Protein AF-0000000065960432 (afdb_homodimer)

pLDDT: mean 92.56, std 10.57, range [42.03, 98.94]

Nearest PDB structures (foldseek):
  7lnt-assembly1_B  TM=8.472E-01  e=4.157E-20  Methanomethylophilus alvi
  7lnw-assembly1_B  TM=8.445E-01  e=3.122E-19  Methanomethylophilus alvi
  7lnx-assembly1_B  TM=8.419E-01  e=1.151E-18  Methanomethylophilus alvi
  8u0l-assembly1_B  TM=8.345E-01  e=3.345E-18  Thermococcus paralvinellae
  8u0n-assembly1_B  TM=8.404E-01  e=4.775E-18  Thermococcus paralvinellae

Solvent-accessible surface area (backbone atoms only — not comparable to full-atom values): 23927 Å² total; per-residue (Å²): 129,62,30,36,37,38,32,41,28,14,65,40,38,18,32,73,89,39,78,65,32,71,23,62,67,42,36,49,53,51,31,62,39,46,36,64,38,54,75,77,32,46,41,38,39,27,25,39,37,38,24,29,25,52,56,40,25,58,75,56,59,38,28,56,83,40,40,41,73,51,34,68,48,51,48,52,25,40,51,34,29,48,56,52,47,50,54,53,42,50,49,27,42,77,62,71,35,40,44,42,73,31,48,42,40,25,26,14,22,28,42,74,88,62,49,77,46,65,70,50,59,16,55,52,34,27,44,75,46,66,30,29,38,36,36,46,26,34,44,24,26,21,42,91,37,24,26,21,40,43,48,34,67,59,47,49,50,52,48,33,65,74,68,60,30,61,35,35,38,38,33,31,85,45,61,29,53,47,39,82,86,66,44,67,39,60,65,35,53,46,70,75,72,46,34,81,37,40,68,70,58,72,72,61,47,80,75,49,32,68,53,48,48,51,56,54,37,34,71,33,94,34,50,28,27,32,15,13,72,88,28,44,59,43,39,59,75,68,50,79,36,40,13,38,29,33,38,122,130,60,28,36,37,38,32,41,28,16,65,41,38,18,30,74,89,38,78,65,32,71,23,63,68,44,36,49,54,51,30,62,38,47,34,64,37,54,73,76,32,45,41,38,40,27,25,39,38,38,25,29,26,50,57,41,25,58,75,56,58,36,27,57,82,40,39,41,72,51,34,67,48,51,48,52,23,38,51,34,29,49,53,53,47,51,53,53,42,50,48,28,42,76,61,71,34,38,44,43,72,31,50,42,40,26,26,15,22,28,42,74,88,63,50,77,46,66,69,50,58,16,55,51,36,26,43,76,45,66,30,28,37,36,35,44,24,35,44,23,27,20,42,91,38,26,26,21,41,44,46,34,66,59,49,49,50,52,48,33,64,74,70,60,31,63,35,34,40,39,33,31,86,44,59,30,52,46,39,83,86,68,45,66,40,60,65,34,54,45,69,73,73,44,33,81,37,39,69,70,58,72,72,60,47,80,74,48,31,70,53,47,49,51,56,53,38,34,71,33,92,34,49,27,27,32,13,14,72,86,29,45,58,42,39,58,74,69,49,80,36,40,13,36,28,34,37,122

Structure (mmCIF, N/CA/C/O backbone):
data_AF-0000000065960432-model_v1
#
loop_
_entity.id
_entity.type
_entity.pdbx_description
1 polymer 'Isopentenyl phosphate kinase'
#
loop_
_atom_site.group_PDB
_atom_site.id
_atom_site.type_symbol
_atom_site.label_atom_id
_atom_site.label_alt_id
_atom_site.label_comp_id
_atom_site.label_asym_id
_atom_site.label_entity_id
_atom_site.label_seq_id
_atom_site.pdbx_PDB_ins_code
_atom_site.Cartn_x
_atom_site.Cartn_y
_atom_site.Cartn_z
_atom_site.occupancy
_atom_site.B_iso_or_equiv
_atom_site.auth_seq_id
_atom_site.auth_comp_id
_atom_site.auth_asym_id
_atom_site.auth_atom_id
_atom_site.pdbx_PDB_model_num
ATOM 1 N N . MET A 1 1 ? 22.156 4.961 11.406 1 74.06 1 MET A N 1
ATOM 2 C CA . MET A 1 1 ? 22 6.262 10.766 1 74.06 1 MET A CA 1
ATOM 3 C C . MET A 1 1 ? 20.75 6.973 11.266 1 74.06 1 MET A C 1
ATOM 5 O O . MET A 1 1 ? 19.766 6.324 11.641 1 74.06 1 MET A O 1
ATOM 9 N N . SER A 1 2 ? 20.844 8.328 11.414 1 92.06 2 SER A N 1
ATOM 10 C CA . SER A 1 2 ? 19.75 9.141 11.922 1 92.06 2 SER A CA 1
ATOM 11 C C . SER A 1 2 ? 18.562 9.117 10.961 1 92.06 2 SER A C 1
ATOM 13 O O . SER A 1 2 ? 18.75 9.023 9.742 1 92.06 2 SER A O 1
ATOM 15 N N . LEU A 1 3 ? 17.391 9.047 11.469 1 96.69 3 LEU A N 1
ATOM 16 C CA . LEU A 1 3 ? 16.172 9 10.68 1 96.69 3 LEU A CA 1
ATOM 17 C C . LEU A 1 3 ? 15.391 10.312 10.797 1 96.69 3 LEU A C 1
ATOM 19 O O . LEU A 1 3 ? 15.133 10.789 11.906 1 96.69 3 LEU A O 1
ATOM 23 N N . VAL A 1 4 ? 15.062 10.867 9.656 1 97.25 4 VAL A N 1
ATOM 24 C CA . VAL A 1 4 ? 14.242 12.07 9.57 1 97.25 4 VAL A CA 1
ATOM 25 C C . VAL A 1 4 ? 12.898 11.734 8.914 1 97.25 4 VAL A C 1
ATOM 27 O O . VAL A 1 4 ? 12.859 11.078 7.875 1 97.25 4 VAL A O 1
ATOM 30 N N . VAL A 1 5 ? 11.82 12.125 9.539 1 98.12 5 VAL A N 1
ATOM 31 C CA . VAL A 1 5 ? 10.5 12.094 8.922 1 98.12 5 VAL A CA 1
ATOM 32 C C . VAL A 1 5 ? 10.086 13.508 8.516 1 98.12 5 VAL A C 1
ATOM 34 O O . VAL A 1 5 ? 10.047 14.414 9.359 1 98.12 5 VAL A O 1
ATOM 37 N N . LEU A 1 6 ? 9.836 13.719 7.25 1 98.25 6 LEU A N 1
ATOM 38 C CA . LEU A 1 6 ? 9.5 15.039 6.719 1 98.25 6 LEU A CA 1
ATOM 39 C C . LEU A 1 6 ? 8.141 15.016 6.027 1 98.25 6 LEU A C 1
ATOM 41 O O . LEU A 1 6 ? 7.938 14.258 5.078 1 98.25 6 LEU A O 1
ATOM 45 N N . LYS A 1 7 ? 7.266 15.797 6.488 1 98.12 7 LYS A N 1
ATOM 46 C CA . LYS A 1 7 ? 5.965 15.961 5.852 1 98.12 7 LYS A CA 1
ATOM 47 C C . LYS A 1 7 ? 5.922 17.219 5 1 98.12 7 LYS A C 1
ATOM 49 O O . LYS A 1 7 ? 6.309 18.297 5.457 1 98.12 7 LYS A O 1
ATOM 54 N N . LEU A 1 8 ? 5.516 17.078 3.842 1 97.62 8 LEU A N 1
ATOM 55 C CA . LEU A 1 8 ? 5.195 18.188 2.945 1 97.62 8 LEU A CA 1
ATOM 56 C C . LEU A 1 8 ? 3.691 18.422 2.893 1 97.62 8 LEU A C 1
ATOM 58 O O . LEU A 1 8 ? 2.943 17.594 2.357 1 97.62 8 LEU A O 1
ATOM 62 N N . GLY A 1 9 ? 3.258 19.547 3.445 1 95.19 9 GLY A N 1
ATOM 63 C CA . GLY A 1 9 ? 1.843 19.875 3.373 1 95.19 9 GLY A CA 1
ATOM 64 C C . GLY A 1 9 ? 1.302 19.875 1.955 1 95.19 9 GLY A C 1
ATOM 65 O O . GLY A 1 9 ? 2.021 20.188 1.009 1 95.19 9 GLY A O 1
ATOM 66 N N . GLY A 1 10 ? 0.068 19.516 1.832 1 93.44 10 GLY A N 1
ATOM 67 C CA . GLY A 1 10 ? -0.548 19.516 0.515 1 93.44 10 GLY A CA 1
ATOM 68 C C . GLY A 1 10 ? -0.435 20.844 -0.199 1 93.44 10 GLY A C 1
ATOM 69 O O . GLY A 1 10 ? -0.193 20.891 -1.406 1 93.44 10 GLY A O 1
ATOM 70 N N . SER A 1 11 ? -0.553 21.891 0.571 1 90.94 11 SER A N 1
ATOM 71 C CA . SER A 1 11 ? -0.509 23.234 0.001 1 90.94 11 SER A CA 1
ATOM 72 C C . SER A 1 11 ? 0.904 23.609 -0.435 1 90.94 11 SER A C 1
ATOM 74 O O . SER A 1 11 ? 1.102 24.594 -1.147 1 90.94 11 SER A O 1
ATOM 76 N N . VAL A 1 12 ? 1.854 22.844 0.007 1 92.38 12 VAL A N 1
ATOM 77 C CA . VAL A 1 12 ? 3.248 23.078 -0.36 1 92.38 12 VAL A CA 1
ATOM 78 C C . VAL A 1 12 ? 3.52 22.5 -1.748 1 92.38 12 VAL A C 1
ATOM 80 O O . VAL A 1 12 ? 4.324 23.047 -2.508 1 92.38 12 VAL A O 1
ATOM 83 N N . VAL A 1 13 ? 2.752 21.438 -2.123 1 95.81 13 VAL A N 1
ATOM 84 C CA . VAL A 1 13 ? 3.113 20.719 -3.346 1 95.81 13 VAL A CA 1
ATOM 85 C C . VAL A 1 13 ? 1.975 20.828 -4.359 1 95.81 13 VAL A C 1
ATOM 87 O O . VAL A 1 13 ? 2.09 20.328 -5.48 1 95.81 13 VAL A O 1
ATOM 90 N N . THR A 1 14 ? 0.922 21.438 -3.986 1 95.56 14 THR A N 1
ATOM 91 C CA . THR A 1 14 ? -0.198 21.562 -4.91 1 95.56 14 THR A CA 1
ATOM 92 C C . THR A 1 14 ? -0.676 23.016 -4.977 1 95.56 14 THR A C 1
ATOM 94 O O . THR A 1 14 ? -0.381 23.812 -4.082 1 95.56 14 THR A O 1
ATOM 97 N N . ASP A 1 15 ? -1.39 23.297 -6.086 1 91.62 15 ASP A N 1
ATOM 98 C CA . ASP A 1 15 ? -2.092 24.578 -6.207 1 91.62 15 ASP A CA 1
ATOM 99 C C . ASP A 1 15 ? -3.473 24.5 -5.559 1 91.62 15 ASP A C 1
ATOM 101 O O . ASP A 1 15 ? -4.367 23.828 -6.062 1 91.62 15 ASP A O 1
ATOM 105 N N . LYS A 1 16 ? -3.691 25.172 -4.559 1 81.31 16 LYS A N 1
ATOM 106 C CA . LYS A 1 16 ? -4.91 25.078 -3.76 1 81.31 16 LYS A CA 1
ATOM 107 C C . LYS A 1 16 ? -6.109 25.641 -4.516 1 81.31 16 LYS A C 1
ATOM 109 O O . LYS A 1 16 ? -7.258 25.312 -4.207 1 81.31 16 LYS A O 1
ATOM 114 N N . ASP A 1 17 ? -5.84 26.453 -5.477 1 83.94 17 ASP A N 1
ATOM 115 C CA . ASP A 1 17 ? -6.918 27.156 -6.145 1 83.94 17 ASP A CA 1
ATOM 116 C C . ASP A 1 17 ? -7.395 26.406 -7.383 1 83.94 17 ASP A C 1
ATOM 118 O O . ASP A 1 17 ? -8.391 26.781 -8 1 83.94 17 ASP A O 1
ATOM 122 N N . GLU A 1 18 ? -6.699 25.406 -7.809 1 87.88 18 GLU A N 1
ATOM 123 C CA . GLU A 1 18 ? -7.043 24.594 -8.977 1 87.88 18 GLU A CA 1
ATOM 124 C C . GLU A 1 18 ? -7.082 23.109 -8.625 1 87.88 18 GLU A C 1
ATOM 126 O O . GLU A 1 18 ? -6.105 22.562 -8.102 1 87.88 18 GLU A O 1
ATOM 131 N N . PRO A 1 19 ? -8.242 22.547 -8.938 1 87.19 19 PRO A N 1
ATOM 132 C CA . PRO A 1 19 ? -8.375 21.125 -8.586 1 87.19 19 PRO A CA 1
ATOM 133 C C . PRO A 1 19 ? -7.285 20.266 -9.227 1 87.19 19 PRO A C 1
ATOM 135 O O . PRO A 1 19 ? -6.914 20.484 -10.383 1 87.19 19 PRO A O 1
ATOM 138 N N . GLU A 1 20 ? -6.777 19.359 -8.391 1 92.69 20 GLU A N 1
ATOM 139 C CA . GLU A 1 20 ? -5.836 18.312 -8.812 1 92.69 20 GLU A CA 1
ATOM 140 C C . GLU A 1 20 ? -4.707 18.906 -9.656 1 92.69 20 GLU A C 1
ATOM 142 O O . GLU A 1 20 ? -4.445 18.422 -10.766 1 92.69 20 GLU A O 1
ATOM 147 N N . THR A 1 21 ? -4.094 19.922 -9.125 1 94.81 21 THR A N 1
ATOM 148 C CA . THR A 1 21 ? -3.006 20.594 -9.828 1 94.81 21 THR A CA 1
ATOM 149 C C . THR A 1 21 ? -1.764 20.672 -8.945 1 94.81 21 THR A C 1
ATOM 151 O O . THR A 1 21 ? -1.828 21.156 -7.812 1 94.81 21 THR A O 1
ATOM 154 N N . VAL A 1 22 ? -0.711 20.234 -9.477 1 97.06 22 VAL A N 1
ATOM 155 C CA . VAL A 1 22 ? 0.571 20.266 -8.781 1 97.06 22 VAL A CA 1
ATOM 156 C C . VAL A 1 22 ? 1.15 21.672 -8.828 1 97.06 22 VAL A C 1
ATOM 158 O O . VAL A 1 22 ? 1.094 22.344 -9.867 1 97.06 22 VAL A O 1
ATOM 161 N N . ASP A 1 23 ? 1.583 22.188 -7.715 1 96.5 23 ASP A N 1
ATOM 162 C CA . ASP A 1 23 ? 2.451 23.359 -7.695 1 96.5 23 ASP A CA 1
ATOM 163 C C . ASP A 1 23 ? 3.887 22.984 -8.055 1 96.5 23 ASP A C 1
ATOM 165 O O . ASP A 1 23 ? 4.695 22.672 -7.176 1 96.5 23 ASP A O 1
ATOM 169 N N . GLU A 1 24 ? 4.191 23.125 -9.32 1 96.75 24 GLU A N 1
ATOM 170 C CA . GLU A 1 24 ? 5.469 22.641 -9.836 1 96.75 24 GLU A CA 1
ATOM 171 C C . GLU A 1 24 ? 6.641 23.312 -9.133 1 96.75 24 GLU A C 1
ATOM 173 O O . GLU A 1 24 ? 7.648 22.672 -8.828 1 96.75 24 GLU A O 1
ATOM 178 N N . ALA A 1 25 ? 6.551 24.578 -8.898 1 95.75 25 ALA A N 1
ATOM 179 C CA . ALA A 1 25 ? 7.629 25.312 -8.25 1 95.75 25 ALA A CA 1
ATOM 180 C C . ALA A 1 25 ? 7.805 24.859 -6.801 1 95.75 25 ALA A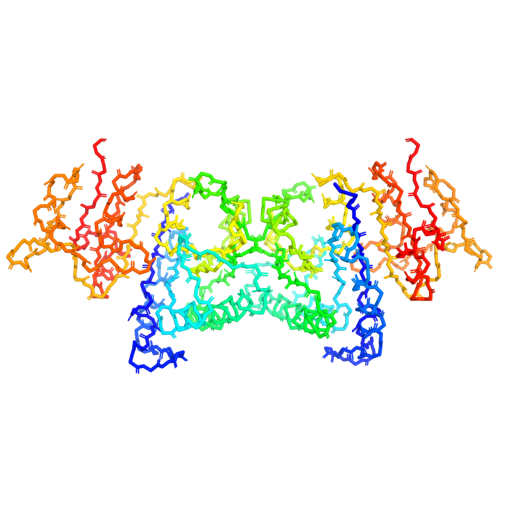 C 1
ATOM 182 O O . ALA A 1 25 ? 8.93 24.641 -6.352 1 95.75 25 ALA A O 1
ATOM 183 N N . GLY A 1 26 ? 6.711 24.781 -6.066 1 95.44 26 GLY A N 1
ATOM 184 C CA . GLY A 1 26 ? 6.766 24.297 -4.695 1 95.44 26 GLY A CA 1
ATOM 185 C C . GLY A 1 26 ? 7.301 22.891 -4.578 1 95.44 26 GLY A C 1
ATOM 186 O O . GLY A 1 26 ? 8.125 22.594 -3.705 1 95.44 26 GLY A O 1
ATOM 187 N N . LEU A 1 27 ? 6.855 22.031 -5.43 1 97.38 27 LEU A N 1
ATOM 188 C CA . LEU A 1 27 ? 7.305 20.656 -5.434 1 97.38 27 LEU A CA 1
ATOM 189 C C . LEU A 1 27 ? 8.789 20.562 -5.766 1 97.38 27 LEU A C 1
ATOM 191 O O . LEU A 1 27 ? 9.531 19.797 -5.137 1 97.38 27 LEU A O 1
ATOM 195 N N . ALA A 1 28 ? 9.203 21.312 -6.773 1 97.44 28 ALA A N 1
ATOM 196 C CA . ALA A 1 28 ? 10.617 21.328 -7.133 1 97.44 28 ALA A CA 1
ATOM 197 C C . ALA A 1 28 ? 11.477 21.781 -5.961 1 97.44 28 ALA A C 1
ATOM 199 O O . ALA A 1 28 ? 12.531 21.188 -5.684 1 97.44 28 ALA A O 1
ATOM 200 N N . ALA A 1 29 ? 11.055 22.812 -5.262 1 95.75 29 ALA A N 1
ATOM 201 C CA . ALA A 1 29 ? 11.789 23.312 -4.105 1 95.75 29 ALA A CA 1
ATOM 202 C C . ALA A 1 29 ? 11.859 22.266 -3.002 1 95.75 29 ALA A C 1
ATOM 204 O O . ALA A 1 29 ? 12.906 22.094 -2.373 1 95.75 29 ALA A O 1
ATOM 205 N N . ALA A 1 30 ? 10.773 21.641 -2.764 1 96.38 30 ALA A N 1
ATOM 206 C CA . ALA A 1 30 ? 10.742 20.594 -1.759 1 96.38 30 ALA A CA 1
ATOM 207 C C . ALA A 1 30 ? 11.688 19.453 -2.125 1 96.38 30 ALA A C 1
ATOM 209 O O . ALA A 1 30 ? 12.453 18.984 -1.28 1 96.38 30 ALA A O 1
ATOM 210 N N . ALA A 1 31 ? 11.648 19 -3.379 1 97.62 31 ALA A N 1
ATOM 211 C CA . ALA A 1 31 ? 12.508 17.906 -3.848 1 97.62 31 ALA A CA 1
ATOM 212 C C . ALA A 1 31 ? 13.977 18.297 -3.758 1 97.62 31 ALA A C 1
ATOM 214 O O . ALA A 1 31 ? 14.828 17.469 -3.4 1 97.62 31 ALA A O 1
ATOM 215 N N . ASP A 1 32 ? 14.273 19.562 -4.066 1 97.06 32 ASP A N 1
ATOM 216 C CA . ASP A 1 32 ? 15.633 20.078 -3.967 1 97.06 32 ASP A CA 1
ATOM 217 C C . ASP A 1 32 ? 16.141 20 -2.531 1 97.06 32 ASP A C 1
ATOM 219 O O . ASP A 1 32 ? 17.344 19.781 -2.303 1 97.06 32 ASP A O 1
ATOM 223 N N . ALA A 1 33 ? 15.273 20.203 -1.621 1 94.44 33 ALA A N 1
ATOM 224 C CA . ALA A 1 33 ? 15.641 20.141 -0.21 1 94.44 33 ALA A CA 1
ATOM 225 C C . ALA A 1 33 ? 15.812 18.703 0.257 1 94.44 33 ALA A C 1
ATOM 227 O O . ALA A 1 33 ? 16.734 18.391 1.017 1 94.44 33 ALA A O 1
ATOM 228 N N . VAL A 1 34 ? 14.992 17.797 -0.191 1 95.38 34 VAL A N 1
ATOM 229 C CA . VAL A 1 34 ? 14.984 16.406 0.249 1 95.38 34 VAL A CA 1
ATOM 230 C C . VAL A 1 34 ? 16.219 15.688 -0.279 1 95.38 34 VAL A C 1
ATOM 232 O O . VAL A 1 34 ? 16.781 14.805 0.39 1 95.38 34 VAL A O 1
ATOM 235 N N . ALA A 1 35 ? 16.703 16.047 -1.461 1 96.5 35 ALA A N 1
ATOM 236 C CA . ALA A 1 35 ? 17.766 15.32 -2.162 1 96.5 35 ALA A CA 1
ATOM 237 C C . ALA A 1 35 ? 19.031 15.273 -1.33 1 96.5 35 ALA A C 1
ATOM 239 O O . ALA A 1 35 ? 19.547 14.188 -1.029 1 96.5 35 ALA A O 1
ATOM 240 N N . PRO A 1 36 ? 19.578 16.422 -0.9 1 94.69 36 PRO A N 1
ATOM 241 C CA . PRO A 1 36 ? 20.781 16.344 -0.077 1 94.69 36 PRO A CA 1
ATOM 242 C C . PRO A 1 36 ? 20.547 15.656 1.268 1 94.69 36 PRO A C 1
ATOM 244 O O . PRO A 1 36 ? 21.438 15.008 1.806 1 94.69 36 PRO A O 1
ATOM 247 N N . LEU A 1 37 ? 19.328 15.812 1.83 1 94.31 37 LEU A N 1
ATOM 248 C CA . LEU A 1 37 ? 18.969 15.133 3.07 1 94.31 37 LEU A CA 1
ATOM 249 C C . LEU A 1 37 ? 19.078 13.617 2.908 1 94.31 37 LEU A C 1
ATOM 251 O O . LEU A 1 37 ? 19.609 12.93 3.781 1 94.31 37 LEU A O 1
ATOM 255 N N . ALA A 1 38 ? 18.641 13.086 1.793 1 94.75 38 ALA A N 1
ATOM 256 C CA . ALA A 1 38 ? 18.594 11.656 1.515 1 94.75 38 ALA A CA 1
ATOM 257 C C . ALA A 1 38 ? 19.984 11.102 1.256 1 94.75 38 ALA A C 1
ATOM 259 O O . ALA A 1 38 ? 20.203 9.883 1.303 1 94.75 38 ALA A O 1
ATOM 260 N N . GLU A 1 39 ? 20.953 11.93 0.984 1 92.94 39 GLU A N 1
ATOM 261 C CA . GLU A 1 39 ? 22.344 11.5 0.776 1 92.94 39 GLU A CA 1
ATOM 262 C C . GLU A 1 39 ? 23.031 11.219 2.104 1 92.94 39 GLU A C 1
ATOM 264 O O . GLU A 1 39 ? 23.984 10.43 2.158 1 92.94 39 GLU A O 1
ATOM 269 N N . SER A 1 40 ? 22.547 11.914 3.102 1 91.5 40 SER A N 1
ATOM 270 C CA . SER A 1 40 ? 23.312 11.867 4.34 1 91.5 40 SER A CA 1
ATOM 271 C C . SER A 1 40 ? 22.516 11.211 5.461 1 91.5 40 SER A C 1
ATOM 273 O O . SER A 1 40 ? 23.062 10.898 6.52 1 91.5 40 SER A O 1
ATOM 275 N N . ARG A 1 41 ? 21.188 10.984 5.27 1 92.44 41 ARG A N 1
ATOM 276 C CA . ARG A 1 41 ? 20.312 10.453 6.312 1 92.44 41 ARG A CA 1
ATOM 277 C C . ARG A 1 41 ? 19.266 9.508 5.723 1 92.44 41 ARG A C 1
ATOM 279 O O . ARG A 1 41 ? 19.047 9.492 4.508 1 92.44 41 ARG A O 1
ATOM 286 N N . ARG A 1 42 ? 18.734 8.641 6.59 1 96.81 42 ARG A N 1
ATOM 287 C CA . ARG A 1 42 ? 17.484 7.957 6.258 1 96.81 42 ARG A CA 1
ATOM 288 C C . ARG A 1 42 ? 16.297 8.914 6.324 1 96.81 42 ARG A C 1
ATOM 290 O O . ARG A 1 42 ? 16.188 9.695 7.27 1 96.81 42 ARG A O 1
ATOM 297 N N . VAL A 1 43 ? 15.484 8.914 5.297 1 98.38 43 VAL A N 1
ATOM 298 C CA . VAL A 1 43 ? 14.398 9.883 5.211 1 98.38 43 VAL A CA 1
ATOM 299 C C . VAL A 1 43 ? 13.102 9.18 4.816 1 98.38 43 VAL A C 1
ATOM 301 O O . VAL A 1 43 ? 13.094 8.336 3.916 1 98.38 43 VAL A O 1
ATOM 304 N N . VAL A 1 44 ? 12.102 9.445 5.539 1 98.81 44 VAL A N 1
ATOM 305 C CA . VAL A 1 44 ? 10.742 9.148 5.105 1 98.81 44 VAL A CA 1
ATOM 306 C C . VAL A 1 44 ? 10.023 10.445 4.746 1 98.81 44 VAL A C 1
ATOM 308 O O . VAL A 1 44 ? 10.047 11.414 5.516 1 98.81 44 VAL A O 1
ATOM 311 N N . VAL A 1 45 ? 9.398 10.492 3.596 1 98.88 45 VAL A N 1
ATOM 312 C CA . VAL A 1 45 ? 8.633 11.656 3.17 1 98.88 45 VAL A CA 1
ATOM 313 C C . VAL A 1 45 ? 7.137 11.336 3.227 1 98.88 45 VAL A C 1
ATOM 315 O O . VAL A 1 45 ? 6.711 10.25 2.814 1 98.88 45 VAL A O 1
ATOM 318 N N . VAL A 1 46 ? 6.387 12.188 3.807 1 98.81 46 VAL A N 1
ATOM 319 C CA . VAL A 1 46 ? 4.93 12.133 3.799 1 98.81 46 VAL A CA 1
ATOM 320 C C . VAL A 1 46 ? 4.371 13.414 3.176 1 98.81 46 VAL A C 1
ATOM 322 O O . VAL A 1 46 ? 4.836 14.516 3.475 1 98.81 46 VAL A O 1
ATOM 325 N N . HIS A 1 47 ? 3.412 13.281 2.297 1 98.19 47 HIS A N 1
ATOM 326 C CA . HIS A 1 47 ? 2.826 14.516 1.793 1 98.19 47 HIS A CA 1
ATOM 327 C C . HIS A 1 47 ? 1.314 14.523 1.986 1 98.19 47 HIS A C 1
ATOM 329 O O . HIS A 1 47 ? 0.69 13.469 2.105 1 98.19 47 HIS A O 1
ATOM 335 N N . GLY A 1 48 ? 0.761 15.758 2.043 1 95.19 48 GLY A N 1
ATOM 336 C CA . GLY A 1 48 ? -0.683 15.922 2.094 1 95.19 48 GLY A CA 1
ATOM 337 C C . GLY A 1 48 ? -1.341 15.852 0.729 1 95.19 48 GLY A C 1
ATOM 338 O O . GLY A 1 48 ? -0.68 15.555 -0.269 1 95.19 48 GLY A O 1
ATOM 339 N N . GLY A 1 49 ? -2.635 16.031 0.737 1 93.19 49 GLY A N 1
ATOM 340 C CA . GLY A 1 49 ? -3.363 15.859 -0.509 1 93.19 49 GLY A CA 1
ATOM 341 C C . GLY A 1 49 ? -3.645 17.172 -1.228 1 93.19 49 GLY A C 1
ATOM 342 O O . GLY A 1 49 ? -3.797 17.188 -2.449 1 93.19 49 GLY A O 1
ATOM 343 N N . GLY A 1 50 ? -3.783 18.234 -0.425 1 89.19 50 GLY A N 1
ATOM 344 C CA . GLY A 1 50 ? -4.117 19.516 -1.025 1 89.19 50 GLY A CA 1
ATOM 345 C C . GLY A 1 50 ? -5.309 19.438 -1.961 1 89.19 50 GLY A C 1
ATOM 346 O O . GLY A 1 50 ? -6.363 18.922 -1.591 1 89.19 50 GLY A O 1
ATOM 347 N N . SER A 1 51 ? -5.145 19.938 -3.186 1 87.25 51 SER A N 1
ATOM 348 C CA . SER A 1 51 ? -6.234 20.031 -4.148 1 87.25 51 SER A CA 1
ATOM 349 C C . SER A 1 51 ? -6.582 18.672 -4.734 1 87.25 51 SER A C 1
ATOM 351 O O . SER A 1 51 ? -7.578 18.531 -5.445 1 87.25 51 SER A O 1
ATOM 353 N N . PHE A 1 52 ? -5.852 17.609 -4.477 1 88.31 52 PHE A N 1
ATOM 354 C CA . PHE A 1 52 ? -6.098 16.266 -4.996 1 88.31 52 PHE A CA 1
ATOM 355 C C . PHE A 1 52 ? -7.012 15.477 -4.066 1 88.31 52 PHE A C 1
ATOM 357 O O . PHE A 1 52 ? -8.016 14.914 -4.508 1 88.31 52 PHE A O 1
ATOM 364 N N . GLY A 1 53 ? -6.777 15.414 -2.846 1 81.5 53 GLY A N 1
ATOM 365 C CA . GLY A 1 53 ? -7.504 14.578 -1.906 1 81.5 53 GLY A CA 1
ATOM 366 C C . GLY A 1 53 ? -8.797 15.203 -1.423 1 81.5 53 GLY A C 1
ATOM 367 O O . GLY A 1 53 ? -9.828 14.539 -1.347 1 81.5 53 GLY A O 1
ATOM 368 N N . HIS A 1 54 ? -8.812 16.391 -1.183 1 82.5 54 HIS A N 1
ATOM 369 C CA . HIS A 1 54 ? -9.914 17.062 -0.496 1 82.5 54 HIS A CA 1
ATOM 370 C C . HIS A 1 54 ? -11.164 17.094 -1.359 1 82.5 54 HIS A C 1
ATOM 372 O O . HIS A 1 54 ? -12.273 16.859 -0.861 1 82.5 54 HIS A O 1
ATOM 378 N N . HIS A 1 55 ? -10.977 17.281 -2.549 1 83.06 55 HIS A N 1
ATOM 379 C CA . HIS A 1 55 ? -12.109 17.375 -3.461 1 83.06 55 HIS A CA 1
ATOM 380 C C . HIS A 1 55 ? -12.867 16.062 -3.537 1 83.06 55 HIS A C 1
ATOM 382 O O . HIS A 1 55 ? -14.086 16.031 -3.357 1 83.06 55 HIS A O 1
ATOM 388 N N . HIS A 1 56 ? -12.227 14.977 -3.65 1 86.69 56 HIS A N 1
ATOM 389 C CA . HIS A 1 56 ? -12.852 13.664 -3.764 1 86.69 56 HIS A CA 1
ATOM 390 C C . HIS A 1 56 ? -13.438 13.219 -2.428 1 86.69 56 HIS A C 1
ATOM 392 O O . HIS A 1 56 ? -14.523 12.625 -2.387 1 86.69 56 HIS A O 1
ATOM 398 N N . ALA A 1 57 ? -12.734 13.539 -1.406 1 89.69 57 ALA A N 1
ATOM 399 C CA . ALA A 1 57 ? -13.242 13.203 -0.078 1 89.69 57 ALA A CA 1
ATOM 400 C C . ALA A 1 57 ? -14.57 13.906 0.194 1 89.69 57 ALA A C 1
ATOM 402 O O . ALA A 1 57 ? 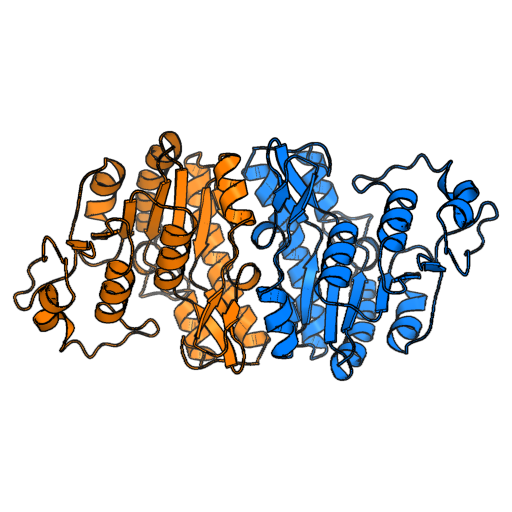-15.516 13.281 0.684 1 89.69 57 ALA A O 1
ATOM 403 N N . ALA A 1 58 ? -14.602 15.172 -0.137 1 88 58 ALA A N 1
ATOM 404 C CA . ALA A 1 58 ? -15.82 15.945 0.054 1 88 58 ALA A CA 1
ATOM 405 C C . ALA A 1 58 ? -16.953 15.422 -0.829 1 88 58 ALA A C 1
ATOM 407 O O . ALA A 1 58 ? -18.094 15.281 -0.376 1 88 58 ALA A O 1
ATOM 408 N N . GLU A 1 59 ? -16.656 15.141 -2.076 1 90.19 59 GLU A N 1
ATOM 409 C CA . GLU A 1 59 ? -17.641 14.641 -3.029 1 90.19 59 GLU A CA 1
ATOM 410 C C . GLU A 1 59 ? -18.266 13.344 -2.537 1 90.19 59 GLU A C 1
ATOM 412 O O . GLU A 1 59 ? -19.453 13.086 -2.785 1 90.19 59 GLU A O 1
ATOM 417 N N . HIS A 1 60 ? -17.531 12.531 -1.81 1 92.12 60 HIS A N 1
ATOM 418 C CA . HIS A 1 60 ? -18.031 11.219 -1.393 1 92.12 60 HIS A CA 1
ATOM 419 C C . HIS A 1 60 ? -18.375 11.211 0.094 1 92.12 60 HIS A C 1
ATOM 421 O O . HIS A 1 60 ? -18.672 10.156 0.656 1 92.12 60 HIS A O 1
ATOM 427 N N . GLY A 1 61 ? -18.219 12.398 0.77 1 92.25 61 GLY A N 1
ATOM 428 C CA . GLY A 1 61 ? -18.609 12.547 2.162 1 92.25 61 GLY A CA 1
ATOM 429 C C . GLY A 1 61 ? -17.734 11.773 3.119 1 92.25 61 GLY A C 1
ATOM 430 O O . GLY A 1 61 ? -18.203 11.219 4.109 1 92.25 61 GLY A O 1
ATOM 431 N N . VAL A 1 62 ? -16.484 11.625 2.799 1 95.12 62 VAL A N 1
ATOM 432 C CA . VAL A 1 62 ? -15.555 10.867 3.625 1 95.12 62 VAL A CA 1
ATOM 433 C C . VAL A 1 62 ? -14.648 11.828 4.398 1 95.12 62 VAL A C 1
ATOM 435 O O . VAL A 1 62 ? -14.188 12.828 3.85 1 95.12 62 VAL A O 1
ATOM 438 N N . SER A 1 63 ? -14.477 11.695 5.668 1 94.31 63 SER A N 1
ATOM 439 C CA . SER A 1 63 ? -13.57 12.43 6.547 1 94.31 63 SER A CA 1
ATOM 440 C C . SER A 1 63 ? -12.836 11.492 7.496 1 94.31 63 SER A C 1
ATOM 442 O O . SER A 1 63 ? -12.883 10.273 7.332 1 94.31 63 SER A O 1
ATOM 444 N N . SER A 1 64 ? -12.117 12.062 8.391 1 91.44 64 SER A N 1
ATOM 445 C CA . SER A 1 64 ? -11.43 11.242 9.375 1 91.44 64 SER A CA 1
ATOM 446 C C . SER A 1 64 ? -12.414 10.586 10.344 1 91.44 64 SER A C 1
ATOM 448 O O . SER A 1 64 ? -12.102 9.578 10.969 1 91.44 64 SER A O 1
ATOM 450 N N . GLU A 1 65 ? -13.609 11.109 10.406 1 90.44 65 GLU A N 1
ATOM 451 C CA . GLU A 1 65 ? -14.594 10.625 11.375 1 90.44 65 GLU A CA 1
ATOM 452 C C . GLU A 1 65 ? -15.766 9.953 10.68 1 90.44 65 GLU A C 1
ATOM 454 O O . GLU A 1 65 ? -16.406 9.062 11.242 1 90.44 65 GLU A O 1
ATOM 459 N N . SER A 1 66 ? -16.094 10.43 9.531 1 94.56 66 SER A N 1
ATOM 460 C CA . SER A 1 66 ? -17.188 9.867 8.742 1 94.56 66 SER A CA 1
ATOM 461 C C . SER A 1 66 ? -16.656 9.016 7.594 1 94.56 66 SER A C 1
ATOM 463 O O . SER A 1 66 ? -15.969 9.516 6.703 1 94.56 66 SER A O 1
ATOM 465 N N . GLY A 1 67 ? -17.031 7.77 7.629 1 97.25 67 GLY A N 1
ATOM 466 C CA . GLY A 1 67 ? -16.5 6.84 6.641 1 97.25 67 GLY A CA 1
ATOM 467 C C . GLY A 1 67 ? -17.531 6.426 5.605 1 97.25 67 GLY A C 1
ATOM 468 O O . GLY A 1 67 ? -18.656 6.898 5.621 1 97.25 67 GLY A O 1
ATOM 469 N N . SER A 1 68 ? -17.062 5.633 4.602 1 97.62 68 SER A N 1
ATOM 470 C CA . SER A 1 68 ? -17.922 5.152 3.514 1 97.62 68 SER A CA 1
ATOM 471 C C . SER A 1 68 ? -17.625 3.693 3.188 1 97.62 68 SER A C 1
ATOM 473 O O . SER A 1 68 ? -16.469 3.258 3.258 1 97.62 68 SER A O 1
ATOM 475 N N . HIS A 1 69 ? -18.656 3 2.805 1 97.69 69 HIS A N 1
ATOM 476 C CA . HIS A 1 69 ? -18.531 1.635 2.312 1 97.69 69 HIS A CA 1
ATOM 477 C C . HIS A 1 69 ? -18.625 1.585 0.791 1 97.69 69 HIS A C 1
ATOM 479 O O . HIS A 1 69 ? -18.641 0.502 0.2 1 97.69 69 HIS A O 1
ATOM 485 N N . ASP A 1 70 ? -18.703 2.791 0.194 1 97.25 70 ASP A N 1
ATOM 486 C CA . ASP A 1 70 ? -18.719 2.879 -1.263 1 97.25 70 ASP A CA 1
ATOM 487 C C . ASP A 1 70 ? -17.312 2.762 -1.839 1 97.25 70 ASP A C 1
ATOM 489 O O . ASP A 1 70 ? -16.547 3.734 -1.843 1 97.25 70 ASP A O 1
ATOM 493 N N . ALA A 1 71 ? -17.016 1.59 -2.434 1 98 71 ALA A N 1
ATOM 494 C CA . ALA A 1 71 ? -15.68 1.33 -2.949 1 98 71 ALA A CA 1
ATOM 495 C C . ALA A 1 71 ? -15.32 2.311 -4.062 1 98 71 ALA A C 1
ATOM 497 O O . ALA A 1 71 ? -14.156 2.682 -4.219 1 98 71 ALA A O 1
ATOM 498 N N . ARG A 1 72 ? -16.297 2.75 -4.805 1 96.25 72 ARG A N 1
ATOM 499 C CA . ARG A 1 72 ? -16.047 3.705 -5.879 1 96.25 72 ARG A CA 1
ATOM 500 C C . ARG A 1 72 ? -15.492 5.016 -5.332 1 96.25 72 ARG A C 1
ATOM 502 O O . ARG A 1 72 ? -14.523 5.562 -5.871 1 96.25 72 ARG A O 1
ATOM 509 N N . GLY A 1 73 ? -16.125 5.527 -4.301 1 96.94 73 GLY A N 1
ATOM 510 C CA . GLY A 1 73 ? -15.641 6.742 -3.662 1 96.94 73 GLY A CA 1
ATOM 511 C C . GLY A 1 73 ? -14.266 6.574 -3.031 1 96.94 73 GLY A C 1
ATOM 512 O O . GLY A 1 73 ? -13.406 7.445 -3.16 1 96.94 73 GLY A O 1
ATOM 513 N N . VAL A 1 74 ? -14.055 5.465 -2.365 1 98.31 74 VAL A N 1
ATOM 514 C CA . VAL A 1 74 ? -12.773 5.16 -1.729 1 98.31 74 VAL A CA 1
ATOM 515 C C . VAL A 1 74 ? -11.664 5.137 -2.779 1 98.31 74 VAL A C 1
ATOM 517 O O . VAL A 1 74 ? -10.617 5.758 -2.602 1 98.31 74 VAL A O 1
ATOM 520 N N . ARG A 1 75 ? -11.898 4.469 -3.885 1 98.19 75 ARG A N 1
ATOM 521 C CA . ARG A 1 75 ? -10.906 4.371 -4.953 1 98.19 75 ARG A CA 1
ATOM 522 C C . ARG A 1 75 ? -10.656 5.73 -5.594 1 98.19 75 ARG A C 1
ATOM 524 O O . ARG A 1 75 ? -9.531 6.039 -5.98 1 98.19 75 ARG A O 1
ATOM 531 N N . ALA A 1 76 ? -11.719 6.512 -5.75 1 97.06 76 ALA A N 1
ATOM 532 C CA . ALA A 1 76 ? -11.547 7.836 -6.34 1 97.06 76 ALA A CA 1
ATOM 533 C C . ALA A 1 76 ? -10.578 8.688 -5.52 1 97.06 76 ALA A C 1
ATOM 535 O O . ALA A 1 76 ? -9.695 9.344 -6.074 1 97.06 76 ALA A O 1
ATOM 536 N N . ILE A 1 77 ? -10.758 8.672 -4.203 1 97.38 77 ILE A N 1
ATOM 537 C CA . ILE A 1 77 ? -9.883 9.422 -3.305 1 97.38 77 ILE A CA 1
ATOM 538 C C . ILE A 1 77 ? -8.461 8.875 -3.396 1 97.38 77 ILE A C 1
ATOM 540 O O . ILE A 1 77 ? -7.504 9.633 -3.576 1 97.38 77 ILE A O 1
ATOM 544 N N . HIS A 1 78 ? -8.312 7.602 -3.307 1 98.5 78 HIS A N 1
ATOM 545 C CA . HIS A 1 78 ? -7.016 6.934 -3.34 1 98.5 78 HIS A CA 1
ATOM 546 C C . HIS A 1 78 ? -6.293 7.199 -4.656 1 98.5 78 HIS A C 1
ATOM 548 O O . HIS A 1 78 ? -5.09 7.461 -4.668 1 98.5 78 HIS A O 1
ATOM 554 N N . ASP A 1 79 ? -7.004 7.113 -5.773 1 97.69 79 ASP A N 1
ATOM 555 C CA . ASP A 1 79 ? -6.418 7.316 -7.094 1 97.69 79 ASP A CA 1
ATOM 556 C C . ASP A 1 79 ? -5.906 8.75 -7.254 1 97.69 79 ASP A C 1
ATOM 558 O O . ASP A 1 79 ? -4.859 8.969 -7.867 1 97.69 79 ASP A O 1
ATOM 562 N N . ALA A 1 80 ? -6.676 9.68 -6.727 1 97.19 80 ALA A N 1
ATOM 563 C CA . ALA A 1 80 ? -6.223 11.07 -6.766 1 97.19 80 ALA A CA 1
ATOM 564 C C . ALA A 1 80 ? -4.922 11.242 -5.98 1 97.19 80 ALA A C 1
ATOM 566 O O . ALA A 1 80 ? -3.992 11.898 -6.449 1 97.19 80 ALA A O 1
ATOM 567 N N . MET A 1 81 ? -4.879 10.625 -4.809 1 97.88 81 MET A N 1
ATOM 568 C CA . MET A 1 81 ? -3.678 10.719 -3.982 1 97.88 81 MET A CA 1
ATOM 569 C C . MET A 1 81 ? -2.502 10.016 -4.652 1 97.88 81 MET A C 1
ATOM 571 O O . MET A 1 81 ? -1.36 10.469 -4.551 1 97.88 81 MET A O 1
ATOM 575 N N . LYS A 1 82 ? -2.713 8.898 -5.324 1 98.25 82 LYS A N 1
ATOM 576 C CA . LYS A 1 82 ? -1.66 8.195 -6.051 1 98.25 82 LYS A CA 1
ATOM 577 C C . LYS A 1 82 ? -1.095 9.062 -7.176 1 98.25 82 LYS A C 1
ATOM 579 O O . LYS A 1 82 ? 0.112 9.047 -7.426 1 98.25 82 LYS A O 1
ATOM 584 N N . ARG A 1 83 ? -1.97 9.766 -7.898 1 97.62 83 ARG A N 1
ATOM 585 C CA . ARG A 1 83 ? -1.499 10.656 -8.961 1 97.62 83 ARG A CA 1
ATOM 586 C C . ARG A 1 83 ? -0.569 11.727 -8.406 1 97.62 83 ARG A C 1
ATOM 588 O O . ARG A 1 83 ? 0.478 12.008 -8.992 1 97.62 83 ARG A O 1
ATOM 595 N N . LEU A 1 84 ? -0.976 12.305 -7.285 1 98.06 84 LEU A N 1
ATOM 596 C CA . LEU A 1 84 ? -0.107 13.289 -6.656 1 98.06 84 LEU A CA 1
ATOM 597 C C . LEU A 1 84 ? 1.197 12.656 -6.191 1 98.06 84 LEU A C 1
ATOM 599 O O . LEU A 1 84 ? 2.273 13.234 -6.367 1 98.06 84 LEU A O 1
ATOM 603 N N . ASN A 1 85 ? 1.12 11.5 -5.621 1 98.69 85 ASN A N 1
ATOM 604 C CA . ASN A 1 85 ? 2.314 10.789 -5.172 1 98.69 85 ASN A CA 1
ATOM 605 C C . ASN A 1 85 ? 3.27 10.508 -6.328 1 98.69 85 ASN A C 1
ATOM 607 O O . ASN A 1 85 ? 4.488 10.602 -6.168 1 98.69 85 ASN A O 1
ATOM 611 N N . ASP A 1 86 ? 2.711 10.148 -7.48 1 98.44 86 ASP A N 1
ATOM 612 C CA . ASP A 1 86 ? 3.539 9.93 -8.664 1 98.44 86 ASP A CA 1
ATOM 613 C C . ASP A 1 86 ? 4.336 11.188 -9.016 1 98.44 86 ASP A C 1
ATOM 615 O O . ASP A 1 86 ? 5.512 11.102 -9.367 1 98.44 86 ASP A O 1
ATOM 619 N N . ALA A 1 87 ? 3.666 12.328 -8.93 1 98.5 87 ALA A N 1
ATOM 620 C CA . ALA A 1 87 ? 4.348 13.586 -9.211 1 98.5 87 ALA A CA 1
ATOM 621 C C . ALA A 1 87 ? 5.484 13.836 -8.227 1 98.5 87 ALA A C 1
ATOM 623 O O . ALA A 1 87 ? 6.566 14.281 -8.609 1 98.5 87 ALA A O 1
ATOM 624 N N . VAL A 1 88 ? 5.262 13.547 -6.949 1 98.69 88 VAL A N 1
ATOM 625 C CA . VAL A 1 88 ? 6.281 13.719 -5.922 1 98.69 88 VAL A CA 1
ATOM 626 C C . VAL A 1 88 ? 7.441 12.758 -6.176 1 98.69 88 VAL A C 1
ATOM 628 O O . VAL A 1 88 ? 8.609 13.156 -6.129 1 98.69 88 VAL A O 1
ATOM 631 N N . LEU A 1 89 ? 7.141 11.523 -6.469 1 98.81 89 LEU A N 1
ATOM 632 C CA . LEU A 1 89 ? 8.156 10.516 -6.75 1 98.81 89 LEU A CA 1
ATOM 633 C C . LEU A 1 89 ? 9 10.914 -7.953 1 98.81 89 LEU A C 1
ATOM 635 O O . LEU A 1 89 ? 10.227 10.781 -7.93 1 98.81 89 LEU A O 1
ATOM 639 N N . ASP A 1 90 ? 8.344 11.398 -8.977 1 98.62 90 ASP A N 1
ATOM 640 C CA . ASP A 1 90 ? 9.055 11.828 -10.18 1 98.62 90 ASP A CA 1
ATOM 641 C C . ASP A 1 90 ? 10.016 12.969 -9.875 1 98.62 90 ASP A C 1
ATOM 643 O O . ASP A 1 90 ? 11.156 12.969 -10.344 1 98.62 90 ASP A O 1
ATOM 647 N N . ALA A 1 91 ? 9.547 13.945 -9.133 1 98.69 91 ALA A N 1
ATOM 648 C CA . ALA A 1 91 ? 10.375 15.094 -8.773 1 98.69 91 ALA A CA 1
ATOM 649 C C . ALA A 1 91 ? 11.609 14.648 -7.988 1 98.69 91 ALA A C 1
ATOM 651 O O . ALA A 1 91 ? 12.711 15.164 -8.203 1 98.69 91 ALA A O 1
ATOM 652 N N . LEU A 1 92 ? 11.453 13.703 -7.07 1 98.62 92 LEU A N 1
ATOM 653 C CA . LEU A 1 92 ? 12.562 13.18 -6.281 1 98.62 92 LEU A CA 1
ATOM 654 C C . LEU A 1 92 ? 13.523 12.391 -7.16 1 98.62 92 LEU A C 1
ATOM 656 O O . LEU A 1 92 ? 14.742 12.539 -7.043 1 98.62 92 LEU A O 1
ATOM 660 N N . GLU A 1 93 ? 12.969 11.594 -8.031 1 98 93 GLU A N 1
ATOM 661 C CA . GLU A 1 93 ? 13.781 10.789 -8.945 1 98 93 GLU A CA 1
ATOM 662 C C . GLU A 1 93 ? 14.648 11.68 -9.828 1 98 93 GLU A C 1
ATOM 664 O O . GLU A 1 93 ? 15.812 11.359 -10.094 1 98 93 GLU A O 1
ATOM 669 N N . GLU A 1 94 ? 14.062 12.773 -10.305 1 97.94 94 GLU A N 1
ATOM 670 C CA . GLU A 1 94 ? 14.789 13.727 -11.141 1 97.94 94 GLU A CA 1
ATOM 671 C C . GLU A 1 94 ? 16.016 14.281 -10.422 1 97.94 94 GLU A C 1
ATOM 673 O O . GLU A 1 94 ? 16.969 14.734 -11.062 1 97.94 94 GLU A O 1
ATOM 678 N N . ARG A 1 95 ? 16.016 14.203 -9.141 1 97.81 95 ARG A N 1
ATOM 679 C CA . ARG A 1 95 ? 17.125 14.711 -8.336 1 97.81 95 ARG A CA 1
ATOM 680 C C . ARG A 1 95 ? 17.984 13.57 -7.809 1 97.81 95 ARG A C 1
ATOM 682 O O . ARG A 1 95 ? 18.781 13.766 -6.891 1 97.81 95 ARG A O 1
ATOM 689 N N . GLY A 1 96 ? 17.75 12.367 -8.273 1 97.5 96 GLY A N 1
ATOM 690 C CA . GLY A 1 96 ? 18.594 11.227 -7.945 1 97.5 96 GLY A CA 1
ATOM 691 C C . GLY A 1 96 ? 18.188 10.539 -6.656 1 97.5 96 GLY A C 1
ATOM 692 O O . GLY A 1 96 ? 18.922 9.711 -6.125 1 97.5 96 GLY A O 1
ATOM 693 N N . VAL A 1 97 ? 17.047 10.875 -6.102 1 98.38 97 VAL A N 1
ATOM 694 C CA . VAL A 1 97 ? 16.562 10.25 -4.879 1 98.38 97 VAL A CA 1
ATOM 695 C C . VAL A 1 97 ? 15.891 8.922 -5.211 1 98.38 97 VAL A C 1
ATOM 697 O O . VAL A 1 97 ? 15.023 8.859 -6.09 1 98.38 97 VAL A O 1
ATOM 700 N N . ALA A 1 98 ? 16.281 7.809 -4.586 1 98.56 98 ALA A N 1
ATOM 701 C CA . ALA A 1 98 ? 15.695 6.488 -4.793 1 98.56 98 ALA A CA 1
ATOM 702 C C . ALA A 1 98 ? 14.383 6.344 -4.023 1 98.56 98 ALA A C 1
ATOM 704 O O . ALA A 1 98 ? 14.297 5.57 -3.066 1 98.56 98 ALA A O 1
ATOM 705 N N . ALA A 1 99 ? 13.352 7 -4.508 1 98.81 99 ALA A N 1
ATOM 706 C CA . ALA A 1 99 ? 12.07 7.09 -3.809 1 98.81 99 ALA A CA 1
ATOM 707 C C . ALA A 1 99 ? 11.125 5.98 -4.258 1 98.81 99 ALA A C 1
ATOM 709 O O . ALA A 1 99 ? 11.07 5.645 -5.441 1 98.81 99 ALA A O 1
ATOM 710 N N . LEU A 1 100 ? 10.438 5.355 -3.348 1 98.94 100 LEU A N 1
ATOM 711 C CA . LEU A 1 100 ? 9.414 4.348 -3.605 1 98.94 100 LEU A CA 1
ATOM 712 C C . LEU A 1 100 ? 8.109 4.703 -2.896 1 98.94 100 LEU A C 1
ATOM 714 O O . LEU A 1 100 ? 8.133 5.258 -1.796 1 98.94 100 LEU A O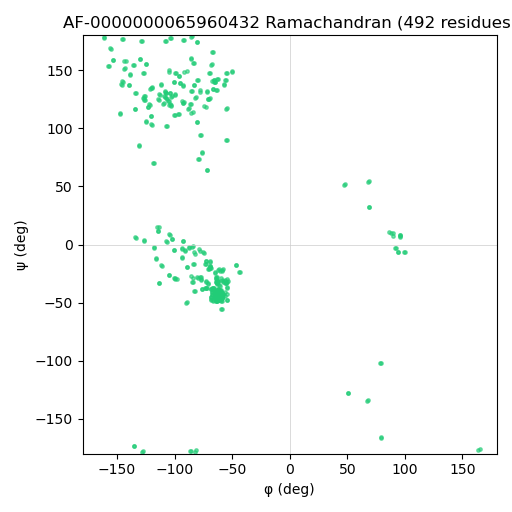 1
ATOM 718 N N . PRO A 1 101 ? 6.965 4.359 -3.473 1 98.94 101 PRO A N 1
ATOM 719 C CA . PRO A 1 101 ? 5.676 4.676 -2.855 1 98.94 101 PRO A CA 1
ATOM 720 C C . PRO A 1 101 ? 5.301 3.699 -1.742 1 98.94 101 PRO A C 1
ATOM 722 O O . PRO A 1 101 ? 5.594 2.506 -1.838 1 98.94 101 PRO A O 1
ATOM 725 N N . VAL A 1 102 ? 4.723 4.164 -0.713 1 98.94 102 VAL A N 1
ATOM 726 C CA . VAL A 1 102 ? 3.984 3.391 0.278 1 98.94 102 VAL A CA 1
ATOM 727 C C . VAL A 1 102 ? 2.57 3.949 0.42 1 98.94 102 VAL A C 1
ATOM 729 O O . VAL A 1 102 ? 2.375 5.012 1.014 1 98.94 102 VAL A O 1
ATOM 732 N N . HIS A 1 103 ? 1.616 3.232 -0.115 1 98.88 103 HIS A N 1
ATOM 733 C CA . HIS A 1 103 ? 0.23 3.684 -0.077 1 98.88 103 HIS A CA 1
ATOM 734 C C . HIS A 1 103 ? -0.455 3.25 1.215 1 98.88 103 HIS A C 1
ATOM 736 O O . HIS A 1 103 ? -0.606 2.053 1.471 1 98.88 103 HIS A O 1
ATOM 742 N N . PRO A 1 104 ? -0.927 4.199 1.97 1 98.81 104 PRO A N 1
ATOM 743 C CA . PRO A 1 104 ? -1.479 3.861 3.285 1 98.81 104 PRO A CA 1
ATOM 744 C C . PRO A 1 104 ? -2.701 2.951 3.195 1 98.81 104 PRO A C 1
ATOM 746 O O . PRO A 1 104 ? -2.914 2.109 4.07 1 98.81 104 PRO A O 1
ATOM 749 N N . LEU A 1 105 ? -3.508 3.09 2.154 1 98.88 105 LEU A N 1
ATOM 750 C CA . LEU A 1 105 ? -4.66 2.207 1.994 1 98.88 105 LEU A CA 1
ATOM 751 C C . LEU A 1 105 ? -4.23 0.745 2.02 1 98.88 105 LEU A C 1
ATOM 753 O O . LEU A 1 105 ? -4.961 -0.113 2.521 1 98.88 105 LEU A O 1
ATOM 757 N N . SER A 1 106 ? -3.031 0.447 1.521 1 98.88 106 SER A N 1
ATOM 758 C CA . SER A 1 106 ? -2.51 -0.915 1.449 1 98.88 106 SER A CA 1
ATOM 759 C C . SER A 1 106 ? -1.76 -1.287 2.723 1 98.88 106 SER A C 1
AT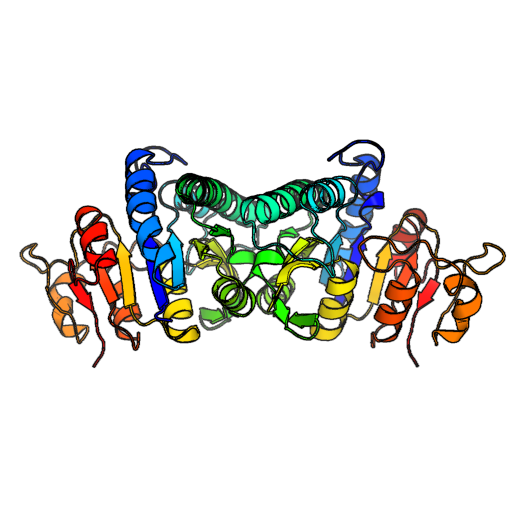OM 761 O O . SER A 1 106 ? -1.562 -2.469 3.01 1 98.88 106 SER A O 1
ATOM 763 N N . ALA A 1 107 ? -1.336 -0.312 3.492 1 98.69 107 ALA A N 1
ATOM 764 C CA . ALA A 1 107 ? -0.327 -0.554 4.52 1 98.69 107 ALA A CA 1
ATOM 765 C C . ALA A 1 107 ? -0.956 -0.583 5.91 1 98.69 107 ALA A C 1
ATOM 767 O O . ALA A 1 107 ? -0.414 -1.2 6.832 1 98.69 107 ALA A O 1
ATOM 768 N N . GLY A 1 108 ? -2.102 0.118 6.043 1 98.62 108 GLY A N 1
ATOM 769 C CA . GLY A 1 108 ? -2.617 0.268 7.395 1 98.62 108 GLY A CA 1
ATOM 770 C C . GLY A 1 108 ? -4.133 0.271 7.457 1 98.62 108 GLY A C 1
ATOM 771 O O . GLY A 1 108 ? -4.805 0.147 6.43 1 98.62 108 GLY A O 1
ATOM 772 N N . ALA A 1 109 ? -4.625 0.338 8.664 1 98.81 109 ALA A N 1
ATOM 773 C CA . ALA A 1 109 ? -6.051 0.392 8.977 1 98.81 109 ALA A CA 1
ATOM 774 C C . ALA A 1 109 ? -6.301 1.098 10.305 1 98.81 109 ALA A C 1
ATOM 776 O O . ALA A 1 109 ? -5.375 1.293 11.094 1 98.81 109 ALA A O 1
ATOM 777 N N . ARG A 1 110 ? -7.457 1.548 10.422 1 98.56 110 ARG A N 1
ATOM 778 C CA . ARG A 1 110 ? -7.879 2.08 11.719 1 98.56 110 ARG A CA 1
ATOM 779 C C . ARG A 1 110 ? -8.727 1.064 12.477 1 98.56 110 ARG A C 1
ATOM 781 O O . ARG A 1 110 ? -9.562 0.382 11.883 1 98.56 110 ARG A O 1
ATOM 788 N N . GLU A 1 111 ? -8.469 1.02 13.75 1 97.94 111 GLU A N 1
ATOM 789 C CA . GLU A 1 111 ? -9.25 0.162 14.633 1 97.94 111 GLU A CA 1
ATOM 790 C C . GLU A 1 111 ? -10.578 0.815 15 1 97.94 111 GLU A C 1
ATOM 792 O O . GLU A 1 111 ? -10.805 1.987 14.695 1 97.94 111 GLU A O 1
ATOM 797 N N . ALA A 1 112 ? -11.414 0.069 15.711 1 97.12 112 ALA A N 1
ATOM 798 C CA . ALA A 1 112 ? -12.742 0.554 16.078 1 97.12 112 ALA A CA 1
ATOM 799 C C . ALA A 1 112 ? -12.648 1.77 17 1 97.12 112 ALA A C 1
ATOM 801 O O . ALA A 1 112 ? -13.492 2.666 16.938 1 97.12 112 ALA A O 1
ATOM 802 N N . ASP A 1 113 ? -11.562 1.879 17.781 1 96.44 113 ASP A N 1
ATOM 803 C CA . ASP A 1 113 ? -11.406 2.988 18.719 1 96.44 113 ASP A CA 1
ATOM 804 C C . ASP A 1 113 ? -10.75 4.188 18.047 1 96.44 113 ASP A C 1
ATOM 806 O O . ASP A 1 113 ? -10.484 5.203 18.703 1 96.44 113 ASP A O 1
ATOM 810 N N . GLY A 1 114 ? -10.406 3.982 16.828 1 95.25 114 GLY A N 1
ATOM 811 C CA . GLY A 1 114 ? -9.859 5.09 16.062 1 95.25 114 GLY A CA 1
ATOM 812 C C . GLY A 1 114 ? -8.344 5.066 15.969 1 95.25 114 GLY A C 1
ATOM 813 O O . GLY A 1 114 ? -7.75 5.828 15.211 1 95.25 114 GLY A O 1
ATOM 814 N N . SER A 1 115 ? -7.738 4.176 16.672 1 96.44 115 SER A N 1
ATOM 815 C CA . SER A 1 115 ? -6.281 4.109 16.625 1 96.44 115 SER A CA 1
ATOM 816 C C . SER A 1 115 ? -5.789 3.611 15.273 1 96.44 115 SER A C 1
ATOM 818 O O . SER A 1 115 ? -6.434 2.77 14.648 1 96.44 115 SER A O 1
ATOM 820 N N . LEU A 1 116 ? -4.676 4.117 14.93 1 97.31 116 LEU A N 1
ATOM 821 C CA . LEU A 1 116 ? -4.094 3.762 13.633 1 97.31 116 LEU A CA 1
ATOM 822 C C . LEU A 1 116 ? -3.141 2.58 13.773 1 97.31 116 LEU A C 1
ATOM 824 O O . LEU A 1 116 ? -2.211 2.619 14.586 1 97.31 116 LEU A O 1
ATOM 828 N N . SER A 1 117 ? -3.404 1.522 13.07 1 98.31 117 SER A N 1
ATOM 829 C CA . SER A 1 117 ? -2.471 0.417 12.883 1 98.31 117 SER A CA 1
ATOM 830 C C . SER A 1 117 ? -1.698 0.557 11.578 1 98.31 117 SER A C 1
ATOM 832 O O . SER A 1 117 ? -2.279 0.463 10.492 1 98.31 117 SER A O 1
ATOM 834 N N . LEU A 1 118 ? -0.425 0.802 11.688 1 98.44 118 LEU A N 1
ATOM 835 C CA . LEU A 1 118 ? 0.437 0.957 10.516 1 98.44 118 LEU A CA 1
ATOM 836 C C . LEU A 1 118 ? 1.691 0.098 10.648 1 98.44 118 LEU A C 1
ATOM 838 O O . LEU A 1 118 ? 2.723 0.57 11.133 1 98.44 118 LEU A O 1
ATOM 842 N N . PRO A 1 119 ? 1.588 -1.185 10.258 1 98.5 119 PRO A N 1
ATOM 843 C CA . PRO A 1 119 ? 2.803 -2.002 10.242 1 98.5 119 PRO A CA 1
ATOM 844 C C . PRO A 1 119 ? 3.912 -1.394 9.391 1 98.5 119 PRO A C 1
ATOM 846 O O . PRO A 1 119 ? 3.641 -0.836 8.32 1 98.5 119 PRO A O 1
ATOM 849 N N . LEU A 1 120 ? 5.145 -1.505 9.852 1 98.44 120 LEU A N 1
ATOM 850 C CA . LEU A 1 120 ? 6.207 -0.696 9.258 1 98.44 120 LEU A CA 1
ATOM 851 C C . LEU A 1 120 ? 7.23 -1.577 8.555 1 98.44 120 LEU A C 1
ATOM 853 O O . LEU A 1 120 ? 8.273 -1.089 8.109 1 98.44 120 LEU A O 1
ATOM 857 N N . ALA A 1 121 ? 6.957 -2.869 8.336 1 97.5 121 ALA A N 1
ATOM 858 C CA . ALA A 1 121 ? 7.93 -3.787 7.75 1 97.5 121 ALA A CA 1
ATOM 859 C C . ALA A 1 121 ? 8.375 -3.309 6.371 1 97.5 121 ALA A C 1
ATOM 861 O O . ALA A 1 121 ? 9.57 -3.285 6.07 1 97.5 121 ALA A O 1
ATOM 862 N N . ALA A 1 122 ? 7.445 -2.932 5.578 1 98.69 122 ALA A N 1
ATOM 863 C CA . ALA A 1 122 ? 7.77 -2.471 4.23 1 98.69 122 ALA A CA 1
ATOM 864 C C . ALA A 1 122 ? 8.617 -1.2 4.277 1 98.69 122 ALA A C 1
ATOM 866 O O . ALA A 1 122 ? 9.68 -1.136 3.66 1 98.69 122 ALA A O 1
ATOM 867 N N . THR A 1 123 ? 8.172 -0.247 5.066 1 98.88 123 THR A N 1
ATOM 868 C CA . THR A 1 123 ? 8.852 1.042 5.164 1 98.88 123 THR A CA 1
ATOM 869 C C . THR A 1 123 ? 10.25 0.877 5.742 1 98.88 123 THR A C 1
ATOM 871 O O . THR A 1 123 ? 11.219 1.44 5.219 1 98.88 123 THR A O 1
ATOM 874 N N . GLU A 1 124 ? 10.336 0.102 6.762 1 98.56 124 GLU A N 1
ATOM 875 C CA . GLU A 1 124 ? 11.617 -0.119 7.422 1 98.56 124 GLU A CA 1
ATOM 876 C C . GLU A 1 124 ? 12.609 -0.808 6.484 1 98.56 124 GLU A C 1
ATOM 878 O O . GLU A 1 124 ? 13.773 -0.412 6.406 1 98.56 124 GLU A O 1
ATOM 883 N N . THR A 1 125 ? 12.172 -1.824 5.801 1 98.75 125 THR A N 1
ATOM 884 C CA . THR A 1 125 ? 13.062 -2.537 4.887 1 98.75 125 THR A CA 1
ATOM 885 C C . THR A 1 125 ? 13.477 -1.64 3.725 1 98.75 125 THR A C 1
ATOM 887 O O . THR A 1 125 ? 14.625 -1.695 3.27 1 98.75 125 THR A O 1
ATOM 890 N N . MET A 1 126 ? 12.555 -0.819 3.191 1 98.81 126 MET A N 1
ATOM 891 C CA . MET A 1 126 ? 12.922 0.158 2.17 1 98.81 126 MET A CA 1
ATOM 892 C C . MET A 1 126 ? 14.055 1.054 2.656 1 98.81 126 MET A C 1
ATOM 894 O O . MET A 1 126 ? 15.047 1.249 1.947 1 98.81 126 MET A O 1
ATOM 898 N N . LEU A 1 127 ? 13.898 1.556 3.873 1 98.69 127 LEU A N 1
ATOM 899 C CA . LEU A 1 127 ? 14.914 2.424 4.453 1 98.69 127 LEU A CA 1
ATOM 900 C C . LEU A 1 127 ? 16.25 1.698 4.566 1 98.69 127 LEU A C 1
ATOM 902 O O . LEU A 1 127 ? 17.297 2.242 4.188 1 98.69 127 LEU A O 1
ATOM 906 N N . ASP A 1 128 ? 16.203 0.489 5.035 1 98 128 ASP A N 1
ATOM 907 C CA . ASP A 1 128 ? 17.406 -0.294 5.246 1 98 128 ASP A CA 1
ATOM 908 C C . ASP A 1 128 ? 18.125 -0.568 3.92 1 98 128 ASP A C 1
ATOM 910 O O . ASP A 1 128 ? 19.344 -0.708 3.885 1 98 128 ASP A O 1
ATOM 914 N N . GLU A 1 129 ? 17.391 -0.644 2.877 1 98.31 129 GLU A N 1
ATOM 915 C CA . GLU A 1 129 ? 17.953 -0.958 1.565 1 98.31 129 GLU A CA 1
ATOM 916 C C . GLU A 1 129 ? 18.312 0.312 0.802 1 98.31 129 GLU A C 1
ATOM 918 O O . GLU A 1 129 ? 18.656 0.255 -0.381 1 98.31 129 GLU A O 1
ATOM 923 N N . GLY A 1 130 ? 18.141 1.456 1.414 1 97.81 130 GLY A N 1
ATOM 924 C CA . GLY A 1 130 ? 18.625 2.703 0.848 1 97.81 130 GLY A CA 1
ATOM 925 C C . GLY A 1 130 ? 17.578 3.461 0.067 1 97.81 130 GLY A C 1
ATOM 926 O O . GLY A 1 130 ? 17.875 4.449 -0.605 1 97.81 130 GLY A O 1
ATOM 927 N N . PHE A 1 131 ? 16.344 3.006 0.103 1 98.75 131 PHE A N 1
ATOM 928 C CA . PHE A 1 131 ? 15.25 3.709 -0.564 1 98.75 131 PHE A CA 1
ATOM 929 C C . PHE A 1 131 ? 14.672 4.789 0.34 1 98.75 131 PHE A C 1
ATOM 931 O O . PHE A 1 131 ? 14.914 4.789 1.549 1 98.75 131 PHE A O 1
ATOM 938 N N . VAL A 1 132 ? 14 5.723 -0.247 1 98.88 132 VAL A N 1
ATOM 939 C CA . VAL A 1 132 ? 13.234 6.75 0.457 1 98.88 132 VAL A CA 1
ATOM 940 C C . VAL A 1 132 ? 11.742 6.469 0.317 1 98.88 132 VAL A C 1
ATOM 942 O O . VAL A 1 132 ? 11.148 6.746 -0.727 1 98.88 132 VAL A O 1
ATOM 945 N N . PRO A 1 133 ? 11.148 5.914 1.38 1 98.94 133 PRO A N 1
ATOM 946 C CA . PRO A 1 133 ? 9.703 5.715 1.318 1 98.94 133 PRO A CA 1
ATOM 947 C C . PRO A 1 133 ? 8.93 7.031 1.292 1 98.94 133 PRO A C 1
ATOM 949 O O . PRO A 1 133 ? 9.234 7.949 2.055 1 98.94 133 PRO A O 1
ATOM 952 N N . VAL A 1 134 ? 7.969 7.09 0.394 1 98.94 134 VAL A N 1
ATOM 953 C CA . VAL A 1 134 ? 7.113 8.266 0.26 1 98.94 134 VAL A CA 1
ATOM 954 C C . VAL A 1 134 ? 5.656 7.871 0.488 1 98.94 134 VAL A C 1
ATOM 956 O O . VAL A 1 134 ? 5.078 7.125 -0.306 1 98.94 134 VAL A O 1
ATOM 959 N N . LEU A 1 135 ? 5.109 8.328 1.601 1 98.88 135 LEU A N 1
ATOM 960 C CA . LEU A 1 135 ? 3.705 8.109 1.934 1 98.88 135 LEU A CA 1
ATOM 961 C C . LEU A 1 135 ? 2.881 9.367 1.683 1 98.88 135 LEU A C 1
ATOM 963 O O . LEU A 1 135 ? 3.422 10.398 1.266 1 98.88 135 LEU A O 1
ATOM 967 N N . HIS A 1 136 ? 1.577 9.273 1.903 1 98.69 136 HIS A N 1
ATOM 968 C CA . HIS A 1 136 ? 0.676 10.391 1.657 1 98.69 136 HIS A CA 1
ATOM 969 C C . HIS A 1 136 ? -0.61 10.25 2.465 1 98.69 136 HIS A C 1
ATOM 971 O O . HIS A 1 136 ? -0.985 9.141 2.855 1 98.69 136 HIS A O 1
ATOM 977 N N . GLY A 1 137 ? -1.229 11.438 2.756 1 97.25 137 GLY A N 1
ATOM 978 C CA . GLY A 1 137 ? -2.607 11.273 3.188 1 97.25 137 GLY A CA 1
ATOM 979 C C . GLY A 1 137 ? -3.426 10.398 2.256 1 97.25 137 GLY A C 1
ATOM 980 O O . GLY A 1 137 ? -3.201 10.398 1.044 1 97.25 137 GLY A O 1
ATOM 981 N N . ASP A 1 138 ? -4.352 9.75 2.867 1 98.12 138 ASP A N 1
ATOM 982 C CA . ASP A 1 138 ? -5.074 8.766 2.066 1 98.12 138 ASP A CA 1
ATOM 983 C C . ASP A 1 138 ? -6.406 8.398 2.717 1 98.12 138 ASP A C 1
ATOM 985 O O . ASP A 1 138 ? -6.789 8.984 3.73 1 98.12 138 ASP A O 1
ATOM 989 N N . VAL A 1 139 ? -7.109 7.582 2.07 1 98.38 139 VAL A N 1
ATOM 990 C CA . VAL A 1 139 ? -8.219 6.84 2.662 1 98.38 139 VAL A CA 1
ATOM 991 C C . VAL A 1 139 ? -7.734 5.465 3.115 1 98.38 139 VAL A C 1
ATOM 993 O O . VAL A 1 139 ? -6.898 4.844 2.453 1 98.38 139 VAL A O 1
ATOM 996 N N . ILE A 1 140 ? -8.172 4.996 4.262 1 98.62 140 ILE A N 1
ATOM 997 C CA . ILE A 1 140 ? -7.828 3.676 4.773 1 98.62 140 ILE A CA 1
ATOM 998 C C . ILE A 1 140 ? -9.07 2.994 5.332 1 98.62 140 ILE A C 1
ATOM 1000 O O . ILE A 1 140 ? -10.039 3.664 5.703 1 98.62 140 ILE A O 1
ATOM 1004 N N . SER A 1 141 ? -9.055 1.689 5.344 1 98.81 141 SER A N 1
ATOM 1005 C CA . SER A 1 141 ? -10.148 0.962 5.98 1 98.81 141 SER A CA 1
ATOM 1006 C C . SER A 1 141 ? -10.211 1.263 7.477 1 98.81 141 SER A C 1
ATOM 1008 O O . SER A 1 141 ? -9.18 1.442 8.125 1 98.81 141 SER A O 1
ATOM 1010 N N . HIS A 1 142 ? -11.391 1.349 7.938 1 98.81 142 HIS A N 1
ATOM 1011 C CA . HIS A 1 142 ? -11.68 1.71 9.32 1 98.81 142 HIS A CA 1
ATOM 1012 C C . HIS A 1 142 ? -12.734 0.788 9.914 1 98.81 142 HIS A C 1
ATOM 1014 O O . HIS A 1 142 ? -13.891 0.783 9.469 1 98.81 142 HIS A O 1
ATOM 1020 N N . ALA A 1 143 ? -12.32 0.017 10.984 1 98.62 143 ALA A N 1
ATOM 1021 C CA . ALA A 1 143 ? -13.234 -0.933 11.609 1 98.62 143 ALA A CA 1
ATOM 1022 C C . ALA A 1 143 ? -14.523 -0.242 12.055 1 98.62 143 ALA A C 1
ATOM 1024 O O . ALA A 1 143 ? -14.484 0.705 12.844 1 98.62 143 ALA A O 1
ATOM 1025 N N . GLY A 1 144 ? -15.586 -0.637 11.484 1 98.31 144 GLY A N 1
ATOM 1026 C CA . GLY A 1 144 ? -16.906 -0.157 11.867 1 98.31 144 GLY A CA 1
ATOM 1027 C C . GLY A 1 144 ? -17.359 1.045 11.055 1 98.31 144 GLY A C 1
ATOM 1028 O O . GLY A 1 144 ? -18.5 1.495 11.188 1 98.31 144 GLY A O 1
ATOM 1029 N N . LYS A 1 145 ? -16.484 1.551 10.148 1 98.38 145 LYS A N 1
ATOM 1030 C CA . LYS A 1 145 ? -16.859 2.787 9.469 1 98.38 145 LYS A CA 1
ATOM 1031 C C . LYS A 1 145 ? -16.594 2.684 7.965 1 98.38 145 LYS A C 1
ATOM 1033 O O . LYS A 1 145 ? -16.734 3.668 7.238 1 98.38 145 LYS A O 1
ATOM 1038 N N . GLY A 1 146 ? -16.219 1.513 7.496 1 98.5 146 GLY A N 1
ATOM 1039 C CA . GLY A 1 146 ? -15.828 1.397 6.098 1 98.5 146 GLY A CA 1
ATOM 1040 C C . GLY A 1 146 ? -14.422 1.888 5.828 1 98.5 146 GLY A C 1
ATOM 1041 O O . GLY A 1 146 ? -13.445 1.232 6.207 1 98.5 146 GLY A O 1
ATOM 1042 N N . ALA A 1 147 ? -14.352 3.049 5.309 1 98.62 147 ALA A N 1
ATOM 1043 C CA . ALA A 1 147 ? -13.07 3.701 5.062 1 98.62 147 ALA A CA 1
ATOM 1044 C C . ALA A 1 147 ? -13.133 5.188 5.406 1 98.62 147 ALA A C 1
ATOM 1046 O O . ALA A 1 147 ? -14.125 5.855 5.125 1 98.62 147 ALA A O 1
ATOM 1047 N N . THR A 1 148 ? -12.094 5.637 6.051 1 98.31 148 THR A N 1
ATOM 1048 C CA . THR A 1 148 ? -11.992 7.039 6.445 1 98.31 148 THR A CA 1
ATOM 1049 C C . THR A 1 148 ? -10.664 7.637 5.984 1 98.31 148 THR A C 1
ATOM 1051 O O . THR A 1 148 ? -9.797 6.922 5.469 1 98.31 148 THR A O 1
ATOM 1054 N N . ILE A 1 149 ? -10.539 8.906 6.207 1 97.25 149 ILE A N 1
ATOM 1055 C CA . ILE A 1 149 ? -9.328 9.602 5.785 1 97.25 149 ILE A CA 1
ATOM 1056 C C . ILE A 1 149 ? -8.258 9.477 6.863 1 97.25 149 ILE A C 1
ATOM 1058 O O . ILE A 1 149 ? -8.547 9.602 8.055 1 97.25 149 ILE A O 1
ATOM 1062 N N . VAL A 1 150 ? -7.102 9.141 6.5 1 97 150 VAL A N 1
ATOM 1063 C CA . VAL A 1 150 ? -5.934 9.242 7.363 1 97 150 VAL A CA 1
ATOM 1064 C C . VAL A 1 150 ? -5.055 10.406 6.914 1 97 150 VAL A C 1
ATOM 1066 O O . VAL A 1 150 ? -4.68 10.492 5.742 1 97 150 VAL A O 1
ATOM 1069 N N . SER A 1 151 ? -4.758 11.289 7.801 1 94.44 151 SER A N 1
ATOM 1070 C CA . SER A 1 151 ? -3.998 12.484 7.457 1 94.44 151 SER A CA 1
ATOM 1071 C C . SER A 1 151 ? -2.498 12.211 7.453 1 94.44 151 SER A C 1
ATOM 1073 O O . SER A 1 151 ? -2.033 11.266 8.102 1 94.44 151 SER A O 1
ATOM 1075 N N . GLY A 1 152 ? -1.79 13.047 6.699 1 95.5 152 GLY A N 1
ATOM 1076 C CA . GLY A 1 152 ? -0.338 12.984 6.773 1 95.5 152 GLY A CA 1
ATOM 1077 C C . GLY A 1 152 ? 0.194 13.172 8.18 1 95.5 152 GLY A C 1
ATOM 1078 O O . GLY A 1 152 ? 1.211 12.578 8.555 1 95.5 152 GLY A O 1
ATOM 1079 N N . ASP A 1 153 ? -0.484 13.93 9.008 1 93.5 153 ASP A N 1
ATOM 1080 C CA . ASP A 1 153 ? -0.055 14.164 10.383 1 93.5 153 ASP A CA 1
ATOM 1081 C C . ASP A 1 153 ? -0.15 12.891 11.211 1 93.5 153 ASP A C 1
ATOM 1083 O O . ASP A 1 153 ? 0.741 12.594 12.016 1 93.5 153 ASP A O 1
ATOM 1087 N N . ASP A 1 154 ? -1.228 12.156 11 1 94.62 154 ASP A N 1
ATOM 1088 C CA . ASP A 1 154 ? -1.366 10.875 11.688 1 94.62 154 ASP A CA 1
ATOM 1089 C C . ASP A 1 154 ? -0.242 9.922 11.297 1 94.62 154 ASP A C 1
ATOM 1091 O O . ASP A 1 154 ? 0.304 9.219 12.148 1 94.62 154 ASP A O 1
ATOM 1095 N N . LEU A 1 155 ? 0.064 9.898 10.07 1 97.56 155 LEU A N 1
ATOM 1096 C CA . LEU A 1 155 ? 1.109 9.016 9.57 1 97.56 155 LEU A CA 1
ATOM 1097 C C . LEU A 1 155 ? 2.467 9.391 10.148 1 97.56 155 LEU A C 1
ATOM 1099 O O . LEU A 1 155 ? 3.246 8.516 10.539 1 97.56 155 LEU A O 1
ATOM 1103 N N . VAL A 1 156 ? 2.75 10.68 10.227 1 96.94 156 VAL A N 1
ATOM 1104 C CA . VAL A 1 156 ? 4.02 11.18 10.742 1 96.94 156 VAL A CA 1
ATOM 1105 C C . VAL A 1 156 ? 4.223 10.68 12.172 1 96.94 156 VAL A C 1
ATOM 1107 O O . VAL A 1 156 ? 5.305 10.219 12.531 1 96.94 156 VAL A O 1
ATOM 1110 N N . VAL A 1 157 ? 3.154 10.758 12.961 1 95.5 157 VAL A N 1
ATOM 1111 C CA . VAL A 1 157 ? 3.242 10.328 14.352 1 95.5 157 VAL A CA 1
ATOM 1112 C C . VAL A 1 157 ? 3.555 8.836 14.406 1 95.5 157 VAL A C 1
ATOM 1114 O O . VAL A 1 157 ? 4.457 8.414 15.141 1 95.5 157 VAL A O 1
ATOM 1117 N N . SER A 1 158 ? 2.855 8.039 13.633 1 96.44 158 SER A N 1
ATOM 1118 C CA . SER A 1 158 ? 3.059 6.594 13.617 1 96.44 158 SER A CA 1
ATOM 1119 C C . SER A 1 158 ? 4.457 6.238 13.125 1 96.44 158 SER A C 1
ATOM 1121 O O . SER A 1 158 ? 5.129 5.391 13.711 1 96.44 158 SER A O 1
ATOM 1123 N N . LEU A 1 159 ? 4.891 6.887 12.102 1 97.94 159 LEU A N 1
ATOM 1124 C CA . LEU A 1 159 ? 6.191 6.617 11.492 1 97.94 159 LEU A CA 1
ATOM 1125 C C . LEU A 1 159 ? 7.32 7.035 12.43 1 97.94 159 LEU A C 1
ATOM 1127 O O . LEU A 1 159 ? 8.266 6.27 12.648 1 97.94 159 LEU A O 1
ATOM 1131 N N . ALA A 1 160 ? 7.191 8.25 12.977 1 96.88 160 ALA A N 1
ATOM 1132 C CA . ALA A 1 160 ? 8.25 8.773 13.836 1 96.88 160 ALA A CA 1
ATOM 1133 C C . ALA A 1 160 ? 8.406 7.918 15.094 1 96.88 160 ALA A C 1
ATOM 1135 O O . ALA A 1 160 ? 9.523 7.562 15.469 1 96.88 160 ALA A O 1
ATOM 1136 N N . SER A 1 161 ? 7.293 7.586 15.711 1 95.19 161 SER A N 1
ATOM 1137 C CA . SER A 1 161 ? 7.328 6.77 16.922 1 95.19 161 SER A CA 1
ATOM 1138 C C . SER A 1 161 ? 7.777 5.348 16.609 1 95.19 161 SER A C 1
ATOM 1140 O O . SER A 1 161 ? 8.633 4.797 17.312 1 95.19 161 SER A O 1
ATOM 1142 N N . GLY A 1 162 ? 7.258 4.738 15.57 1 96.25 162 GLY A N 1
ATOM 1143 C CA . GLY A 1 162 ? 7.496 3.338 15.258 1 96.25 162 GLY A CA 1
ATOM 1144 C C . GLY A 1 162 ? 8.898 3.07 14.742 1 96.25 162 GLY A C 1
ATOM 1145 O O . GLY A 1 162 ? 9.445 1.984 14.953 1 96.25 162 GLY A O 1
ATOM 1146 N N . LEU A 1 163 ? 9.461 4.059 14.039 1 97.06 163 LEU A N 1
ATOM 1147 C CA . LEU A 1 163 ? 10.766 3.867 13.43 1 97.06 163 LEU A CA 1
ATOM 1148 C C . LEU A 1 163 ? 11.859 4.512 14.266 1 97.06 163 LEU A C 1
ATOM 1150 O O . LEU A 1 163 ? 13.047 4.371 13.961 1 97.06 163 LEU A O 1
ATOM 1154 N N . GLY A 1 164 ? 11.492 5.207 15.32 1 95.31 164 GLY A N 1
ATOM 1155 C CA . GLY A 1 164 ? 12.469 5.891 16.141 1 95.31 164 GLY A CA 1
ATOM 1156 C C . GLY A 1 164 ? 13.141 7.055 15.445 1 95.31 164 GLY A C 1
ATOM 1157 O O . GLY A 1 164 ? 14.375 7.133 15.398 1 95.31 164 GLY A O 1
ATOM 1158 N N . ALA A 1 165 ? 12.336 7.965 14.922 1 95.88 165 ALA A N 1
ATOM 1159 C CA . ALA A 1 165 ? 12.867 9.117 14.203 1 95.88 165 ALA A CA 1
ATOM 1160 C C . ALA A 1 165 ? 13.648 10.039 15.141 1 95.88 165 ALA A C 1
ATOM 1162 O O . ALA A 1 165 ? 13.242 10.258 16.281 1 95.88 165 ALA A O 1
ATOM 1163 N N . ASP A 1 166 ? 14.758 10.609 14.664 1 94.56 166 ASP A N 1
ATOM 1164 C CA . ASP A 1 166 ? 15.57 11.562 15.406 1 94.56 166 ASP A CA 1
ATOM 1165 C C . ASP A 1 166 ? 15.023 12.984 15.258 1 94.56 166 ASP A C 1
ATOM 1167 O O . ASP A 1 166 ? 15.18 13.812 16.156 1 94.56 166 ASP A O 1
ATOM 1171 N N . ARG A 1 167 ? 14.461 13.242 14.141 1 94.81 167 ARG A N 1
ATOM 1172 C CA . ARG A 1 167 ? 13.922 14.555 13.805 1 94.81 167 ARG A CA 1
ATOM 1173 C C . ARG A 1 167 ? 12.664 14.445 12.953 1 94.81 167 ARG A C 1
ATOM 1175 O O . ARG A 1 167 ? 12.578 13.586 12.078 1 94.81 167 ARG A O 1
ATOM 1182 N N . VAL A 1 168 ? 11.758 15.289 13.266 1 97.5 168 VAL A N 1
ATOM 1183 C CA . VAL A 1 168 ? 10.5 15.336 12.531 1 97.5 168 VAL A CA 1
ATOM 1184 C C . VAL A 1 168 ? 10.242 16.75 12.039 1 97.5 168 VAL A C 1
ATOM 1186 O O . VAL A 1 168 ? 10.359 17.719 12.797 1 97.5 168 VAL A O 1
ATOM 1189 N N . GLY A 1 169 ? 10.008 16.906 10.758 1 97.5 169 GLY A N 1
ATOM 1190 C CA . GLY A 1 169 ? 9.648 18.188 10.172 1 97.5 169 GLY A CA 1
ATOM 1191 C C . GLY A 1 169 ? 8.297 18.172 9.492 1 97.5 169 GLY A C 1
ATOM 1192 O O . GLY A 1 169 ? 7.957 17.219 8.781 1 97.5 169 GLY A O 1
ATOM 1193 N N . LEU A 1 170 ? 7.551 19.172 9.734 1 97.5 170 LEU A N 1
ATOM 1194 C CA . LEU A 1 170 ? 6.285 19.406 9.055 1 97.5 170 LEU A CA 1
ATOM 1195 C C . LEU A 1 170 ? 6.305 20.75 8.32 1 97.5 170 LEU A C 1
ATOM 1197 O O . LEU A 1 170 ? 6.164 21.797 8.945 1 97.5 170 LEU A O 1
ATOM 1201 N N . CYS A 1 171 ? 6.461 20.641 7.027 1 96.81 171 CYS A N 1
ATOM 1202 C CA . CYS A 1 171 ? 6.465 21.828 6.184 1 96.81 171 CYS A CA 1
ATOM 1203 C C . CYS A 1 171 ? 5.047 22.188 5.75 1 96.81 171 CYS A C 1
ATOM 1205 O O . CYS A 1 171 ? 4.391 21.422 5.051 1 96.81 171 CYS A O 1
ATOM 1207 N N . SER A 1 172 ? 4.625 23.281 6.148 1 92 172 SER A N 1
ATOM 1208 C CA . SER A 1 172 ? 3.295 23.797 5.832 1 92 172 SER A CA 1
ATOM 1209 C C . SER A 1 172 ? 3.373 25.203 5.238 1 92 172 SER A C 1
ATOM 1211 O O . SER A 1 172 ? 4.461 25.688 4.91 1 92 172 SER A O 1
ATOM 1213 N N . THR A 1 173 ? 2.238 25.797 4.953 1 85.94 173 THR A N 1
ATOM 1214 C CA . THR A 1 173 ? 2.254 27.125 4.34 1 85.94 173 THR A CA 1
ATOM 1215 C C . THR A 1 173 ? 2.432 28.203 5.398 1 85.94 173 THR A C 1
ATOM 1217 O O . THR A 1 173 ? 2.662 29.359 5.07 1 85.94 173 THR A O 1
ATOM 1220 N N . VAL A 1 174 ? 2.387 27.859 6.66 1 88.56 174 VAL A N 1
ATOM 1221 C CA . VAL A 1 174 ? 2.578 28.828 7.734 1 88.56 174 VAL A CA 1
ATOM 1222 C C . VAL A 1 174 ? 4.016 28.75 8.242 1 88.56 174 VAL A C 1
ATOM 1224 O O . VAL A 1 174 ? 4.629 27.688 8.242 1 88.56 174 VAL A O 1
ATOM 1227 N N . PRO A 1 175 ? 4.57 29.891 8.68 1 94.12 175 PRO A N 1
ATOM 1228 C CA . PRO A 1 175 ? 5.965 29.906 9.125 1 94.12 175 PRO A CA 1
ATOM 1229 C C . PRO A 1 175 ? 6.191 29.141 10.422 1 94.12 175 PRO A C 1
ATOM 1231 O O . PRO A 1 175 ? 7.332 28.859 10.781 1 94.12 175 PRO A O 1
ATOM 1234 N N . GLY A 1 176 ? 5.188 28.781 11.172 1 95.06 176 GLY A N 1
ATOM 1235 C CA . GLY A 1 176 ? 5.148 28.109 12.453 1 95.06 176 GLY A CA 1
ATOM 1236 C C . GLY A 1 176 ? 3.814 28.234 13.164 1 95.06 176 GLY A C 1
ATOM 1237 O O . GLY A 1 176 ? 2.836 28.688 12.578 1 95.06 176 GLY A O 1
ATOM 1238 N N . VAL A 1 177 ? 3.748 27.719 14.32 1 93.44 177 VAL A N 1
ATOM 1239 C CA . VAL A 1 177 ? 2.576 27.969 15.148 1 93.44 177 VAL A CA 1
ATOM 1240 C C . VAL A 1 177 ? 2.584 29.422 15.625 1 93.44 177 VAL A C 1
ATOM 1242 O O . VAL A 1 177 ? 3.57 29.875 16.203 1 93.44 177 VAL A O 1
ATOM 1245 N N . LEU A 1 178 ? 1.483 30.094 15.336 1 92.94 178 LEU A N 1
ATOM 1246 C CA . LEU A 1 178 ? 1.424 31.516 15.648 1 92.94 178 LEU A CA 1
ATOM 1247 C C . LEU A 1 178 ? 0.737 31.734 17 1 92.94 178 LEU A C 1
ATOM 1249 O O . LEU A 1 178 ? -0.232 31.062 17.328 1 92.94 178 LEU A O 1
ATOM 1253 N N . ASP A 1 179 ? 1.219 32.75 17.703 1 90.06 179 ASP A N 1
ATOM 1254 C CA . ASP A 1 179 ? 0.532 33.156 18.922 1 90.06 179 ASP A CA 1
ATOM 1255 C C . ASP A 1 179 ? -0.583 34.156 18.609 1 90.06 179 ASP A C 1
ATOM 1257 O O . ASP A 1 179 ? -0.915 34.375 17.453 1 90.06 179 ASP A O 1
ATOM 1261 N N . ALA A 1 180 ? -1.216 34.594 19.672 1 86.62 180 ALA A N 1
ATOM 1262 C CA . ALA A 1 180 ? -2.369 35.5 19.531 1 86.62 180 ALA A CA 1
ATOM 1263 C C . ALA A 1 180 ? -1.986 36.781 18.797 1 86.62 180 ALA A C 1
ATOM 1265 O O . ALA A 1 180 ? -2.836 37.438 18.188 1 86.62 180 ALA A O 1
ATOM 1266 N N . ASP A 1 181 ? -0.744 37.156 18.781 1 90.56 181 ASP A N 1
ATOM 1267 C CA . ASP A 1 181 ? -0.266 38.375 18.141 1 90.56 181 ASP A CA 1
ATOM 1268 C C . ASP A 1 181 ? 0.203 38.125 16.719 1 90.56 181 ASP A C 1
ATOM 1270 O O . ASP A 1 181 ? 0.632 39.062 16.016 1 90.56 181 ASP A O 1
ATOM 1274 N N . GLY A 1 182 ? 0.179 36.906 16.312 1 90.5 182 GLY A N 1
ATOM 1275 C CA . GLY A 1 182 ? 0.583 36.531 14.961 1 90.5 182 GLY A CA 1
ATOM 1276 C C . GLY A 1 182 ? 2.064 36.219 14.844 1 90.5 182 GLY A C 1
ATOM 1277 O O . GLY A 1 182 ? 2.592 36.125 13.734 1 90.5 182 GLY A O 1
ATOM 1278 N N . ASP A 1 183 ? 2.709 36.188 15.969 1 93.56 183 ASP A N 1
ATOM 1279 C CA . ASP A 1 183 ? 4.133 35.844 15.969 1 93.56 183 ASP A CA 1
ATOM 1280 C C . ASP A 1 183 ? 4.352 34.344 16.109 1 93.56 183 ASP A C 1
ATOM 1282 O O . ASP A 1 183 ? 3.578 33.656 16.781 1 93.56 183 ASP A O 1
ATOM 1286 N N . VAL A 1 184 ? 5.441 33.844 15.523 1 95.56 184 VAL A N 1
ATOM 1287 C CA . VAL A 1 184 ? 5.777 32.438 15.609 1 95.56 184 VAL A CA 1
ATOM 1288 C C . VAL A 1 184 ? 6.203 32.094 17.031 1 95.56 184 VAL A C 1
ATOM 1290 O O . VAL A 1 184 ? 7.07 32.75 17.609 1 95.56 184 VAL A O 1
ATOM 1293 N N . ILE A 1 185 ? 5.559 31.125 17.625 1 94.94 185 ILE A N 1
ATOM 1294 C CA . ILE A 1 185 ? 5.996 30.562 18.906 1 94.94 185 ILE A CA 1
ATOM 1295 C C . ILE A 1 185 ? 7.25 29.719 18.703 1 94.94 185 ILE A C 1
ATOM 1297 O O . ILE A 1 185 ? 7.215 28.719 17.984 1 94.94 185 ILE A O 1
ATOM 1301 N N . PRO A 1 186 ? 8.367 30.094 19.344 1 95.81 186 PRO A N 1
ATOM 1302 C CA . PRO A 1 186 ? 9.602 29.375 19.031 1 95.81 186 PRO A CA 1
ATOM 1303 C C . PRO A 1 186 ? 9.57 27.922 19.516 1 95.81 186 PRO A C 1
ATOM 1305 O O . PRO A 1 186 ? 10.133 27.047 18.859 1 95.81 186 PRO A O 1
ATOM 1308 N N . GLU A 1 187 ? 8.945 27.719 20.703 1 96.06 187 GLU A N 1
ATOM 1309 C CA . GLU A 1 187 ? 8.953 26.375 21.281 1 96.06 187 GLU A CA 1
ATOM 1310 C C . GLU A 1 187 ? 7.652 26.094 22.031 1 96.06 187 GLU A C 1
ATOM 1312 O O . GLU A 1 187 ? 7.129 26.984 22.719 1 96.06 187 GLU A O 1
ATOM 1317 N N . ILE A 1 188 ? 7.133 24.906 21.844 1 94.69 188 ILE A N 1
ATOM 1318 C CA . ILE A 1 188 ? 5.973 24.422 22.578 1 94.69 188 ILE A CA 1
ATOM 1319 C C . ILE A 1 188 ? 6.324 23.109 23.297 1 94.69 188 ILE A C 1
ATOM 1321 O O . ILE A 1 188 ? 6.688 22.125 22.656 1 94.69 188 ILE A O 1
ATOM 1325 N N . THR A 1 189 ? 6.262 23.062 24.625 1 94.38 189 THR A N 1
ATOM 1326 C CA . THR A 1 189 ? 6.602 21.875 25.391 1 94.38 189 THR A CA 1
AT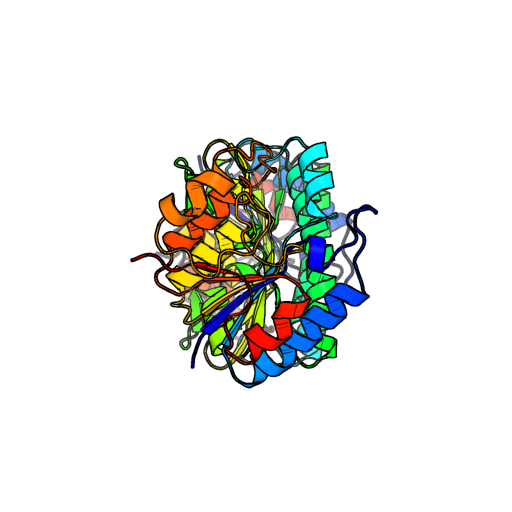OM 1327 C C . THR A 1 189 ? 5.359 21.281 26.047 1 94.38 189 THR A C 1
ATOM 1329 O O . THR A 1 189 ? 5.383 20.141 26.516 1 94.38 189 THR A O 1
ATOM 1332 N N . ALA A 1 190 ? 4.348 22.078 26.125 1 92.12 190 ALA A N 1
ATOM 1333 C CA . ALA A 1 190 ? 3.023 21.672 26.609 1 92.12 190 ALA A CA 1
ATOM 1334 C C . ALA A 1 190 ? 1.924 22.391 25.828 1 92.12 190 ALA A C 1
ATOM 1336 O O . ALA A 1 190 ? 2.143 23.5 25.312 1 92.12 190 ALA A O 1
ATOM 1337 N N . PHE A 1 191 ? 0.807 21.688 25.75 1 88.81 191 PHE A N 1
ATOM 1338 C CA . PHE A 1 191 ? -0.279 22.281 24.984 1 88.81 191 PHE A CA 1
ATOM 1339 C C . PHE A 1 191 ? -0.621 23.672 25.5 1 88.81 191 PHE A C 1
ATOM 1341 O O . PHE A 1 191 ? -0.969 24.562 24.719 1 88.81 191 PHE A O 1
ATOM 1348 N N . ALA A 1 192 ? -0.48 23.859 26.75 1 86.19 192 ALA A N 1
ATOM 1349 C CA . ALA A 1 192 ? -0.795 25.125 27.406 1 86.19 192 ALA A CA 1
ATOM 1350 C C . ALA A 1 192 ? 0.047 26.266 26.812 1 86.19 192 ALA A C 1
ATOM 1352 O O . ALA A 1 192 ? -0.394 27.422 26.781 1 86.19 192 ALA A O 1
ATOM 1353 N N . ASP A 1 193 ? 1.228 25.984 26.359 1 87.31 193 ASP A N 1
ATOM 1354 C CA . ASP A 1 193 ? 2.133 26.984 25.781 1 87.31 193 ASP A CA 1
ATOM 1355 C C . ASP A 1 193 ? 1.518 27.641 24.562 1 87.31 193 ASP A C 1
ATOM 1357 O O . ASP A 1 193 ? 1.93 28.734 24.172 1 87.31 193 ASP A O 1
ATOM 1361 N N . ALA A 1 194 ? 0.551 26.938 23.922 1 85.56 194 ALA A N 1
ATOM 1362 C CA . ALA A 1 194 ? -0.04 27.469 22.688 1 85.56 194 ALA A CA 1
ATOM 1363 C C . ALA A 1 194 ? -1.561 27.531 22.797 1 85.56 194 ALA A C 1
ATOM 1365 O O . ALA A 1 194 ? -2.244 27.875 21.828 1 85.56 194 ALA A O 1
ATOM 1366 N N . ALA A 1 195 ? -2.131 27.219 23.875 1 80.38 195 ALA A N 1
ATOM 1367 C CA . ALA A 1 195 ? -3.57 27.062 24.047 1 80.38 195 ALA A CA 1
ATOM 1368 C C . ALA A 1 195 ? -4.316 28.344 23.688 1 80.38 195 ALA A C 1
ATOM 1370 O O . ALA A 1 195 ? -5.367 28.297 23.047 1 80.38 195 ALA A O 1
ATOM 1371 N N . ASP A 1 196 ? -3.76 29.438 24.125 1 77.75 196 ASP A N 1
ATOM 1372 C CA . ASP A 1 196 ? -4.422 30.719 23.891 1 77.75 196 ASP A CA 1
ATOM 1373 C C . ASP A 1 196 ? -4.523 31 22.391 1 77.75 196 ASP A C 1
ATOM 1375 O O . ASP A 1 196 ? -5.496 31.609 21.922 1 77.75 196 ASP A O 1
ATOM 1379 N N . ALA A 1 197 ? -3.557 30.578 21.703 1 76.25 197 ALA A N 1
ATOM 1380 C CA . ALA A 1 197 ? -3.492 30.828 20.266 1 76.25 197 ALA A CA 1
ATOM 1381 C C . ALA A 1 197 ? -4.293 29.781 19.5 1 76.25 197 ALA A C 1
ATOM 1383 O O . ALA A 1 197 ? -4.824 30.062 18.422 1 76.25 197 ALA A O 1
ATOM 1384 N N . LEU A 1 198 ? -4.406 28.641 20.016 1 74.31 198 LEU A N 1
ATOM 1385 C CA . LEU A 1 198 ? -4.984 27.5 19.312 1 74.31 198 LEU A CA 1
ATOM 1386 C C . LEU A 1 198 ? -6.438 27.297 19.734 1 74.31 198 LEU A C 1
ATOM 1388 O O . LEU A 1 198 ? -7.191 26.609 19.031 1 74.31 198 LEU A O 1
ATOM 1392 N N . GLY A 1 199 ? -6.789 27.734 21.078 1 60.56 199 GLY A N 1
ATOM 1393 C CA . GLY A 1 199 ? -8.109 27.547 21.656 1 60.56 199 GLY A CA 1
ATOM 1394 C C . GLY A 1 199 ? -9.227 28.109 20.797 1 60.56 199 GLY A C 1
ATOM 1395 O O . GLY A 1 199 ? -10.344 27.594 20.812 1 60.56 199 GLY A O 1
ATOM 1396 N N . GLY A 1 200 ? -9.031 29.297 20.234 1 47.94 200 GLY A N 1
ATOM 1397 C CA . GLY A 1 200 ? -10.109 29.953 19.516 1 47.94 200 GLY A CA 1
ATOM 1398 C C . GLY A 1 200 ? -10.242 29.469 18.078 1 47.94 200 GLY A C 1
ATOM 1399 O O . GLY A 1 200 ? -11.07 29.984 17.328 1 47.94 200 GLY A O 1
ATOM 1400 N N . SER A 1 201 ? -9.289 28.891 17.656 1 47.06 201 SER A N 1
ATOM 1401 C CA . SER A 1 201 ? -9.336 28.656 16.219 1 47.06 201 SER A CA 1
ATOM 1402 C C . SER A 1 201 ? -10.281 27.516 15.859 1 47.06 201 SER A C 1
ATOM 1404 O O . SER A 1 201 ? -10.039 26.375 16.234 1 47.06 201 SER A O 1
ATOM 1406 N N . ASP A 1 202 ? -11.453 27.75 15.844 1 42.16 202 ASP A N 1
ATOM 1407 C CA . ASP A 1 202 ? -12.594 27 15.336 1 42.16 202 ASP A CA 1
ATOM 1408 C C . ASP A 1 202 ? -12.281 26.391 13.969 1 42.16 202 ASP A C 1
ATOM 1410 O O . ASP A 1 202 ? -13.148 25.781 13.344 1 42.16 202 ASP A O 1
ATOM 1414 N N . SER A 1 203 ? -11.344 26.938 13.242 1 42.66 203 SER A N 1
ATOM 1415 C CA . SER A 1 203 ? -11.344 26.484 11.852 1 42.66 203 SER A CA 1
ATOM 1416 C C . SER A 1 203 ? -10.852 25.047 11.734 1 42.66 203 SER A C 1
ATOM 1418 O O . SER A 1 203 ? -9.648 24.797 11.812 1 42.66 203 SER A O 1
ATOM 1420 N N . THR A 1 204 ? -11.578 24.047 12.312 1 43.09 204 THR A N 1
ATOM 1421 C CA . THR A 1 204 ? -11.398 22.609 12.234 1 43.09 204 THR A CA 1
ATOM 1422 C C . THR A 1 204 ? -11.375 22.141 10.781 1 43.09 204 THR A C 1
ATOM 1424 O O . THR A 1 204 ? -12.352 22.328 10.047 1 43.09 204 THR A O 1
ATOM 1427 N N . ASP A 1 205 ? -10.195 22.094 10.133 1 48.97 205 ASP A N 1
ATOM 1428 C CA . ASP A 1 205 ? -10.172 21.422 8.828 1 48.97 205 ASP A CA 1
ATOM 1429 C C . ASP A 1 205 ? -10.406 19.922 8.977 1 48.97 205 ASP A C 1
ATOM 1431 O O . ASP A 1 205 ? -10.633 19.438 10.086 1 48.97 205 ASP A O 1
ATOM 1435 N N . VAL A 1 206 ? -10.703 19.188 7.859 1 42.03 206 VAL A N 1
ATOM 1436 C CA . VAL A 1 206 ? -11.047 17.766 7.73 1 42.03 206 VAL A CA 1
ATOM 1437 C C . VAL A 1 206 ? -10.078 16.922 8.547 1 42.03 206 VAL A C 1
ATOM 1439 O O . VAL A 1 206 ? -10.391 15.781 8.906 1 42.03 206 VAL A O 1
ATOM 1442 N N . THR A 1 207 ? -8.898 17.422 8.969 1 49.69 207 THR A N 1
ATOM 1443 C CA . THR A 1 207 ? -7.883 16.656 9.68 1 49.69 207 THR A CA 1
ATOM 1444 C C . THR A 1 207 ? -7.691 17.188 11.094 1 49.69 207 THR A C 1
ATOM 1446 O O . THR A 1 207 ? -6.77 16.781 11.805 1 49.69 207 THR A O 1
ATOM 1449 N N . GLY A 1 208 ? -8.516 18.016 11.766 1 55.12 208 GLY A N 1
ATOM 1450 C CA . GLY A 1 208 ? -8.523 18.484 13.141 1 55.12 208 GLY A CA 1
ATOM 1451 C C . GLY A 1 208 ? -7.824 19.812 13.328 1 55.12 208 GLY A C 1
ATOM 1452 O O . GLY A 1 208 ? -7.785 20.359 14.438 1 55.12 208 GLY A O 1
ATOM 1453 N N . GLY A 1 209 ? -7.156 20.375 12.305 1 75.69 209 GLY A N 1
ATOM 1454 C CA . GLY A 1 209 ? -6.566 21.703 12.367 1 75.69 209 GLY A CA 1
ATOM 1455 C C . GLY A 1 209 ? -5.234 21.734 13.094 1 75.69 209 GLY A C 1
ATOM 1456 O O . GLY A 1 209 ? -4.633 20.688 13.336 1 75.69 209 GLY A O 1
ATOM 1457 N N . MET A 1 210 ? -4.727 22.875 13.453 1 82.81 210 MET A N 1
ATOM 1458 C CA . MET A 1 210 ? -3.41 23.094 14.047 1 82.81 210 MET A CA 1
ATOM 1459 C C . MET A 1 210 ? -3.367 22.594 15.484 1 82.81 210 MET A C 1
ATOM 1461 O O . MET A 1 210 ? -2.352 22.062 15.93 1 82.81 210 MET A O 1
ATOM 1465 N N . ALA A 1 211 ? -4.473 22.766 16.266 1 84.5 211 ALA A N 1
ATOM 1466 C CA . ALA A 1 211 ? -4.527 22.281 17.641 1 84.5 211 ALA A CA 1
ATOM 1467 C C . ALA A 1 211 ? -4.305 20.766 17.688 1 84.5 211 ALA A C 1
ATOM 1469 O O . ALA A 1 211 ? -3.514 20.281 18.5 1 84.5 211 ALA A O 1
ATOM 1470 N N . ALA A 1 212 ? -5.016 20.047 16.859 1 84.69 212 ALA A N 1
ATOM 1471 C CA . ALA A 1 212 ? -4.871 18.594 16.797 1 84.69 212 ALA A CA 1
ATOM 1472 C C . ALA A 1 212 ? -3.451 18.203 16.406 1 84.69 212 ALA A C 1
ATOM 1474 O O . ALA A 1 212 ? -2.889 17.266 16.969 1 84.69 212 ALA A O 1
ATOM 1475 N N . LYS A 1 213 ? -2.926 18.938 15.523 1 89 213 LYS A N 1
ATOM 1476 C CA . LYS A 1 213 ? -1.559 18.703 15.07 1 89 213 LYS A CA 1
ATOM 1477 C C . LYS A 1 213 ? -0.563 18.859 16.219 1 89 213 LYS A C 1
ATOM 1479 O O . LYS A 1 213 ? 0.302 18.016 16.422 1 89 213 LYS A O 1
ATOM 1484 N N . VAL A 1 214 ? -0.66 19.906 16.969 1 90.56 214 VAL A N 1
ATOM 1485 C CA . VAL A 1 214 ? 0.245 20.188 18.078 1 90.56 214 VAL A CA 1
ATOM 1486 C C . VAL A 1 214 ? 0.124 19.094 19.125 1 90.56 214 VAL A C 1
ATOM 1488 O O . VAL A 1 214 ? 1.133 18.594 19.625 1 90.56 214 VAL A O 1
ATOM 1491 N N . ARG A 1 215 ? -1.079 18.688 19.438 1 89.31 215 ARG A N 1
ATOM 1492 C CA . ARG A 1 215 ? -1.289 17.641 20.422 1 89.31 215 ARG A CA 1
ATOM 1493 C C . ARG A 1 215 ? -0.613 16.344 19.984 1 89.31 215 ARG A C 1
ATOM 1495 O O . ARG A 1 215 ? 0.035 15.672 20.797 1 89.31 215 ARG A O 1
ATOM 1502 N N . LYS A 1 216 ? -0.765 16.016 18.734 1 89.94 216 LYS A N 1
ATOM 1503 C CA . LYS A 1 216 ? -0.161 14.812 18.172 1 89.94 216 LYS A CA 1
ATOM 1504 C C . LYS A 1 216 ? 1.362 14.867 18.25 1 89.94 216 LYS A C 1
ATOM 1506 O O . LYS A 1 216 ? 2.008 13.883 18.625 1 89.94 216 LYS A O 1
ATOM 1511 N N . LEU A 1 217 ? 1.872 15.977 18 1 92.75 217 LEU A N 1
ATOM 1512 C CA . LEU A 1 217 ? 3.32 16.125 17.922 1 92.75 217 LEU A CA 1
ATOM 1513 C C . LEU A 1 217 ? 3.941 16.156 19.312 1 92.75 217 LEU A C 1
ATOM 1515 O O . LEU A 1 217 ? 5.074 15.719 19.5 1 92.75 217 LEU A O 1
ATOM 1519 N N . LEU A 1 218 ? 3.178 16.656 20.312 1 91.5 218 LEU A N 1
ATOM 1520 C CA . LEU A 1 218 ? 3.65 16.672 21.703 1 91.5 218 LEU A CA 1
ATOM 1521 C C . LEU A 1 218 ? 3.814 15.25 22.234 1 91.5 218 LEU A C 1
ATOM 1523 O O . LEU A 1 218 ? 4.617 15.008 23.125 1 91.5 218 LEU A O 1
ATOM 1527 N N . ALA A 1 219 ? 3.092 14.422 21.625 1 87.25 219 ALA A N 1
ATOM 1528 C CA . ALA A 1 219 ? 3.111 13.031 22.078 1 87.25 219 ALA A CA 1
ATOM 1529 C C . ALA A 1 219 ? 4.273 12.266 21.469 1 87.25 219 ALA A C 1
ATOM 1531 O O . ALA A 1 219 ? 4.527 11.109 21.828 1 87.25 219 ALA A O 1
ATOM 1532 N N . LEU A 1 220 ? 4.973 13 20.656 1 89.19 220 LEU A N 1
ATOM 1533 C CA . LEU A 1 220 ? 6.098 12.359 19.984 1 89.19 220 LEU A CA 1
ATOM 1534 C C . LEU A 1 220 ? 7.332 12.359 20.891 1 89.19 220 LEU A C 1
ATOM 1536 O O . LEU A 1 220 ? 7.516 13.273 21.688 1 89.19 220 LEU A O 1
ATOM 1540 N N . GLY A 1 221 ? 8.117 11.406 21.047 1 80.19 221 GLY A N 1
ATOM 1541 C CA . GLY A 1 221 ? 9.383 11.367 21.766 1 80.19 221 GLY A CA 1
ATOM 1542 C C . GLY A 1 221 ? 10.469 12.188 21.109 1 80.19 221 GLY A C 1
ATOM 1543 O O . GLY A 1 221 ? 11.43 12.602 21.75 1 80.19 221 GLY A O 1
ATOM 1544 N N . ALA A 1 222 ? 10.398 12.523 19.875 1 86.31 222 ALA A N 1
ATOM 1545 C CA . ALA A 1 222 ? 11.375 13.297 19.109 1 86.31 222 ALA A CA 1
ATOM 1546 C C . ALA A 1 222 ? 10.883 14.727 18.875 1 86.31 222 ALA A C 1
ATOM 1548 O O . ALA A 1 222 ? 9.672 14.961 18.781 1 86.31 222 ALA A O 1
ATOM 1549 N N . PRO A 1 223 ? 11.828 15.711 18.797 1 92.81 223 PRO A N 1
ATOM 1550 C CA . PRO A 1 223 ? 11.406 17.078 18.469 1 92.81 223 PRO A CA 1
ATOM 1551 C C . PRO A 1 223 ? 10.781 17.188 17.078 1 92.81 223 PRO A C 1
ATOM 1553 O O . PRO A 1 223 ? 11.297 16.609 16.109 1 92.81 223 PRO A O 1
ATOM 1556 N N . ALA A 1 224 ? 9.719 17.828 17.016 1 97.19 224 ALA A N 1
ATOM 1557 C CA . ALA A 1 224 ? 9.031 18.094 15.758 1 97.19 224 ALA A CA 1
ATOM 1558 C C . ALA A 1 224 ? 9.086 19.578 15.414 1 97.19 224 ALA A C 1
ATOM 1560 O O . ALA A 1 224 ? 8.961 20.438 16.297 1 97.19 224 ALA A O 1
ATOM 1561 N N . HIS A 1 225 ? 9.328 19.922 14.227 1 97.69 225 HIS A N 1
ATOM 1562 C CA . HIS A 1 225 ? 9.43 21.281 13.742 1 97.69 225 HIS A CA 1
ATOM 1563 C C . HIS A 1 225 ? 8.289 21.609 12.773 1 97.69 225 HIS A C 1
ATOM 1565 O O . HIS A 1 225 ? 8.086 20.906 11.789 1 97.69 225 HIS A O 1
ATOM 1571 N N . VAL A 1 226 ? 7.57 22.625 13.055 1 96.75 226 VAL A N 1
ATOM 1572 C CA . VAL A 1 226 ? 6.562 23.141 12.133 1 96.75 226 VAL A CA 1
ATOM 1573 C C . VAL A 1 226 ? 7.07 24.438 11.484 1 96.75 226 VAL A C 1
ATOM 1575 O O . VAL A 1 226 ? 7.406 25.391 12.18 1 96.75 226 VAL A O 1
ATOM 1578 N N . PHE A 1 227 ? 7.117 24.484 10.164 1 97.44 227 PHE A N 1
ATOM 1579 C CA . PHE A 1 227 ? 7.715 25.625 9.484 1 97.44 227 PHE A CA 1
ATOM 1580 C C . PHE A 1 227 ? 7.148 25.766 8.078 1 97.44 227 PHE A C 1
ATOM 1582 O O . PHE A 1 227 ? 6.422 24.891 7.602 1 97.44 227 PHE A O 1
ATOM 1589 N N . GLY A 1 228 ? 7.426 26.891 7.434 1 95.62 228 GLY A N 1
ATOM 1590 C CA . GLY A 1 228 ? 7.035 27.125 6.055 1 95.62 228 GLY A CA 1
ATOM 1591 C C . GLY A 1 228 ? 8.094 26.719 5.055 1 95.62 228 GLY A C 1
ATOM 1592 O O . GLY A 1 228 ? 9.172 26.25 5.438 1 95.62 228 GLY A O 1
ATOM 1593 N N . PRO A 1 229 ? 7.742 26.844 3.752 1 94.75 229 PRO A N 1
ATOM 1594 C CA . PRO A 1 229 ? 8.656 26.422 2.689 1 94.75 229 PRO A CA 1
ATOM 1595 C C . PRO A 1 229 ? 10.039 27.062 2.809 1 94.75 229 PRO A C 1
ATOM 1597 O O . PRO A 1 229 ? 11.047 26.438 2.48 1 94.75 229 PRO A O 1
ATOM 1600 N N . GLU A 1 230 ? 10.086 28.25 3.332 1 93.88 230 GLU A N 1
ATOM 1601 C CA . GLU A 1 230 ? 11.352 28.969 3.471 1 93.88 230 GLU A CA 1
ATOM 1602 C C . GLU A 1 230 ? 12.242 28.312 4.523 1 93.88 230 GLU A C 1
ATOM 1604 O O . GLU A 1 230 ? 13.453 28.562 4.559 1 93.88 230 GLU A O 1
ATOM 1609 N N . GLY A 1 231 ? 11.648 27.531 5.387 1 95.81 231 GLY A N 1
ATOM 1610 C CA . GLY A 1 231 ? 12.375 26.875 6.457 1 95.81 231 GLY A CA 1
ATOM 1611 C C . GLY A 1 231 ? 12.891 25.5 6.074 1 95.81 231 GLY A C 1
ATOM 1612 O O . GLY A 1 231 ? 13.625 24.875 6.836 1 95.81 231 GLY A O 1
ATOM 1613 N N . LEU A 1 232 ? 12.547 25.047 4.895 1 95 232 LEU A N 1
ATOM 1614 C CA . LEU A 1 232 ? 12.867 23.688 4.48 1 95 232 LEU A CA 1
ATOM 1615 C C . LEU A 1 232 ? 14.375 23.469 4.441 1 95 232 LEU A C 1
ATOM 1617 O O . LEU A 1 232 ? 14.875 22.469 4.973 1 95 232 LEU A O 1
ATOM 1621 N N . SER A 1 233 ? 15.102 24.406 3.812 1 93.19 233 SER A N 1
ATOM 1622 C CA . SER A 1 233 ? 16.547 24.297 3.713 1 93.19 233 SER A CA 1
ATOM 1623 C C . SER A 1 233 ? 17.203 24.281 5.094 1 93.19 233 SER A C 1
ATOM 1625 O O . SER A 1 233 ? 18.141 23.516 5.34 1 93.19 233 SER A O 1
ATOM 1627 N N . ALA A 1 234 ? 16.734 25.141 5.965 1 95.19 234 ALA A N 1
ATOM 1628 C CA . ALA A 1 234 ? 17.266 25.188 7.328 1 95.19 234 ALA A CA 1
ATOM 1629 C C . ALA A 1 234 ? 17.016 23.875 8.055 1 95.19 234 ALA A C 1
ATOM 1631 O O . ALA A 1 234 ? 17.891 23.359 8.758 1 95.19 234 ALA A O 1
ATOM 1632 N N . PHE A 1 235 ? 15.859 23.344 7.926 1 96.25 235 PHE A N 1
ATOM 1633 C CA . PHE A 1 235 ? 15.523 22.078 8.57 1 96.25 235 PHE A CA 1
ATOM 1634 C C . PHE A 1 235 ? 16.453 20.969 8.102 1 96.25 235 PHE A C 1
ATOM 1636 O O . PHE A 1 235 ? 16.984 20.219 8.922 1 96.25 235 PHE A O 1
ATOM 1643 N N . VAL A 1 236 ? 16.672 20.859 6.793 1 93 236 VAL A N 1
ATOM 1644 C CA . VAL A 1 236 ? 17.5 19.828 6.184 1 93 236 VAL A CA 1
ATOM 1645 C C . VAL A 1 236 ? 18.938 19.984 6.66 1 93 236 VAL A C 1
ATOM 1647 O O . VAL A 1 236 ? 19.656 18.984 6.824 1 93 236 VAL A O 1
ATOM 1650 N N . ALA A 1 237 ? 19.359 21.203 6.941 1 92.25 237 ALA A N 1
ATOM 1651 C CA . ALA A 1 237 ? 20.703 21.5 7.406 1 92.25 237 ALA A CA 1
ATOM 1652 C C . ALA A 1 237 ? 20.859 21.156 8.891 1 92.25 237 ALA A C 1
ATOM 1654 O O . ALA A 1 237 ? 21.953 21.281 9.453 1 92.25 237 ALA A O 1
ATOM 1655 N N . GLY A 1 238 ? 19.734 20.766 9.523 1 92.88 238 GLY A N 1
ATOM 1656 C CA . GLY A 1 238 ? 19.797 20.375 10.922 1 92.88 238 GLY A CA 1
ATOM 1657 C C . GLY A 1 238 ? 19.438 21.484 11.875 1 92.88 238 GLY A C 1
ATOM 1658 O O . GLY A 1 238 ? 19.547 21.344 13.086 1 92.88 238 GLY A O 1
ATOM 1659 N N . GLU A 1 239 ?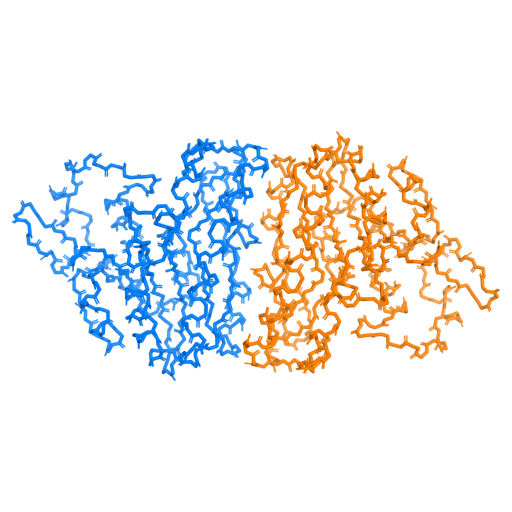 18.953 22.594 11.305 1 95.31 239 GLU A N 1
ATOM 1660 C CA . GLU A 1 239 ? 18.531 23.719 12.133 1 95.31 239 GLU A CA 1
ATOM 1661 C C . GLU A 1 239 ? 17.094 23.547 12.609 1 95.31 239 GLU A C 1
ATOM 1663 O O . GLU A 1 239 ? 16.5 22.484 12.43 1 95.31 239 GLU A O 1
ATOM 1668 N N . SER A 1 240 ? 16.578 24.531 13.398 1 95.5 240 SER A N 1
ATOM 1669 C CA . SER A 1 240 ? 15.25 24.438 13.977 1 95.5 240 SER A CA 1
ATOM 1670 C C . SER A 1 240 ? 14.359 25.578 13.484 1 95.5 240 SER A C 1
ATOM 1672 O O . SER A 1 240 ? 13.977 26.453 14.258 1 95.5 240 SER A O 1
ATOM 1674 N N . PRO A 1 241 ? 14.016 25.516 12.242 1 96.44 241 PRO A N 1
ATOM 1675 C CA . PRO A 1 241 ? 13.125 26.578 11.75 1 96.44 241 PRO A CA 1
ATOM 1676 C C . PRO A 1 241 ? 11.727 26.5 12.367 1 96.44 241 PRO A C 1
ATOM 1678 O O . PRO A 1 241 ? 11.281 25.422 12.766 1 96.44 241 PRO A O 1
ATOM 1681 N N . GLY A 1 242 ? 11.055 27.656 12.398 1 97.38 242 GLY A N 1
ATOM 1682 C CA . GLY A 1 242 ? 9.664 27.719 12.82 1 97.38 242 GLY A CA 1
ATOM 1683 C C . GLY A 1 242 ? 9.461 27.391 14.289 1 97.38 242 GLY A C 1
ATOM 1684 O O . GLY A 1 242 ? 10.133 27.969 15.148 1 97.38 242 GLY A O 1
ATOM 1685 N N . THR A 1 243 ? 8.492 26.594 14.578 1 97.31 243 THR A N 1
ATOM 1686 C CA . THR A 1 243 ? 8.164 26.203 15.945 1 97.31 243 THR A CA 1
ATOM 1687 C C . THR A 1 243 ? 8.688 24.797 16.25 1 97.31 243 THR A C 1
ATOM 1689 O O . THR A 1 243 ? 8.445 23.859 15.492 1 97.31 243 THR A O 1
ATOM 1692 N N . VAL A 1 244 ? 9.438 24.672 17.344 1 97.19 244 VAL A N 1
ATOM 1693 C CA . VAL A 1 244 ? 9.844 23.344 17.812 1 97.19 244 VAL A CA 1
ATOM 1694 C C . VAL A 1 244 ? 8.836 22.844 18.844 1 97.19 244 VAL A C 1
ATOM 1696 O O . VAL A 1 244 ? 8.547 23.531 19.828 1 97.19 244 VAL A O 1
ATOM 1699 N N . ILE A 1 245 ? 8.297 21.719 18.562 1 95.44 245 ILE A N 1
ATOM 1700 C CA . ILE A 1 245 ? 7.355 21.078 19.469 1 95.44 245 ILE A CA 1
ATOM 1701 C C . ILE A 1 245 ? 8.008 19.844 20.094 1 95.44 245 ILE A C 1
ATOM 1703 O O . ILE A 1 245 ? 8.383 18.906 19.391 1 95.44 245 ILE A O 1
ATOM 1707 N N . ARG A 1 246 ? 8.094 19.797 21.391 1 91.88 246 ARG A N 1
ATOM 1708 C CA . ARG A 1 246 ? 8.734 18.703 22.109 1 91.88 246 ARG A CA 1
ATOM 1709 C C . ARG A 1 246 ? 8.062 18.453 23.453 1 91.88 246 ARG A C 1
ATOM 1711 O O . ARG A 1 246 ? 8.164 19.281 24.359 1 91.88 246 ARG A O 1
ATOM 1718 N N . GLY A 1 247 ? 7.43 17.281 23.5 1 84.5 247 GLY A N 1
ATOM 1719 C CA . GLY A 1 247 ? 6.797 16.969 24.781 1 84.5 247 GLY A CA 1
ATOM 1720 C C . GLY A 1 247 ? 7.793 16.734 25.891 1 84.5 247 GLY A C 1
ATOM 1721 O O . GLY A 1 247 ? 8.898 16.25 25.656 1 84.5 247 GLY A O 1
ATOM 1722 N N . GLU A 1 248 ? 7.516 17.203 27.109 1 70.62 248 GLU A N 1
ATOM 1723 C CA . GLU A 1 248 ? 8.344 16.984 28.297 1 70.62 248 GLU A CA 1
ATOM 1724 C C . GLU A 1 248 ? 8.289 15.516 28.734 1 70.62 248 GLU A C 1
ATOM 1726 O O . GLU A 1 248 ? 7.305 14.828 28.484 1 70.62 248 GLU A O 1
ATOM 1731 N N . MET B 1 1 ? -17.906 -15.633 8.828 1 74.56 1 MET B N 1
ATOM 1732 C CA . MET B 1 1 ? -18.125 -15.961 7.422 1 74.56 1 MET B CA 1
ATOM 1733 C C . MET B 1 1 ? -16.891 -16.625 6.816 1 74.56 1 MET B C 1
ATOM 1735 O O . MET B 1 1 ? -15.773 -16.359 7.242 1 74.56 1 MET B O 1
ATOM 1739 N N . SER B 1 2 ? -17.141 -17.625 5.91 1 92.12 2 SER B N 1
ATOM 1740 C CA . SER B 1 2 ? -16.062 -18.375 5.273 1 92.12 2 SER B CA 1
ATOM 1741 C C . SER B 1 2 ? -15.211 -17.469 4.387 1 92.12 2 SER B C 1
ATOM 1743 O O . SER B 1 2 ? -15.719 -16.516 3.795 1 92.12 2 SER B O 1
ATOM 1745 N N . LEU B 1 3 ? -13.945 -17.656 4.41 1 96.69 3 LEU B N 1
ATOM 1746 C CA . LEU B 1 3 ? -13 -16.859 3.629 1 96.69 3 LEU B CA 1
ATOM 1747 C C . LEU B 1 3 ? -12.414 -17.672 2.484 1 96.69 3 LEU B C 1
ATOM 1749 O O . LEU B 1 3 ? -11.922 -18.781 2.699 1 96.69 3 LEU B O 1
ATOM 1753 N N . VAL B 1 4 ? -12.508 -17.125 1.304 1 97.25 4 VAL B N 1
ATOM 1754 C CA . VAL B 1 4 ? -11.914 -17.703 0.106 1 97.25 4 VAL B CA 1
ATOM 1755 C C . VAL B 1 4 ? -10.789 -16.812 -0.411 1 97.25 4 VAL B C 1
ATOM 1757 O O . VAL B 1 4 ? -10.961 -15.602 -0.532 1 97.25 4 VAL B O 1
ATOM 1760 N N . VAL B 1 5 ? -9.641 -17.391 -0.646 1 98.06 5 VAL B N 1
ATOM 1761 C CA . VAL B 1 5 ? -8.57 -16.719 -1.365 1 98.06 5 VAL B CA 1
ATOM 1762 C C . VAL B 1 5 ? -8.477 -17.266 -2.789 1 98.06 5 VAL B C 1
ATOM 1764 O O . VAL B 1 5 ? -8.32 -18.469 -2.992 1 98.06 5 VAL B O 1
ATOM 1767 N N . LEU B 1 6 ? -8.641 -16.406 -3.771 1 98.25 6 LEU B N 1
ATOM 1768 C CA . LEU B 1 6 ? -8.656 -16.797 -5.176 1 98.25 6 LEU B CA 1
ATOM 1769 C C . LEU B 1 6 ? -7.562 -16.078 -5.957 1 98.25 6 LEU B C 1
ATOM 1771 O O . LEU B 1 6 ? -7.535 -14.844 -6 1 98.25 6 LEU B O 1
ATOM 1775 N N . LYS B 1 7 ? -6.703 -16.797 -6.527 1 98.12 7 LYS B N 1
ATOM 1776 C CA . LYS B 1 7 ? -5.676 -16.25 -7.402 1 98.12 7 LYS B CA 1
ATOM 1777 C C . LYS B 1 7 ? -6.055 -16.406 -8.867 1 98.12 7 LYS B C 1
ATOM 1779 O O . LYS B 1 7 ? -6.43 -17.5 -9.305 1 98.12 7 LYS B O 1
ATOM 1784 N N . LEU B 1 8 ? -5.996 -15.375 -9.555 1 97.62 8 LEU B N 1
ATOM 1785 C CA . LEU B 1 8 ? -6.102 -15.359 -11.008 1 97.62 8 LEU B CA 1
ATOM 1786 C C . LEU B 1 8 ? -4.723 -15.273 -11.656 1 97.62 8 LEU B C 1
ATOM 1788 O O . LEU B 1 8 ? -4.055 -14.234 -11.562 1 97.62 8 LEU B O 1
ATOM 1792 N N . GLY B 1 9 ? -4.305 -16.344 -12.32 1 95.06 9 GLY B N 1
ATOM 1793 C CA . GLY B 1 9 ? -3.031 -16.297 -13.016 1 95.06 9 GLY B CA 1
ATOM 1794 C C . GLY B 1 9 ? -2.928 -15.148 -14 1 95.06 9 GLY B C 1
ATOM 1795 O O . GLY B 1 9 ? -3.928 -14.742 -14.594 1 95.06 9 GLY B O 1
ATOM 1796 N N . GLY B 1 10 ? -1.751 -14.648 -14.148 1 93.44 10 GLY B N 1
ATOM 1797 C CA . GLY B 1 10 ? -1.55 -13.562 -15.094 1 93.44 10 GLY B CA 1
ATOM 1798 C C . GLY B 1 10 ? -2.041 -13.898 -16.5 1 93.44 10 GLY B C 1
ATOM 1799 O O . GLY B 1 10 ? -2.625 -13.047 -17.172 1 93.44 10 GLY B O 1
ATOM 1800 N N . SER B 1 11 ? -1.852 -15.133 -16.859 1 90.81 11 SER B N 1
ATOM 1801 C CA . SER B 1 11 ? -2.238 -15.57 -18.203 1 90.81 11 SER B CA 1
ATOM 1802 C C . SER B 1 11 ? -3.754 -15.672 -18.344 1 90.81 11 SER B C 1
ATOM 1804 O O . SER B 1 11 ? -4.277 -15.797 -19.438 1 90.81 11 SER B O 1
ATOM 1806 N N . VAL B 1 12 ? -4.422 -15.648 -17.234 1 92.44 12 VAL B N 1
ATOM 1807 C CA . VAL B 1 12 ? -5.879 -15.711 -17.219 1 92.44 12 VAL B CA 1
ATOM 1808 C C . VAL B 1 12 ? -6.457 -14.328 -17.531 1 92.44 12 VAL B C 1
ATOM 1810 O O . VAL B 1 12 ? -7.512 -14.219 -18.156 1 92.44 12 VAL B O 1
ATOM 1813 N N . VAL B 1 13 ? -5.684 -13.258 -17.156 1 95.88 13 VAL B N 1
ATOM 1814 C CA . VAL B 1 13 ? -6.281 -11.93 -17.234 1 95.88 13 VAL B CA 1
ATOM 1815 C C . VAL B 1 13 ? -5.508 -11.07 -18.234 1 95.88 13 VAL B C 1
ATOM 1817 O O . VAL B 1 13 ? -5.875 -9.922 -18.484 1 95.88 13 VAL B O 1
ATOM 1820 N N . THR B 1 14 ? -4.484 -11.594 -18.781 1 95.56 14 THR B N 1
ATOM 1821 C CA . THR B 1 14 ? -3.709 -10.828 -19.75 1 95.56 14 THR B CA 1
ATOM 1822 C C . THR B 1 14 ? -3.475 -11.641 -21.016 1 95.56 14 THR B C 1
ATOM 1824 O O . THR B 1 14 ? -3.6 -12.867 -21 1 95.56 14 THR B O 1
ATOM 1827 N N . ASP B 1 15 ? -3.174 -10.883 -22.078 1 91.62 15 ASP B N 1
ATOM 1828 C CA . ASP B 1 15 ? -2.721 -11.508 -23.328 1 91.62 15 ASP B CA 1
ATOM 1829 C C . ASP B 1 15 ? -1.218 -11.773 -23.281 1 91.62 15 ASP B C 1
ATOM 1831 O O . ASP B 1 15 ? -0.416 -10.836 -23.312 1 91.62 15 ASP B O 1
ATOM 1835 N N . LYS B 1 16 ? -0.814 -12.938 -23.281 1 81.06 16 LYS B N 1
ATOM 1836 C CA . LYS B 1 16 ? 0.583 -13.32 -23.078 1 81.06 16 LYS B CA 1
ATOM 1837 C C . LYS B 1 16 ? 1.428 -12.938 -24.297 1 81.06 16 LYS B C 1
ATOM 1839 O O . LYS B 1 16 ? 2.648 -12.797 -24.188 1 81.06 16 LYS B O 1
ATOM 1844 N N . ASP B 1 17 ? 0.79 -12.766 -25.375 1 83.69 17 ASP B N 1
ATOM 1845 C CA . ASP B 1 17 ? 1.527 -12.562 -26.625 1 83.69 17 ASP B CA 1
ATOM 1846 C C . ASP B 1 17 ? 1.728 -11.078 -26.906 1 83.69 17 ASP B C 1
ATOM 1848 O O . ASP B 1 17 ? 2.441 -10.711 -27.844 1 83.69 17 ASP B O 1
ATOM 1852 N N . GLU B 1 18 ? 1.078 -10.211 -26.219 1 87.81 18 GLU B N 1
ATOM 1853 C CA . GLU B 1 18 ? 1.181 -8.766 -26.391 1 87.81 18 GLU B CA 1
ATOM 1854 C C . GLU B 1 18 ? 1.521 -8.07 -25.062 1 87.81 18 GLU B C 1
ATOM 1856 O O . GLU B 1 18 ? 0.821 -8.25 -24.062 1 87.81 18 GLU B O 1
ATOM 1861 N N . PRO B 1 19 ? 2.605 -7.328 -25.172 1 87.06 19 PRO B N 1
ATOM 1862 C CA . PRO B 1 19 ? 3.023 -6.668 -23.922 1 87.06 19 PRO B CA 1
ATOM 1863 C C . PRO B 1 19 ? 1.932 -5.785 -23.328 1 87.06 19 PRO B C 1
ATOM 1865 O O . PRO B 1 19 ? 1.212 -5.105 -24.062 1 87.06 19 PRO B O 1
ATOM 1868 N N . GLU B 1 20 ? 1.828 -5.898 -22 1 92.5 20 GLU B N 1
ATOM 1869 C CA . GLU B 1 20 ? 0.963 -5.047 -21.188 1 92.5 20 GLU B CA 1
ATOM 1870 C C . GLU B 1 20 ? -0.429 -4.93 -21.797 1 92.5 20 GLU B C 1
ATOM 1872 O O . GLU B 1 20 ? -0.93 -3.824 -22.016 1 92.5 20 GLU B O 1
ATOM 1877 N N . THR B 1 21 ? -1.008 -6.059 -22.094 1 94.81 21 THR B N 1
ATOM 1878 C CA . THR B 1 21 ? -2.334 -6.105 -22.688 1 94.81 21 THR B CA 1
ATOM 1879 C C . THR B 1 21 ? -3.27 -6.992 -21.875 1 94.81 21 THR B C 1
ATOM 1881 O O . THR B 1 21 ? -2.953 -8.156 -21.609 1 94.81 21 THR B O 1
ATOM 1884 N N . VAL B 1 22 ? -4.352 -6.453 -21.562 1 97.06 22 VAL B N 1
ATOM 1885 C CA . VAL B 1 22 ? -5.371 -7.176 -20.797 1 97.06 22 VAL B CA 1
ATOM 1886 C C . VAL B 1 22 ? -6.125 -8.125 -21.734 1 97.06 22 VAL B C 1
ATOM 1888 O O . VAL B 1 22 ? -6.461 -7.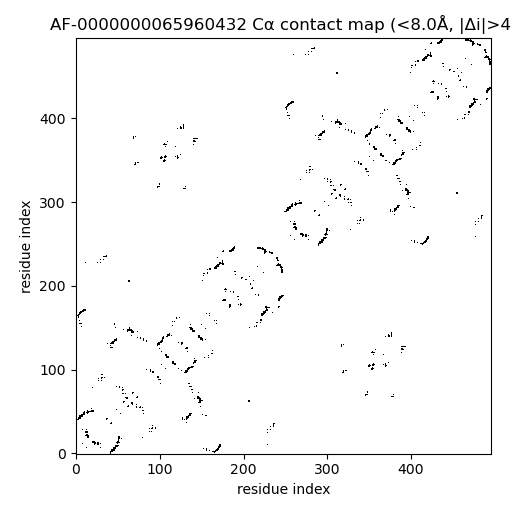758 -22.859 1 97.06 22 VAL B O 1
ATOM 1891 N N . ASP B 1 23 ? -6.293 -9.336 -21.328 1 96.5 23 ASP B N 1
ATOM 1892 C CA . ASP B 1 23 ? -7.27 -10.227 -21.953 1 96.5 23 ASP B CA 1
ATOM 1893 C C . ASP B 1 23 ? -8.688 -9.906 -21.469 1 96.5 23 ASP B C 1
ATOM 1895 O O . ASP B 1 23 ? -9.156 -10.492 -20.484 1 96.5 23 ASP B O 1
ATOM 1899 N N . GLU B 1 24 ? -9.359 -9.086 -22.234 1 96.75 24 GLU B N 1
ATOM 1900 C CA . GLU B 1 24 ? -10.648 -8.562 -21.797 1 96.75 24 GLU B CA 1
ATOM 1901 C C . GLU B 1 24 ? -11.648 -9.688 -21.562 1 96.75 24 GLU B C 1
ATOM 1903 O O . GLU B 1 24 ? -12.43 -9.648 -20.609 1 96.75 24 GLU B O 1
ATOM 1908 N N . ALA B 1 25 ? -11.672 -10.656 -22.406 1 95.81 25 ALA B N 1
ATOM 1909 C CA . ALA B 1 25 ? -12.609 -11.773 -22.266 1 95.81 25 ALA B CA 1
ATOM 1910 C C . ALA B 1 25 ? -12.297 -12.602 -21.031 1 95.81 25 ALA B C 1
ATOM 1912 O O . ALA B 1 25 ? -13.203 -12.961 -20.281 1 95.81 25 ALA B O 1
ATOM 1913 N N . GLY B 1 26 ? -11.055 -12.953 -20.859 1 95.38 26 GLY B N 1
ATOM 1914 C CA . GLY B 1 26 ? -10.641 -13.695 -19.672 1 95.38 26 GLY B CA 1
ATOM 1915 C C . GLY B 1 26 ? -10.922 -12.953 -18.375 1 95.38 26 GLY B C 1
ATOM 1916 O O . GLY B 1 26 ? -11.406 -13.547 -17.422 1 95.38 26 GLY B O 1
ATOM 1917 N N . LEU B 1 27 ? -10.625 -11.703 -18.359 1 97.38 27 LEU B N 1
ATOM 1918 C CA . LEU B 1 27 ? -10.859 -10.875 -17.188 1 97.38 27 LEU B CA 1
ATOM 1919 C C . LEU B 1 27 ? -12.352 -10.773 -16.875 1 97.38 27 LEU B C 1
ATOM 1921 O O . LEU B 1 27 ? -12.758 -10.859 -15.719 1 97.38 27 LEU B O 1
ATOM 1925 N N . ALA B 1 28 ? -13.133 -10.555 -17.922 1 97.44 28 ALA B N 1
ATOM 1926 C CA . ALA B 1 28 ? -14.578 -10.484 -17.734 1 97.44 28 ALA B CA 1
ATOM 1927 C C . ALA B 1 28 ? -15.117 -11.781 -17.141 1 97.44 28 ALA B C 1
ATOM 1929 O O . ALA B 1 28 ? -15.953 -11.758 -16.234 1 97.44 28 ALA B O 1
ATOM 1930 N N . ALA B 1 29 ? -14.656 -12.906 -17.641 1 95.81 29 ALA B N 1
ATOM 1931 C CA . ALA B 1 29 ? -15.086 -14.203 -17.125 1 95.81 29 ALA B CA 1
ATOM 1932 C C . ALA B 1 29 ? -14.695 -14.383 -15.664 1 95.81 29 ALA B C 1
ATOM 1934 O O . ALA B 1 29 ? -15.484 -14.891 -14.859 1 95.81 29 ALA B O 1
ATOM 1935 N N . ALA B 1 30 ? -13.516 -14.016 -15.367 1 96.38 30 ALA B N 1
ATOM 1936 C CA . ALA B 1 30 ? -13.039 -14.094 -13.992 1 96.38 30 ALA B CA 1
ATOM 1937 C C . ALA B 1 30 ? -13.891 -13.219 -13.07 1 96.38 30 ALA B C 1
ATOM 1939 O O . ALA B 1 30 ? -14.305 -13.664 -11.992 1 96.38 30 ALA B O 1
ATOM 1940 N N . ALA B 1 31 ? -14.156 -11.977 -13.477 1 97.69 31 ALA B N 1
ATOM 1941 C CA . ALA B 1 31 ? -14.953 -11.047 -12.688 1 97.69 31 ALA B CA 1
ATOM 1942 C C . ALA B 1 31 ? -16.375 -11.562 -12.5 1 97.69 31 ALA B C 1
ATOM 1944 O O . ALA B 1 31 ? -16.969 -11.422 -11.422 1 97.69 31 ALA B O 1
ATOM 1945 N N . ASP B 1 32 ? -16.922 -12.18 -13.555 1 97.06 32 ASP B N 1
ATOM 1946 C CA . ASP B 1 32 ? -18.25 -12.773 -13.492 1 97.06 32 ASP B CA 1
ATOM 1947 C C . ASP B 1 32 ? -18.312 -13.875 -12.438 1 97.06 32 ASP B C 1
ATOM 1949 O O . ASP B 1 32 ? -19.344 -14.078 -11.797 1 97.06 32 ASP B O 1
ATOM 1953 N N . ALA B 1 33 ? -17.25 -14.57 -12.32 1 94.5 33 ALA B N 1
ATOM 1954 C CA . ALA B 1 33 ? -17.188 -15.656 -11.344 1 94.5 33 ALA B CA 1
ATOM 1955 C C . ALA B 1 33 ? -17.016 -15.117 -9.93 1 94.5 33 ALA B C 1
ATOM 1957 O O . ALA B 1 33 ? -17.625 -15.625 -8.984 1 94.5 33 ALA B O 1
ATOM 1958 N N . VAL B 1 34 ? -16.234 -14.078 -9.734 1 95.31 34 VAL B N 1
ATOM 1959 C CA . VAL B 1 34 ? -15.906 -13.523 -8.43 1 95.31 34 VAL B CA 1
ATOM 1960 C C . VAL B 1 34 ? -17.141 -12.828 -7.836 1 95.31 34 VAL B C 1
ATOM 1962 O O . VAL B 1 34 ? -17.344 -12.852 -6.621 1 95.31 34 VAL B O 1
ATOM 1965 N N . ALA B 1 35 ? -17.969 -12.234 -8.672 1 96.56 35 ALA B N 1
ATOM 1966 C CA . ALA B 1 35 ? -19.078 -11.383 -8.227 1 96.56 35 ALA B CA 1
ATOM 1967 C C . ALA B 1 35 ? -20.047 -12.156 -7.328 1 96.56 35 ALA B C 1
ATOM 1969 O O . ALA B 1 35 ? -20.281 -11.758 -6.188 1 96.56 35 ALA B O 1
ATOM 1970 N N . PRO B 1 36 ? -20.594 -13.281 -7.781 1 94.62 36 PRO B N 1
ATOM 1971 C CA . PRO B 1 36 ? -21.484 -14.023 -6.891 1 94.62 36 PRO B CA 1
ATOM 1972 C C . PRO B 1 36 ? -20.781 -14.57 -5.656 1 94.62 36 PRO B C 1
ATOM 1974 O O . PRO B 1 36 ? -21.375 -14.688 -4.586 1 94.62 36 PRO B O 1
ATOM 1977 N N . LEU B 1 37 ? -19.484 -14.93 -5.797 1 94.31 37 LEU B N 1
ATOM 1978 C CA . LEU B 1 37 ? -18.703 -15.391 -4.656 1 94.31 37 LEU B CA 1
ATOM 1979 C C . LEU B 1 37 ? -18.641 -14.312 -3.576 1 94.31 37 LEU B C 1
ATOM 1981 O O . LEU B 1 37 ? -18.781 -14.609 -2.391 1 94.31 37 LEU B O 1
ATOM 1985 N N . ALA B 1 38 ? -18.469 -13.07 -3.965 1 94.81 38 ALA B N 1
ATOM 1986 C CA . ALA B 1 38 ? -18.312 -11.938 -3.059 1 94.81 38 ALA B CA 1
ATOM 1987 C C . ALA B 1 38 ? -19.625 -11.578 -2.387 1 94.81 38 ALA B C 1
ATOM 1989 O O . ALA B 1 38 ? -19.641 -10.867 -1.382 1 94.81 38 ALA B O 1
ATOM 1990 N N . GLU B 1 39 ? -20.734 -12.023 -2.896 1 92.88 39 GLU B N 1
ATOM 1991 C CA . GLU B 1 39 ? -22.047 -11.781 -2.303 1 92.88 39 GLU B CA 1
ATOM 1992 C C . GLU B 1 39 ? -22.281 -12.695 -1.105 1 92.88 39 GLU B C 1
ATOM 1994 O O . GLU B 1 39 ? -23.062 -12.359 -0.206 1 92.88 39 GLU B O 1
ATOM 1999 N N . SER B 1 40 ? -21.625 -13.828 -1.189 1 91.5 40 SER B N 1
ATOM 2000 C CA . SER B 1 40 ? -22 -14.836 -0.199 1 91.5 40 SER B CA 1
ATOM 2001 C C . SER B 1 40 ? -20.844 -15.156 0.728 1 91.5 40 SER B C 1
ATOM 2003 O O . SER B 1 40 ? -21.016 -15.836 1.742 1 91.5 40 SER B O 1
ATOM 2005 N N . ARG B 1 41 ? -19.594 -14.703 0.394 1 92.44 41 ARG B N 1
ATOM 2006 C CA . ARG B 1 41 ? -18.391 -15.031 1.158 1 92.44 41 ARG B CA 1
ATOM 2007 C C . ARG B 1 41 ? -17.438 -13.844 1.223 1 92.44 41 ARG B C 1
ATOM 2009 O O . ARG B 1 41 ? -17.578 -12.883 0.463 1 92.44 41 ARG B O 1
ATOM 2016 N N . ARG B 1 42 ? -16.578 -13.875 2.244 1 96.88 42 ARG B N 1
ATOM 2017 C CA . ARG B 1 42 ? -15.391 -13.016 2.207 1 96.88 42 ARG B CA 1
ATOM 2018 C C . ARG B 1 42 ? -14.383 -13.516 1.18 1 96.88 42 ARG B C 1
ATOM 2020 O O . ARG B 1 42 ? -14.102 -14.711 1.107 1 96.88 42 ARG B O 1
ATOM 2027 N N . VAL B 1 43 ? -13.891 -12.617 0.348 1 98.38 43 VAL B N 1
ATOM 2028 C CA . VAL B 1 43 ? -13.023 -13.031 -0.75 1 98.38 43 VAL B CA 1
ATOM 2029 C C . VAL B 1 43 ? -11.812 -12.102 -0.823 1 98.38 43 VAL B C 1
ATOM 2031 O O . VAL B 1 43 ? -11.945 -10.883 -0.713 1 98.38 43 VAL B O 1
ATOM 2034 N N . VAL B 1 44 ? -10.695 -12.688 -0.886 1 98.81 44 VAL B N 1
ATOM 2035 C CA . VAL B 1 44 ? -9.484 -11.984 -1.312 1 98.81 44 VAL B CA 1
ATOM 2036 C C . VAL B 1 44 ? -9.086 -12.445 -2.713 1 98.81 44 VAL B C 1
ATOM 2038 O O . VAL B 1 44 ? -9.023 -13.641 -2.986 1 98.81 44 VAL B O 1
ATOM 2041 N N . VAL B 1 45 ? -8.836 -11.508 -3.592 1 98.88 45 VAL B N 1
ATOM 2042 C CA . VAL B 1 45 ? -8.391 -11.828 -4.945 1 98.88 45 VAL B CA 1
ATOM 2043 C C . VAL B 1 45 ? -6.914 -11.461 -5.102 1 98.88 45 VAL B C 1
ATOM 2045 O O . VAL B 1 45 ? -6.48 -10.398 -4.648 1 98.88 45 VAL B O 1
ATOM 2048 N N . VAL B 1 46 ? -6.152 -12.344 -5.629 1 98.81 46 VAL B N 1
ATOM 2049 C CA . VAL B 1 46 ? -4.766 -12.102 -6.012 1 98.81 46 VAL B CA 1
ATOM 2050 C C . VAL B 1 46 ? -4.586 -12.375 -7.504 1 98.81 46 VAL B C 1
ATOM 2052 O O . VAL B 1 46 ? -5.094 -13.367 -8.031 1 98.81 46 VAL B O 1
ATOM 2055 N N . HIS B 1 47 ? -3.924 -11.484 -8.195 1 98.19 47 HIS B N 1
ATOM 2056 C CA . HIS B 1 47 ? -3.686 -11.812 -9.602 1 98.19 47 HIS B CA 1
ATOM 2057 C C . HIS B 1 47 ? -2.197 -11.758 -9.93 1 98.19 47 HIS B C 1
ATOM 2059 O O . HIS B 1 47 ? -1.427 -11.086 -9.242 1 98.19 47 HIS B O 1
ATOM 2065 N N . GLY B 1 48 ? -1.82 -12.516 -10.977 1 95.06 48 GLY B N 1
ATOM 2066 C CA . GLY B 1 48 ? -0.46 -12.461 -11.492 1 95.06 48 GLY B CA 1
ATOM 2067 C C . GLY B 1 48 ? -0.219 -11.289 -12.422 1 95.06 48 GLY B C 1
ATOM 2068 O O . GLY B 1 48 ? -1.082 -10.422 -12.578 1 95.06 48 GLY B O 1
ATOM 2069 N N . GLY B 1 49 ? 0.98 -11.258 -12.953 1 93.06 49 GLY B N 1
ATOM 2070 C CA . GLY B 1 49 ? 1.338 -10.094 -13.758 1 93.06 49 GLY B CA 1
ATOM 2071 C C . GLY B 1 49 ? 1.213 -10.344 -15.25 1 93.06 49 GLY B C 1
ATOM 2072 O O . GLY B 1 49 ? 1.004 -9.406 -16.016 1 93.06 49 GLY B O 1
ATOM 2073 N N . GLY B 1 50 ? 1.418 -11.617 -15.617 1 89 50 GLY B N 1
ATOM 2074 C CA . GLY B 1 50 ? 1.378 -11.93 -17.031 1 89 50 GLY B CA 1
ATOM 2075 C C . GLY B 1 50 ? 2.256 -11.016 -17.875 1 89 50 GLY B C 1
ATOM 2076 O O . GLY B 1 50 ? 3.438 -10.836 -17.578 1 89 50 GLY B O 1
ATOM 2077 N N . SER B 1 51 ? 1.68 -10.414 -18.922 1 87.31 51 SER B N 1
ATOM 2078 C CA . SER B 1 51 ? 2.432 -9.602 -19.875 1 87.31 51 SER B CA 1
ATOM 2079 C C . SER B 1 51 ? 2.781 -8.242 -19.281 1 87.31 51 SER B C 1
ATOM 2081 O O . SER B 1 51 ? 3.539 -7.473 -19.875 1 87.31 51 SER B O 1
ATOM 2083 N N . PHE B 1 52 ? 2.318 -7.863 -18.109 1 88.5 52 PHE B N 1
ATOM 2084 C CA . PHE B 1 52 ? 2.584 -6.578 -17.469 1 88.5 52 PHE B CA 1
ATOM 2085 C C . PHE B 1 52 ? 3.828 -6.656 -16.594 1 88.5 52 PHE B C 1
ATOM 2087 O O . PHE B 1 52 ? 4.727 -5.82 -16.703 1 88.5 52 PHE B O 1
ATOM 2094 N N . GLY B 1 53 ? 3.969 -7.57 -15.758 1 81.5 53 GLY B N 1
ATOM 2095 C CA . GLY B 1 53 ? 5.047 -7.645 -14.781 1 81.5 53 GLY B CA 1
ATOM 2096 C C . GLY B 1 53 ? 6.324 -8.234 -15.352 1 81.5 53 GLY B C 1
ATOM 2097 O O . GLY B 1 53 ? 7.418 -7.719 -15.109 1 81.5 53 GLY B O 1
ATOM 2098 N N . HIS B 1 54 ? 6.25 -9.172 -16.109 1 82.38 54 HIS B N 1
ATOM 2099 C CA . HIS B 1 54 ? 7.391 -9.977 -16.531 1 82.38 54 HIS B CA 1
ATOM 2100 C C . HIS B 1 54 ? 8.328 -9.164 -17.422 1 82.38 54 HIS B C 1
ATOM 2102 O O . HIS B 1 54 ? 9.555 -9.242 -17.281 1 82.38 54 HIS B O 1
ATOM 2108 N N . HIS B 1 55 ? 7.777 -8.414 -18.203 1 83.12 55 HIS B N 1
ATOM 2109 C CA . HIS B 1 55 ? 8.578 -7.629 -19.141 1 83.12 55 HIS B CA 1
ATOM 2110 C C . HIS B 1 55 ? 9.453 -6.621 -18.406 1 83.12 55 HIS B C 1
ATOM 2112 O O . HIS B 1 55 ? 10.664 -6.57 -18.641 1 83.12 55 HIS B O 1
ATOM 2118 N N . HIS B 1 56 ? 8.961 -5.93 -17.469 1 86.94 56 HIS B N 1
ATOM 2119 C CA . HIS B 1 56 ? 9.703 -4.918 -16.734 1 86.94 56 HIS B CA 1
ATOM 2120 C C . HIS B 1 56 ? 10.703 -5.559 -15.773 1 86.94 56 HIS B C 1
ATOM 2122 O O . HIS B 1 56 ? 11.82 -5.062 -15.617 1 86.94 56 HIS B O 1
ATOM 2128 N N . ALA B 1 57 ? 10.281 -6.637 -15.211 1 89.88 57 ALA B N 1
ATOM 2129 C CA . ALA B 1 57 ? 11.188 -7.359 -14.328 1 89.88 57 ALA B CA 1
ATOM 2130 C C . ALA B 1 57 ? 12.43 -7.832 -15.078 1 89.88 57 ALA B C 1
ATOM 2132 O O . ALA B 1 57 ? 13.555 -7.676 -14.602 1 89.88 57 ALA B O 1
ATOM 2133 N N . ALA B 1 58 ? 12.195 -8.383 -16.234 1 88.12 58 ALA B N 1
ATOM 2134 C CA . ALA B 1 58 ? 13.297 -8.859 -17.062 1 88.12 58 ALA B CA 1
ATOM 2135 C C . ALA B 1 58 ? 14.188 -7.699 -17.516 1 88.12 58 ALA B C 1
ATOM 2137 O O . ALA B 1 58 ? 15.414 -7.801 -17.469 1 88.12 58 ALA B O 1
ATOM 2138 N N . GLU B 1 59 ? 13.578 -6.621 -17.953 1 90.31 59 GLU B N 1
ATOM 2139 C CA . GLU B 1 59 ? 14.305 -5.441 -18.406 1 90.31 59 GLU B CA 1
ATOM 2140 C C . GLU B 1 59 ? 15.219 -4.895 -17.312 1 90.31 59 GLU B C 1
ATOM 2142 O O . GLU B 1 59 ? 16.297 -4.383 -17.609 1 90.31 59 GLU B O 1
ATOM 2147 N N . HIS B 1 60 ? 14.859 -5.039 -16.062 1 92.31 60 HIS B N 1
ATOM 2148 C CA . HIS B 1 60 ? 15.625 -4.449 -14.969 1 92.31 60 HIS B CA 1
ATOM 2149 C C . HIS B 1 60 ? 16.375 -5.52 -14.188 1 92.31 60 HIS B C 1
ATOM 2151 O O . HIS B 1 60 ? 16.984 -5.23 -13.156 1 92.31 60 HIS B O 1
ATOM 2157 N N . GLY B 1 61 ? 16.266 -6.805 -14.648 1 92.38 61 GLY B N 1
ATOM 2158 C CA . GLY B 1 61 ? 17.016 -7.895 -14.062 1 92.38 61 GLY B CA 1
ATOM 2159 C C . GLY B 1 61 ? 16.562 -8.25 -12.656 1 92.38 61 GLY B C 1
ATOM 2160 O O . GLY B 1 61 ? 17.375 -8.586 -11.797 1 92.38 61 GLY B O 1
ATOM 2161 N N . VAL B 1 62 ? 15.32 -8.086 -12.375 1 95.25 62 VAL B N 1
ATOM 2162 C CA . VAL B 1 62 ? 14.773 -8.359 -11.047 1 95.25 62 VAL B CA 1
ATOM 2163 C C . VAL B 1 62 ? 14.008 -9.68 -11.062 1 95.25 62 VAL B C 1
ATOM 2165 O O . VAL B 1 62 ? 13.273 -9.969 -12.016 1 95.25 62 VAL B O 1
ATOM 2168 N N . SER B 1 63 ? 14.227 -10.57 -10.172 1 94.5 63 SER B N 1
ATOM 2169 C CA . SER B 1 63 ? 13.523 -11.836 -9.953 1 94.5 63 SER B CA 1
ATOM 2170 C C . SER B 1 63 ? 13.219 -12.055 -8.477 1 94.5 63 SER B C 1
ATOM 2172 O O . SER B 1 63 ? 13.391 -11.148 -7.66 1 94.5 63 SER B O 1
ATOM 2174 N N . SER B 1 64 ? 12.719 -13.195 -8.18 1 91.62 64 SER B N 1
ATOM 2175 C CA . SER B 1 64 ? 12.453 -13.516 -6.777 1 91.62 64 SER B CA 1
ATOM 2176 C C . SER B 1 64 ? 13.758 -13.688 -6 1 91.62 64 SER B C 1
ATOM 2178 O O . SER B 1 64 ? 13.773 -13.547 -4.773 1 91.62 64 SER B O 1
ATOM 2180 N N . GLU B 1 65 ? 14.844 -13.906 -6.691 1 90.56 65 GLU B N 1
ATOM 2181 C CA . GLU B 1 65 ? 16.125 -14.188 -6.039 1 90.56 65 GLU B CA 1
ATOM 2182 C C . GLU B 1 65 ? 17.125 -13.07 -6.277 1 90.56 65 GLU B C 1
ATOM 2184 O O . GLU B 1 65 ? 18.016 -12.844 -5.457 1 90.56 65 GLU B O 1
ATOM 2189 N N . SER B 1 66 ? 17.031 -12.469 -7.41 1 94.62 66 SER B N 1
ATOM 2190 C CA . SER B 1 66 ? 17.922 -11.367 -7.762 1 94.62 66 SER B CA 1
ATOM 2191 C C . SER B 1 66 ? 17.219 -10.023 -7.633 1 94.62 66 SER B C 1
ATOM 2193 O O . SER B 1 66 ? 16.234 -9.758 -8.336 1 94.62 66 SER B O 1
ATOM 2195 N N . GLY B 1 67 ? 17.734 -9.203 -6.785 1 97.31 67 GLY B N 1
ATOM 2196 C CA . GLY B 1 67 ? 17.078 -7.934 -6.504 1 97.31 67 GLY B CA 1
ATOM 2197 C C . GLY B 1 67 ? 17.812 -6.746 -7.094 1 97.31 67 GLY B C 1
ATOM 2198 O O . GLY B 1 67 ? 18.844 -6.91 -7.77 1 97.31 67 GLY B O 1
ATOM 2199 N N . SER B 1 68 ? 17.219 -5.539 -6.961 1 97.75 68 SER B N 1
ATOM 2200 C CA . SER B 1 68 ? 17.766 -4.293 -7.48 1 97.75 68 SER B CA 1
ATOM 2201 C C . SER B 1 68 ? 17.594 -3.152 -6.48 1 97.75 68 SER B C 1
ATOM 2203 O O . SER B 1 68 ? 16.594 -3.088 -5.773 1 97.75 68 SER B O 1
ATOM 2205 N N . HIS B 1 69 ? 18.562 -2.279 -6.484 1 97.69 69 HIS B N 1
ATOM 2206 C CA . HIS B 1 69 ? 18.484 -1.053 -5.695 1 97.69 69 HIS B CA 1
ATOM 2207 C C . HIS B 1 69 ? 18.141 0.145 -6.574 1 97.69 69 HIS B C 1
ATOM 2209 O O . HIS B 1 69 ? 18.156 1.285 -6.109 1 97.69 69 HIS B O 1
ATOM 2215 N N . ASP B 1 70 ? 17.875 -0.149 -7.859 1 97.31 70 ASP B N 1
ATOM 2216 C CA . ASP B 1 70 ? 17.469 0.902 -8.781 1 97.31 70 ASP B CA 1
ATOM 2217 C C . ASP B 1 70 ? 15.984 1.222 -8.625 1 97.31 70 ASP B C 1
ATOM 2219 O O . ASP B 1 70 ? 15.133 0.503 -9.148 1 97.31 70 ASP B O 1
ATOM 2223 N N . ALA B 1 71 ? 15.695 2.371 -8 1 98.06 71 ALA B N 1
ATOM 2224 C CA . ALA B 1 71 ? 14.305 2.746 -7.723 1 98.06 71 ALA B CA 1
ATOM 2225 C C . ALA B 1 71 ? 13.516 2.912 -9.016 1 98.06 71 ALA B C 1
ATOM 2227 O O . ALA B 1 71 ? 12.312 2.633 -9.055 1 98.06 71 ALA B O 1
ATOM 2228 N N . ARG B 1 72 ? 14.156 3.336 -10.062 1 96.31 72 ARG B N 1
ATOM 2229 C CA . ARG B 1 72 ? 13.477 3.508 -11.344 1 96.31 72 ARG B CA 1
ATOM 2230 C C . ARG B 1 72 ? 12.938 2.18 -11.859 1 96.31 72 ARG B C 1
ATOM 2232 O O . ARG B 1 72 ? 11.789 2.105 -12.312 1 96.31 72 ARG B O 1
ATOM 2239 N N . GLY B 1 73 ? 13.766 1.153 -11.828 1 97 73 GLY B N 1
ATOM 2240 C CA . GLY B 1 73 ? 13.32 -0.171 -12.234 1 97 73 GLY B CA 1
ATOM 2241 C C . GLY B 1 73 ? 12.234 -0.733 -11.344 1 97 73 GLY B C 1
ATOM 2242 O O . GLY B 1 73 ? 11.258 -1.312 -11.828 1 97 73 GLY B O 1
ATOM 2243 N N . VAL B 1 74 ? 12.367 -0.559 -10.047 1 98.31 74 VAL B N 1
ATOM 2244 C CA . VAL B 1 74 ? 11.383 -1.025 -9.078 1 98.31 74 VAL B CA 1
ATOM 2245 C C . VAL B 1 74 ? 10.031 -0.366 -9.352 1 98.31 74 VAL B C 1
ATOM 2247 O O . VAL B 1 74 ? 9.008 -1.045 -9.422 1 98.31 74 VAL B O 1
ATOM 2250 N N . ARG B 1 75 ? 10.023 0.927 -9.57 1 98.25 75 ARG B N 1
ATOM 2251 C CA . ARG B 1 75 ? 8.789 1.661 -9.836 1 98.25 75 ARG B CA 1
ATOM 2252 C C . ARG B 1 75 ? 8.18 1.243 -11.164 1 98.25 75 ARG B C 1
ATOM 2254 O O . ARG B 1 75 ? 6.957 1.182 -11.305 1 98.25 75 ARG B O 1
ATOM 2261 N N . ALA B 1 76 ? 9.031 1.008 -12.156 1 97.12 76 ALA B N 1
ATOM 2262 C CA . ALA B 1 76 ? 8.516 0.586 -13.453 1 97.12 76 ALA B CA 1
ATOM 2263 C C . ALA B 1 76 ? 7.715 -0.71 -13.336 1 97.12 76 ALA B C 1
ATOM 2265 O O . ALA B 1 76 ? 6.625 -0.831 -13.898 1 97.12 76 ALA B O 1
ATOM 2266 N N . ILE B 1 77 ? 8.273 -1.683 -12.609 1 97.38 77 ILE B N 1
ATOM 2267 C CA . ILE B 1 77 ? 7.602 -2.961 -12.398 1 97.38 77 ILE B CA 1
ATOM 2268 C C . ILE B 1 77 ? 6.301 -2.74 -11.633 1 97.38 77 ILE B C 1
ATOM 2270 O O . ILE B 1 77 ? 5.242 -3.221 -12.039 1 97.38 77 ILE B O 1
ATOM 2274 N N . HIS B 1 78 ? 6.363 -2.012 -10.57 1 98.56 78 HIS B N 1
ATOM 2275 C CA . HIS B 1 78 ? 5.215 -1.74 -9.711 1 98.56 78 HIS B CA 1
ATOM 2276 C C . HIS B 1 78 ? 4.117 -1.012 -10.477 1 98.56 78 HIS B C 1
ATOM 2278 O O . HIS B 1 78 ? 2.936 -1.337 -10.328 1 98.56 78 HIS B O 1
ATOM 2284 N N . ASP B 1 79 ? 4.48 -0.006 -11.266 1 97.75 79 ASP B N 1
ATOM 2285 C CA . ASP B 1 79 ? 3.514 0.784 -12.023 1 97.75 79 ASP B CA 1
ATOM 2286 C C . ASP B 1 79 ? 2.785 -0.078 -13.055 1 97.75 79 ASP B C 1
ATOM 2288 O O . ASP B 1 79 ? 1.587 0.103 -13.289 1 97.75 79 ASP B O 1
ATOM 2292 N N . ALA B 1 80 ? 3.535 -0.975 -13.672 1 97.19 80 ALA B N 1
ATOM 2293 C CA . ALA B 1 80 ? 2.902 -1.894 -14.617 1 97.19 80 ALA B CA 1
ATOM 2294 C C . ALA B 1 80 ? 1.874 -2.775 -13.914 1 97.19 80 ALA B C 1
ATOM 2296 O O . ALA B 1 80 ? 0.765 -2.969 -14.414 1 97.19 80 ALA B O 1
ATOM 2297 N N . MET B 1 81 ? 2.26 -3.279 -12.742 1 97.88 81 MET B N 1
ATOM 2298 C CA . MET B 1 81 ? 1.347 -4.129 -11.984 1 97.88 81 MET B CA 1
ATOM 2299 C C . MET B 1 81 ? 0.137 -3.334 -11.508 1 97.88 81 MET B C 1
ATOM 2301 O O . MET B 1 81 ? -0.979 -3.857 -11.461 1 97.88 81 MET B O 1
ATOM 2305 N N . LYS B 1 82 ? 0.295 -2.08 -11.117 1 98.25 82 LYS B N 1
ATOM 2306 C CA . LYS B 1 82 ? -0.817 -1.229 -10.703 1 98.25 82 LYS B CA 1
ATOM 2307 C C . LYS B 1 82 ? -1.795 -1.007 -11.852 1 98.25 82 LYS B C 1
ATOM 2309 O O . LYS B 1 82 ? -3.01 -0.976 -11.648 1 98.25 82 LYS B O 1
ATOM 2314 N N . ARG B 1 83 ? -1.272 -0.793 -13.062 1 97.62 83 ARG B N 1
ATOM 2315 C CA . ARG B 1 83 ? -2.146 -0.618 -14.219 1 97.62 83 ARG B CA 1
ATOM 2316 C C . ARG B 1 83 ? -3.018 -1.851 -14.438 1 97.62 83 ARG B C 1
ATOM 2318 O O . ARG B 1 83 ? -4.219 -1.732 -14.695 1 97.62 83 ARG B O 1
ATOM 2325 N N . LEU B 1 84 ? -2.389 -3.012 -14.344 1 98.06 84 LEU B N 1
ATOM 2326 C CA . LEU B 1 84 ? -3.166 -4.238 -14.469 1 98.06 84 LEU B CA 1
ATOM 2327 C C . LEU B 1 84 ? -4.184 -4.359 -13.336 1 98.06 84 LEU B C 1
ATOM 2329 O O . LEU B 1 84 ? -5.332 -4.746 -13.562 1 98.06 84 LEU B O 1
ATOM 2333 N N . ASN B 1 85 ? -3.783 -4.047 -12.148 1 98.69 85 ASN B N 1
ATOM 2334 C CA . ASN B 1 85 ? -4.691 -4.105 -11.008 1 98.69 85 ASN B CA 1
ATOM 2335 C C . ASN B 1 85 ? -5.887 -3.178 -11.188 1 98.69 85 ASN B C 1
ATOM 2337 O O . ASN B 1 85 ? -7.008 -3.521 -10.812 1 98.69 85 ASN B O 1
ATOM 2341 N N . ASP B 1 86 ? -5.637 -1.993 -11.75 1 98.44 86 ASP B N 1
ATOM 2342 C CA . ASP B 1 86 ? -6.73 -1.071 -12.039 1 98.44 86 ASP B CA 1
ATOM 2343 C C . ASP B 1 86 ? -7.758 -1.713 -12.969 1 98.44 86 ASP B C 1
ATOM 2345 O O . ASP B 1 86 ? -8.961 -1.556 -12.773 1 98.44 86 ASP B O 1
ATOM 2349 N N . ALA B 1 87 ? -7.266 -2.414 -13.977 1 98.5 87 ALA B N 1
ATOM 2350 C CA . ALA B 1 87 ? -8.164 -3.098 -14.906 1 98.5 87 ALA B CA 1
ATOM 2351 C C . ALA B 1 87 ? -8.992 -4.156 -14.18 1 98.5 87 ALA B C 1
ATOM 2353 O O . ALA B 1 87 ? -10.195 -4.293 -14.43 1 98.5 87 ALA B O 1
ATOM 2354 N N . VAL B 1 88 ? -8.367 -4.918 -13.281 1 98.69 88 VAL B N 1
ATOM 2355 C CA . VAL B 1 88 ? -9.062 -5.949 -12.516 1 98.69 88 VAL B CA 1
ATOM 2356 C C . VAL B 1 88 ? -10.102 -5.301 -11.602 1 98.69 88 VAL B C 1
ATOM 2358 O O . VAL B 1 88 ? -11.25 -5.75 -11.547 1 98.69 88 VAL B O 1
ATOM 2361 N N . LEU B 1 89 ? -9.734 -4.246 -10.93 1 98.81 89 LEU B N 1
ATOM 2362 C CA . LEU B 1 89 ? -10.641 -3.529 -10.039 1 98.81 89 LEU B CA 1
ATOM 2363 C C . LEU B 1 89 ? -11.844 -2.99 -10.805 1 98.81 89 LEU B C 1
ATOM 2365 O O . LEU B 1 89 ? -12.984 -3.092 -10.344 1 98.81 89 LEU B O 1
ATOM 2369 N N . ASP B 1 90 ? -11.586 -2.426 -11.961 1 98.62 90 ASP B N 1
ATOM 2370 C CA . ASP B 1 90 ? -12.664 -1.881 -12.781 1 98.62 90 ASP B CA 1
ATOM 2371 C C . ASP B 1 90 ? -13.641 -2.975 -13.195 1 98.62 90 ASP B C 1
ATOM 2373 O O . ASP B 1 90 ? -14.859 -2.779 -13.141 1 98.62 90 ASP B O 1
ATOM 2377 N N . ALA B 1 91 ? -13.117 -4.098 -13.633 1 98.69 91 ALA B N 1
ATOM 2378 C CA . ALA B 1 91 ? -13.961 -5.215 -14.047 1 98.69 91 ALA B CA 1
ATOM 2379 C C . ALA B 1 91 ? -14.844 -5.695 -12.898 1 98.69 91 ALA B C 1
ATOM 2381 O O . ALA B 1 91 ? -16.016 -6.008 -13.102 1 98.69 91 ALA B O 1
ATOM 2382 N N . LEU B 1 92 ? -14.289 -5.77 -11.703 1 98.62 92 LEU B N 1
ATOM 2383 C CA . LEU B 1 92 ? -15.047 -6.188 -10.523 1 98.62 92 LEU B CA 1
ATOM 2384 C C . LEU B 1 92 ? -16.109 -5.152 -10.164 1 98.62 92 LEU B C 1
ATOM 2386 O O . LEU B 1 92 ? -17.25 -5.504 -9.859 1 98.62 92 LEU B O 1
ATOM 2390 N N . GLU B 1 93 ? -15.719 -3.9 -10.219 1 98 93 GLU B N 1
ATOM 2391 C CA . GLU B 1 93 ? -16.641 -2.814 -9.914 1 98 93 GLU B CA 1
ATOM 2392 C C . GLU B 1 93 ? -17.844 -2.828 -10.859 1 98 93 GLU B C 1
ATOM 2394 O O . GLU B 1 93 ? -18.969 -2.586 -10.43 1 98 93 GLU B O 1
ATOM 2399 N N . GLU B 1 94 ? -17.562 -3.088 -12.133 1 97.94 94 GLU B N 1
ATOM 2400 C CA . GLU B 1 94 ? -18.625 -3.158 -13.141 1 97.94 94 GLU B CA 1
ATOM 2401 C C . GLU B 1 94 ? -19.656 -4.223 -12.781 1 97.94 94 GLU B C 1
ATOM 2403 O O . GLU B 1 94 ? -20.797 -4.16 -13.234 1 97.94 94 GLU B O 1
ATOM 2408 N N . ARG B 1 95 ? -19.281 -5.148 -11.977 1 97.88 95 ARG B N 1
ATOM 2409 C CA . ARG B 1 95 ? -20.172 -6.234 -11.578 1 97.88 95 ARG B CA 1
ATOM 2410 C C . ARG B 1 95 ? -20.688 -6.023 -10.148 1 97.88 95 ARG B C 1
ATOM 2412 O O . ARG B 1 95 ? -21.203 -6.949 -9.531 1 97.88 95 ARG B O 1
ATOM 2419 N N . GLY B 1 96 ? -20.422 -4.879 -9.57 1 97.44 96 GLY B N 1
ATOM 2420 C CA . GLY B 1 96 ? -20.969 -4.508 -8.273 1 97.44 96 GLY B CA 1
ATOM 2421 C C . GLY B 1 96 ? -20.109 -4.984 -7.117 1 97.44 96 GLY B C 1
ATOM 2422 O O . GLY B 1 96 ? -20.547 -4.961 -5.965 1 97.44 96 GLY B O 1
ATOM 2423 N N . VAL B 1 97 ? -18.922 -5.469 -7.371 1 98.38 97 VAL B N 1
ATOM 2424 C CA . VAL B 1 97 ? -18.031 -5.93 -6.316 1 98.38 97 VAL B CA 1
ATOM 2425 C C . VAL B 1 97 ? -17.297 -4.738 -5.703 1 98.38 97 VAL B C 1
ATOM 2427 O O . VAL B 1 97 ? -16.719 -3.914 -6.422 1 98.38 97 VAL B O 1
ATOM 2430 N N . ALA B 1 98 ? -17.344 -4.555 -4.383 1 98.5 98 ALA B N 1
ATOM 2431 C CA . ALA B 1 98 ? -16.656 -3.473 -3.672 1 98.5 98 ALA B CA 1
ATOM 2432 C C . ALA B 1 98 ? -15.18 -3.783 -3.492 1 98.5 98 ALA B C 1
ATOM 2434 O O . ALA B 1 98 ? -14.711 -3.986 -2.369 1 98.5 98 ALA B O 1
ATOM 2435 N N . ALA B 1 99 ? -14.43 -3.691 -4.57 1 98.81 99 ALA B N 1
ATOM 2436 C CA . ALA B 1 99 ? -13.031 -4.102 -4.594 1 98.81 99 ALA B CA 1
ATOM 2437 C C . ALA B 1 99 ? -12.109 -2.922 -4.293 1 98.81 99 ALA B C 1
ATOM 2439 O O . ALA B 1 99 ? -12.352 -1.801 -4.746 1 98.81 99 ALA B O 1
ATOM 2440 N N . LEU B 1 100 ? -11.102 -3.119 -3.486 1 98.94 100 LEU B N 1
ATOM 2441 C CA . LEU B 1 100 ? -10.07 -2.141 -3.17 1 98.94 100 LEU B CA 1
ATOM 2442 C C . LEU B 1 100 ? -8.68 -2.727 -3.395 1 98.94 100 LEU B C 1
ATOM 2444 O O . LEU B 1 100 ? -8.461 -3.918 -3.166 1 98.94 100 LEU B O 1
ATOM 2448 N N . PRO B 1 101 ? -7.711 -1.915 -3.791 1 98.94 101 PRO B N 1
ATOM 2449 C CA . PRO B 1 101 ? -6.355 -2.408 -4.035 1 98.94 101 PRO B CA 1
ATOM 2450 C C . PRO B 1 101 ? -5.547 -2.578 -2.752 1 98.94 101 PRO B C 1
ATOM 2452 O O . PRO B 1 101 ? -5.695 -1.79 -1.815 1 98.94 101 PRO B O 1
ATOM 2455 N N . VAL B 1 102 ? -4.773 -3.572 -2.67 1 98.94 102 VAL B N 1
ATOM 2456 C CA . VAL B 1 102 ? -3.68 -3.729 -1.716 1 98.94 102 VAL B CA 1
ATOM 2457 C C . VAL B 1 102 ? -2.375 -4 -2.461 1 98.94 102 VAL B C 1
ATOM 2459 O O . VAL B 1 102 ? -2.162 -5.102 -2.969 1 98.94 102 VAL B O 1
ATOM 2462 N N . HIS B 1 103 ? -1.525 -2.998 -2.516 1 98.88 103 HIS B N 1
ATOM 2463 C CA . HIS B 1 103 ? -0.262 -3.123 -3.234 1 98.88 103 HIS B CA 1
ATOM 2464 C C . HIS B 1 103 ? 0.82 -3.729 -2.346 1 98.88 103 HIS B C 1
ATOM 2466 O O . HIS B 1 103 ? 1.203 -3.135 -1.335 1 98.88 103 HIS B O 1
ATOM 2472 N N . PRO B 1 104 ? 1.358 -4.844 -2.756 1 98.88 104 PRO B N 1
ATOM 2473 C CA . PRO B 1 104 ? 2.307 -5.547 -1.89 1 98.88 104 PRO B CA 1
ATOM 2474 C C . PRO B 1 104 ? 3.566 -4.73 -1.607 1 98.88 104 PRO B C 1
ATOM 2476 O O . PRO B 1 104 ? 4.137 -4.828 -0.518 1 98.88 104 PRO B O 1
ATOM 2479 N N . LEU B 1 105 ? 4.008 -3.918 -2.553 1 98.88 105 LEU B N 1
ATOM 2480 C CA . LEU B 1 105 ? 5.172 -3.074 -2.311 1 98.88 105 LEU B CA 1
ATOM 2481 C C . LEU B 1 105 ? 4.973 -2.217 -1.065 1 98.88 105 LEU B C 1
ATOM 2483 O O . LEU B 1 105 ? 5.93 -1.946 -0.334 1 98.88 105 LEU B O 1
ATOM 2487 N N . SER B 1 106 ? 3.736 -1.816 -0.791 1 98.88 106 SER B N 1
ATOM 2488 C CA . SER B 1 106 ? 3.41 -0.964 0.349 1 98.88 106 SER B CA 1
ATOM 2489 C C . SER B 1 106 ? 3.117 -1.795 1.593 1 98.88 106 SER B C 1
ATOM 2491 O O . SER B 1 106 ? 3.182 -1.287 2.715 1 98.88 106 SER B O 1
ATOM 2493 N N . ALA B 1 107 ? 2.803 -3.057 1.432 1 98.69 107 ALA B N 1
ATOM 2494 C CA . ALA B 1 107 ? 2.178 -3.818 2.51 1 98.69 107 ALA B CA 1
ATOM 2495 C C . ALA B 1 107 ? 3.18 -4.766 3.164 1 98.69 107 ALA B C 1
ATOM 2497 O O . ALA B 1 107 ? 3.021 -5.137 4.328 1 98.69 107 ALA B O 1
ATOM 2498 N N . GLY B 1 108 ? 4.203 -5.164 2.379 1 98.62 108 GLY B N 1
ATOM 2499 C CA . GLY B 1 108 ? 5.062 -6.211 2.908 1 98.62 108 GLY B CA 1
ATOM 2500 C C . GLY B 1 108 ? 6.516 -6.051 2.504 1 98.62 108 GLY B C 1
ATOM 2501 O O . GLY B 1 108 ? 6.867 -5.102 1.797 1 98.62 108 GLY B O 1
ATOM 2502 N N . ALA B 1 109 ? 7.32 -6.949 3.023 1 98.81 109 ALA B N 1
ATOM 2503 C CA . ALA B 1 109 ? 8.75 -7.012 2.75 1 98.81 109 ALA B CA 1
ATOM 2504 C C . ALA B 1 109 ? 9.281 -8.43 2.928 1 98.81 109 ALA B C 1
ATOM 2506 O O . ALA B 1 109 ? 8.609 -9.281 3.518 1 98.81 109 ALA B O 1
ATOM 2507 N N . ARG B 1 110 ? 10.352 -8.648 2.322 1 98.56 110 ARG B N 1
ATOM 2508 C CA . ARG B 1 110 ? 11.055 -9.914 2.561 1 98.56 110 ARG B CA 1
ATOM 2509 C C . ARG B 1 110 ? 12.219 -9.719 3.529 1 98.56 110 ARG B C 1
ATOM 2511 O O . ARG B 1 110 ? 12.93 -8.711 3.459 1 98.56 110 ARG B O 1
ATOM 2518 N N . GLU B 1 111 ? 12.344 -10.688 4.371 1 97.94 111 GLU B N 1
ATOM 2519 C CA . GLU B 1 111 ? 13.461 -10.703 5.312 1 97.94 111 GLU B CA 1
ATOM 2520 C C . GLU B 1 111 ? 14.734 -11.219 4.652 1 97.94 111 GLU B C 1
ATOM 2522 O O . GLU B 1 111 ? 14.703 -11.711 3.521 1 97.94 111 GLU B O 1
ATOM 2527 N N . ALA B 1 112 ? 15.836 -11.164 5.383 1 97.12 112 ALA B N 1
ATOM 2528 C CA . ALA B 1 112 ? 17.141 -11.57 4.852 1 97.12 112 ALA B CA 1
ATOM 2529 C C . ALA B 1 112 ? 17.141 -13.055 4.496 1 97.12 112 ALA B C 1
ATOM 2531 O O . ALA B 1 112 ? 17.797 -13.469 3.539 1 97.12 112 ALA B O 1
ATOM 2532 N N . ASP B 1 113 ? 16.312 -13.883 5.188 1 96.44 113 ASP B N 1
ATOM 2533 C CA . ASP B 1 113 ? 16.281 -15.32 4.941 1 96.44 113 ASP B CA 1
ATOM 2534 C C . ASP B 1 113 ? 15.297 -15.664 3.832 1 96.44 113 ASP B C 1
ATOM 2536 O O . ASP B 1 113 ? 15.094 -16.844 3.525 1 96.44 113 ASP B O 1
ATOM 2540 N N . GLY B 1 114 ? 14.656 -14.648 3.371 1 95.31 114 GLY B N 1
ATOM 2541 C CA . GLY B 1 114 ? 13.758 -14.852 2.242 1 95.31 114 GLY B CA 1
ATOM 2542 C C . GLY B 1 114 ? 12.305 -14.984 2.65 1 95.31 114 GLY B C 1
ATOM 2543 O O . GLY B 1 114 ? 11.414 -14.969 1.799 1 95.31 114 GLY B O 1
ATOM 2544 N N . SER B 1 115 ? 12.062 -15.023 3.91 1 96.44 115 SER B N 1
ATOM 2545 C CA . SER B 1 115 ? 10.672 -15.148 4.355 1 96.44 115 SER B CA 1
ATOM 2546 C C . SER B 1 115 ? 9.883 -13.875 4.082 1 96.44 115 SER B C 1
ATOM 2548 O O . SER B 1 115 ? 10.43 -12.773 4.156 1 96.44 115 SER B O 1
ATOM 2550 N N . LEU B 1 116 ? 8.664 -14.086 3.816 1 97.31 116 LEU B N 1
ATOM 2551 C CA . LEU B 1 116 ? 7.785 -12.961 3.496 1 97.31 116 LEU B CA 1
ATOM 2552 C C . LEU B 1 116 ? 7.082 -12.445 4.746 1 97.31 116 LEU B C 1
ATOM 2554 O O . LEU B 1 116 ? 6.426 -13.219 5.457 1 97.31 116 LEU B O 1
ATOM 2558 N N . SER B 1 117 ? 7.273 -11.195 5.055 1 98.31 117 SER B N 1
ATOM 2559 C CA . SER B 1 117 ? 6.484 -10.484 6.055 1 98.31 117 SER B CA 1
ATOM 2560 C C . SER B 1 117 ? 5.359 -9.688 5.406 1 98.31 117 SER B C 1
ATOM 2562 O O . SER B 1 117 ? 5.613 -8.727 4.676 1 98.31 117 SER B O 1
ATOM 2564 N N . LEU B 1 118 ? 4.148 -10.102 5.645 1 98.5 118 LEU B N 1
ATOM 2565 C CA . LEU B 1 118 ? 2.977 -9.43 5.09 1 98.5 118 LEU B CA 1
ATOM 2566 C C . LEU B 1 118 ? 1.943 -9.156 6.18 1 98.5 118 LEU B C 1
ATOM 2568 O O . LEU B 1 118 ? 1.04 -9.969 6.402 1 98.5 118 LEU B O 1
ATOM 2572 N N . PRO B 1 119 ? 2.107 -8.023 6.887 1 98.5 119 PRO B N 1
ATOM 2573 C CA . PRO B 1 119 ? 1.062 -7.656 7.844 1 98.5 119 PRO B CA 1
ATOM 2574 C C . PRO B 1 119 ? -0.319 -7.551 7.203 1 98.5 119 PRO B C 1
ATOM 2576 O O . PRO B 1 119 ? -0.446 -7.066 6.074 1 98.5 119 PRO B O 1
ATOM 2579 N N . LEU B 1 120 ? -1.34 -8.008 7.922 1 98.44 120 LEU B N 1
ATOM 2580 C CA . LEU B 1 120 ? -2.629 -8.219 7.27 1 98.44 120 LEU B CA 1
ATOM 2581 C C . LEU B 1 120 ? -3.682 -7.262 7.816 1 98.44 120 LEU B C 1
ATOM 2583 O O . LEU B 1 120 ? -4.863 -7.379 7.488 1 98.44 120 LEU B O 1
ATOM 2587 N N . ALA B 1 121 ? -3.303 -6.23 8.594 1 97.62 121 ALA B N 1
ATOM 2588 C CA . ALA B 1 121 ? -4.266 -5.332 9.219 1 97.62 121 ALA B CA 1
ATOM 2589 C C . ALA B 1 121 ? -5.148 -4.652 8.172 1 97.62 121 ALA B C 1
ATOM 2591 O O . ALA B 1 121 ? -6.371 -4.605 8.32 1 97.62 121 ALA B O 1
ATOM 2592 N N . ALA B 1 122 ? -4.547 -4.172 7.156 1 98.69 122 ALA B N 1
ATOM 2593 C CA . ALA B 1 122 ? -5.305 -3.488 6.109 1 98.69 122 ALA B CA 1
ATOM 2594 C C . ALA B 1 122 ? -6.27 -4.449 5.414 1 98.69 122 ALA B C 1
ATOM 2596 O O . ALA B 1 122 ? -7.465 -4.172 5.312 1 98.69 122 ALA B O 1
ATOM 2597 N N . THR B 1 123 ? -5.758 -5.59 5.027 1 98.88 123 THR B N 1
ATOM 2598 C CA . THR B 1 123 ? -6.547 -6.578 4.301 1 98.88 123 THR B CA 1
ATOM 2599 C C . THR B 1 123 ? -7.688 -7.105 5.168 1 98.88 123 THR B C 1
ATOM 2601 O O . THR B 1 123 ? -8.828 -7.199 4.711 1 98.88 123 THR B O 1
ATOM 2604 N N . GLU B 1 124 ? -7.363 -7.402 6.387 1 98.56 124 GLU B N 1
ATOM 2605 C CA . GLU B 1 124 ? -8.359 -7.941 7.309 1 98.56 124 GLU B CA 1
ATOM 2606 C C . GLU B 1 124 ? -9.477 -6.93 7.566 1 98.56 124 GLU B C 1
ATOM 2608 O O . GLU B 1 124 ? -10.656 -7.281 7.555 1 98.56 124 GLU B O 1
ATOM 2613 N N . THR B 1 125 ? -9.125 -5.695 7.812 1 98.75 125 THR B N 1
ATOM 2614 C CA . THR B 1 125 ? -10.125 -4.672 8.07 1 98.75 125 THR B CA 1
ATOM 2615 C C . THR B 1 125 ? -10.984 -4.422 6.832 1 98.75 125 THR B C 1
ATOM 2617 O O . THR B 1 125 ? -12.188 -4.195 6.938 1 98.75 125 THR B O 1
ATOM 2620 N N . MET B 1 126 ? -10.375 -4.414 5.633 1 98.81 126 MET B N 1
ATOM 2621 C CA . MET B 1 126 ? -11.148 -4.312 4.402 1 98.81 126 MET B CA 1
ATOM 2622 C C . MET B 1 126 ? -12.211 -5.406 4.336 1 98.81 126 MET B C 1
ATOM 2624 O O . MET B 1 126 ? -13.375 -5.129 4.062 1 98.81 126 MET B O 1
ATOM 2628 N N . LEU B 1 127 ? -11.781 -6.633 4.621 1 98.69 127 LEU B N 1
ATOM 2629 C CA . LEU B 1 127 ? -12.703 -7.77 4.594 1 98.69 127 LEU B CA 1
ATOM 2630 C C . LEU B 1 127 ? -13.836 -7.574 5.598 1 98.69 127 LEU B C 1
ATOM 2632 O O . LEU B 1 127 ? -15 -7.781 5.266 1 98.69 127 LEU B O 1
ATOM 2636 N N . ASP B 1 128 ? -13.469 -7.148 6.777 1 98 128 ASP B N 1
ATOM 2637 C CA . ASP B 1 128 ? -14.453 -6.969 7.844 1 98 128 ASP B CA 1
ATOM 2638 C C . ASP B 1 128 ? -15.469 -5.891 7.48 1 98 128 ASP B C 1
ATOM 2640 O O . ASP B 1 128 ? -16.609 -5.938 7.922 1 98 128 ASP B O 1
ATOM 2644 N N . GLU B 1 129 ? -15.078 -4.957 6.711 1 98.31 129 GLU B N 1
ATOM 2645 C CA . GLU B 1 129 ? -15.945 -3.842 6.344 1 98.31 129 GLU B CA 1
ATOM 2646 C C . GLU B 1 129 ? -16.688 -4.125 5.039 1 98.31 129 GLU B C 1
ATOM 2648 O O . GLU B 1 129 ? -17.344 -3.242 4.488 1 98.31 129 GLU B O 1
ATOM 2653 N N . GLY B 1 130 ? -16.5 -5.301 4.48 1 97.81 130 GLY B N 1
ATOM 2654 C CA . GLY B 1 130 ? -17.297 -5.734 3.344 1 97.81 130 GLY B CA 1
ATOM 2655 C C . GLY B 1 130 ? -16.625 -5.484 2.008 1 97.81 130 GLY B C 1
ATOM 2656 O O . GLY B 1 130 ? -17.25 -5.648 0.955 1 97.81 130 GLY B O 1
ATOM 2657 N N . PHE B 1 131 ? -15.391 -5.043 2.021 1 98.75 131 PHE B N 1
ATOM 2658 C CA . PHE B 1 131 ? -14.648 -4.836 0.783 1 98.75 131 PHE B CA 1
ATOM 2659 C C . PHE B 1 131 ? -13.984 -6.133 0.328 1 98.75 131 PHE B C 1
ATOM 2661 O O . PHE B 1 131 ? -13.875 -7.082 1.104 1 98.75 131 PHE B O 1
ATOM 2668 N N . VAL B 1 132 ? -13.641 -6.184 -0.916 1 98.88 132 VAL B N 1
ATOM 2669 C CA . VAL B 1 132 ? -12.852 -7.27 -1.498 1 98.88 132 VAL B CA 1
ATOM 2670 C C . VAL B 1 132 ? -11.438 -6.781 -1.797 1 98.88 132 VAL B C 1
ATOM 2672 O O . VAL B 1 132 ? -11.211 -6.082 -2.789 1 98.88 132 VAL B O 1
ATOM 2675 N N . PRO B 1 133 ? -10.5 -7.152 -0.923 1 98.94 133 PRO B N 1
ATOM 2676 C CA . PRO B 1 133 ? -9.117 -6.781 -1.227 1 98.94 133 PRO B CA 1
ATOM 2677 C C . PRO B 1 133 ? -8.57 -7.492 -2.463 1 98.94 133 PRO B C 1
ATOM 2679 O O . PRO B 1 133 ? -8.773 -8.695 -2.625 1 98.94 133 PRO B O 1
ATOM 2682 N N . VAL B 1 134 ? -7.93 -6.719 -3.309 1 98.94 134 VAL B N 1
ATOM 2683 C CA . VAL B 1 134 ? -7.316 -7.246 -4.523 1 98.94 134 VAL B CA 1
ATOM 2684 C C . VAL B 1 134 ? -5.816 -6.969 -4.512 1 98.94 134 VAL B C 1
ATOM 2686 O O . VAL B 1 134 ? -5.395 -5.812 -4.574 1 98.94 134 VAL B O 1
ATOM 2689 N N . LEU B 1 135 ? -5.043 -8.031 -4.371 1 98.88 135 LEU B N 1
ATOM 2690 C CA . LEU B 1 135 ? -3.586 -7.949 -4.41 1 98.88 135 LEU B CA 1
ATOM 2691 C C . LEU B 1 135 ? -3.053 -8.453 -5.75 1 98.88 135 LEU B C 1
ATOM 2693 O O . LEU B 1 135 ? -3.826 -8.867 -6.613 1 98.88 135 LEU B O 1
ATOM 2697 N N . HIS B 1 136 ? -1.739 -8.375 -5.926 1 98.69 136 HIS B N 1
ATOM 2698 C CA . HIS B 1 136 ? -1.111 -8.781 -7.18 1 98.69 136 HIS B CA 1
ATOM 2699 C C . HIS B 1 136 ? 0.358 -9.133 -6.969 1 98.69 136 HIS B C 1
ATOM 2701 O O . HIS B 1 136 ? 0.979 -8.672 -6.008 1 98.69 136 HIS B O 1
ATOM 2707 N N . GLY B 1 137 ? 0.867 -10.023 -7.867 1 97.25 137 GLY B N 1
ATOM 2708 C CA . GLY B 1 137 ? 2.32 -10.062 -7.895 1 97.25 137 GLY B CA 1
ATOM 2709 C C . GLY B 1 137 ? 2.949 -8.688 -8.016 1 97.25 137 GLY B C 1
ATOM 2710 O O . GLY B 1 137 ? 2.389 -7.797 -8.664 1 97.25 137 GLY B O 1
ATOM 2711 N N . ASP B 1 138 ? 4.086 -8.602 -7.43 1 98.12 138 ASP B N 1
ATOM 2712 C CA . ASP B 1 138 ? 4.676 -7.266 -7.367 1 98.12 138 ASP B CA 1
ATOM 2713 C C . ASP B 1 138 ? 6.176 -7.34 -7.09 1 98.12 138 ASP B C 1
ATOM 2715 O O . ASP B 1 138 ? 6.754 -8.43 -7.066 1 98.12 138 ASP B O 1
ATOM 2719 N N . VAL B 1 139 ? 6.773 -6.23 -7.043 1 98.38 139 VAL B N 1
ATOM 2720 C CA . VAL B 1 139 ? 8.094 -6.051 -6.453 1 98.38 139 VAL B CA 1
ATOM 2721 C C . VAL B 1 139 ? 7.957 -5.578 -5.008 1 98.38 139 VAL B C 1
ATOM 2723 O O . VAL B 1 139 ? 7.062 -4.793 -4.688 1 98.38 139 VAL B O 1
ATOM 2726 N N . ILE B 1 140 ? 8.766 -6.094 -4.102 1 98.62 140 ILE B N 1
ATOM 2727 C CA . ILE B 1 140 ? 8.766 -5.684 -2.703 1 98.62 140 ILE B CA 1
ATOM 2728 C C . ILE B 1 140 ? 10.203 -5.5 -2.219 1 98.62 140 ILE B C 1
ATOM 2730 O O . ILE B 1 140 ? 11.141 -6.07 -2.789 1 98.62 140 ILE B O 1
ATOM 2734 N N . SER B 1 141 ? 10.375 -4.668 -1.222 1 98.81 141 SER B N 1
ATOM 2735 C CA . SER B 1 141 ? 11.695 -4.535 -0.613 1 98.81 141 SER B CA 1
ATOM 2736 C C . SER B 1 141 ? 12.141 -5.852 0.017 1 98.81 141 SER B C 1
ATOM 2738 O O . SER B 1 141 ? 11.328 -6.598 0.557 1 98.81 141 SER B O 1
ATOM 2740 N N . HIS B 1 142 ? 13.375 -6.102 -0.11 1 98.81 142 HIS B N 1
ATOM 2741 C CA . HIS B 1 142 ? 14.008 -7.34 0.34 1 98.81 142 HIS B CA 1
ATOM 2742 C C . HIS B 1 142 ? 15.305 -7.062 1.079 1 98.81 142 HIS B C 1
ATOM 2744 O O . HIS B 1 142 ? 16.266 -6.57 0.487 1 98.81 142 HIS B O 1
ATOM 2750 N N . ALA B 1 143 ? 15.32 -7.434 2.408 1 98.62 143 ALA B N 1
ATOM 2751 C CA . ALA B 1 143 ? 16.5 -7.176 3.227 1 98.62 143 ALA B CA 1
ATOM 2752 C C . ALA B 1 143 ? 17.75 -7.781 2.592 1 98.62 143 ALA B C 1
ATOM 2754 O O . ALA B 1 143 ? 17.812 -8.984 2.346 1 98.62 143 ALA B O 1
ATOM 2755 N N . GLY B 1 144 ? 18.656 -6.953 2.254 1 98.31 144 GLY B N 1
ATOM 2756 C CA . GLY B 1 144 ? 19.953 -7.367 1.729 1 98.31 144 GLY B CA 1
ATOM 2757 C C . GLY B 1 144 ? 19.984 -7.465 0.216 1 98.31 144 GLY B C 1
ATOM 2758 O O . GLY B 1 144 ? 21.031 -7.695 -0.378 1 98.31 144 GLY B O 1
ATOM 2759 N N . LYS B 1 145 ? 18.828 -7.223 -0.446 1 98.38 145 LYS B N 1
ATOM 2760 C CA . LYS B 1 145 ? 18.797 -7.441 -1.889 1 98.38 145 LYS B CA 1
ATOM 2761 C C . LYS B 1 145 ? 18.141 -6.277 -2.613 1 98.38 145 LYS B C 1
ATOM 2763 O O . LYS B 1 145 ? 17.906 -6.34 -3.824 1 98.38 145 LYS B O 1
ATOM 2768 N N . GLY B 1 146 ? 17.812 -5.215 -1.897 1 98.5 146 GLY B N 1
ATOM 2769 C CA . GLY B 1 146 ? 17.047 -4.137 -2.516 1 98.5 146 GLY B CA 1
ATOM 2770 C C . GLY B 1 146 ? 15.57 -4.438 -2.637 1 98.5 146 GLY B C 1
ATOM 2771 O O . GLY B 1 146 ? 14.852 -4.449 -1.636 1 98.5 146 GLY B O 1
ATOM 2772 N N . ALA B 1 147 ? 15.195 -4.793 -3.795 1 98.69 147 ALA B N 1
ATOM 2773 C CA . ALA B 1 147 ? 13.82 -5.199 -4.062 1 98.69 147 ALA B CA 1
ATOM 2774 C C . ALA B 1 147 ? 13.773 -6.398 -5.004 1 98.69 147 ALA B C 1
ATOM 2776 O O . ALA B 1 147 ? 14.539 -6.473 -5.965 1 98.69 147 ALA B O 1
ATOM 2777 N N . THR B 1 148 ? 12.906 -7.32 -4.676 1 98.38 148 THR B N 1
ATOM 2778 C CA . THR B 1 148 ? 12.734 -8.523 -5.477 1 98.38 148 THR B CA 1
ATOM 2779 C C . THR B 1 148 ? 11.258 -8.742 -5.816 1 98.38 148 THR B C 1
ATOM 2781 O O . THR B 1 148 ? 10.391 -8.016 -5.328 1 98.38 148 THR B O 1
ATOM 2784 N N . ILE B 1 149 ? 11.031 -9.734 -6.617 1 97.25 149 ILE B N 1
ATOM 2785 C CA . ILE B 1 149 ? 9.672 -10.039 -7.047 1 97.25 149 ILE B CA 1
ATOM 2786 C C . ILE B 1 149 ? 8.984 -10.922 -6.004 1 97.25 149 ILE B C 1
ATOM 2788 O O . ILE B 1 149 ? 9.586 -11.859 -5.484 1 97.25 149 ILE B O 1
ATOM 2792 N N . VAL B 1 150 ? 7.824 -10.586 -5.637 1 97 150 VAL B N 1
ATOM 2793 C CA . VAL B 1 150 ? 6.953 -11.477 -4.871 1 97 150 VAL B CA 1
ATOM 2794 C C . VAL B 1 150 ? 5.832 -11.992 -5.762 1 97 150 VAL B C 1
ATOM 2796 O O . VAL B 1 150 ? 5.125 -11.211 -6.406 1 97 150 VAL B O 1
ATOM 2799 N N . SER B 1 151 ? 5.684 -13.266 -5.816 1 94.44 151 SER B N 1
ATOM 2800 C CA . SER B 1 151 ? 4.699 -13.875 -6.703 1 94.44 151 SER B CA 1
ATOM 2801 C C . SER B 1 151 ? 3.316 -13.898 -6.066 1 94.44 151 SER B C 1
ATOM 2803 O O . SER B 1 151 ? 3.193 -13.852 -4.84 1 94.44 151 SER B O 1
ATOM 2805 N N . GLY B 1 152 ? 2.324 -13.961 -6.941 1 95.5 152 GLY B N 1
ATOM 2806 C CA . GLY B 1 152 ? 0.978 -14.18 -6.438 1 95.5 152 GLY B CA 1
ATOM 2807 C C . GLY B 1 152 ? 0.853 -15.438 -5.598 1 95.5 152 GLY B C 1
ATOM 2808 O O . GLY B 1 152 ? 0.075 -15.477 -4.645 1 95.5 152 GLY B O 1
ATOM 2809 N N . ASP B 1 153 ? 1.626 -16.453 -5.879 1 93.56 153 ASP B N 1
ATOM 2810 C CA . ASP B 1 153 ? 1.585 -17.703 -5.125 1 93.56 153 ASP B CA 1
ATOM 2811 C C . ASP B 1 153 ? 2.09 -17.5 -3.697 1 93.56 153 ASP B C 1
ATOM 2813 O O . ASP B 1 153 ? 1.521 -18.047 -2.75 1 93.56 153 ASP B O 1
ATOM 2817 N N . ASP B 1 154 ? 3.15 -16.719 -3.584 1 94.69 154 ASP B N 1
ATOM 2818 C CA . ASP B 1 154 ? 3.654 -16.391 -2.252 1 94.69 154 ASP B CA 1
ATOM 2819 C C . ASP B 1 154 ? 2.605 -15.648 -1.433 1 94.69 154 ASP B C 1
ATOM 2821 O O . ASP B 1 154 ? 2.43 -15.922 -0.243 1 94.69 154 ASP B O 1
ATOM 2825 N N . LEU B 1 155 ? 1.963 -14.75 -2.049 1 97.56 155 LEU B N 1
ATOM 2826 C CA . LEU B 1 155 ? 0.951 -13.945 -1.371 1 97.56 155 LEU B CA 1
ATOM 2827 C C . LEU B 1 155 ? -0.223 -14.812 -0.925 1 97.56 155 LEU B C 1
ATOM 2829 O O . LEU B 1 155 ? -0.726 -14.656 0.19 1 97.56 155 LEU B O 1
ATOM 2833 N N . VAL B 1 156 ? -0.643 -15.734 -1.771 1 96.94 156 VAL B N 1
ATOM 2834 C CA . VAL B 1 156 ? -1.767 -16.609 -1.474 1 96.94 156 VAL B CA 1
ATOM 2835 C C . VAL B 1 156 ? -1.477 -17.422 -0.204 1 96.94 156 VAL B C 1
ATOM 2837 O O . VAL B 1 156 ? -2.336 -17.531 0.672 1 96.94 156 VAL B O 1
ATOM 2840 N N . VAL B 1 157 ? -0.246 -17.906 -0.107 1 95.56 157 VAL B N 1
ATOM 2841 C CA . VAL B 1 157 ? 0.131 -18.703 1.06 1 95.56 157 VAL B CA 1
ATOM 2842 C C . VAL B 1 157 ? 0.059 -17.844 2.316 1 95.56 157 VAL B C 1
ATOM 2844 O O . VAL B 1 157 ? -0.53 -18.25 3.322 1 95.56 157 VAL B O 1
ATOM 2847 N N . SER B 1 158 ? 0.604 -16.641 2.258 1 96.44 158 SER B N 1
ATOM 2848 C CA . SER B 1 158 ? 0.606 -15.742 3.4 1 96.44 158 SER B CA 1
ATOM 2849 C C . SER B 1 158 ? -0.812 -15.328 3.781 1 96.44 158 SER B C 1
ATOM 2851 O O . SER B 1 158 ? -1.167 -15.328 4.961 1 96.44 158 SER B O 1
ATOM 2853 N N . LEU B 1 159 ? -1.608 -15.031 2.82 1 97.94 159 LEU B N 1
ATOM 2854 C CA . LEU B 1 159 ? -2.979 -14.578 3.045 1 97.94 159 LEU B CA 1
ATOM 2855 C C . LEU B 1 159 ? -3.836 -15.703 3.605 1 97.94 159 LEU B C 1
ATOM 2857 O O . LEU B 1 159 ? -4.562 -15.516 4.582 1 97.94 159 LEU B O 1
ATOM 2861 N N . ALA B 1 160 ? -3.729 -16.875 2.965 1 96.88 160 ALA B N 1
ATOM 2862 C CA . ALA B 1 160 ? -4.555 -18 3.377 1 96.88 160 ALA B CA 1
ATOM 2863 C C . ALA B 1 160 ? -4.227 -18.438 4.805 1 96.88 160 ALA B C 1
ATOM 2865 O O . ALA B 1 160 ? -5.129 -18.641 5.621 1 96.88 160 ALA B O 1
ATOM 2866 N N . SER B 1 161 ? -2.945 -18.547 5.098 1 95.25 161 SER B N 1
ATOM 2867 C CA . SER B 1 161 ? -2.518 -18.938 6.434 1 95.25 161 SER B CA 1
ATOM 2868 C C . SER B 1 161 ? -2.834 -17.859 7.461 1 95.25 161 SER B C 1
ATOM 2870 O O . SER B 1 161 ? -3.365 -18.156 8.539 1 95.25 161 SER B O 1
ATOM 2872 N N . GLY B 1 162 ? -2.562 -16.609 7.164 1 96.31 162 GLY B N 1
ATOM 2873 C CA . GLY B 1 162 ? -2.682 -15.516 8.109 1 96.31 162 GLY B CA 1
ATOM 2874 C C . GLY B 1 162 ? -4.121 -15.141 8.414 1 96.31 162 GLY B C 1
ATOM 2875 O O . GLY B 1 162 ? -4.43 -14.68 9.516 1 96.31 162 GLY B O 1
ATOM 2876 N N . LEU B 1 163 ? -4.992 -15.32 7.418 1 97.06 163 LEU B N 1
ATOM 2877 C CA . LEU B 1 163 ? -6.383 -14.914 7.586 1 97.06 163 LEU B CA 1
ATOM 2878 C C . LEU B 1 163 ? -7.27 -16.109 7.902 1 97.06 163 LEU B C 1
ATOM 2880 O O . LEU B 1 163 ? -8.461 -15.953 8.18 1 97.06 163 LEU B O 1
ATOM 2884 N N . GLY B 1 164 ? -6.711 -17.297 7.879 1 95.38 164 GLY B N 1
ATOM 2885 C CA . GLY B 1 164 ? -7.492 -18.5 8.133 1 95.38 164 GLY B CA 1
ATOM 2886 C C . GLY B 1 164 ? -8.492 -18.797 7.027 1 95.38 164 GLY B C 1
ATOM 2887 O O . GLY B 1 164 ? -9.68 -18.984 7.297 1 95.38 164 GLY B O 1
ATOM 2888 N N . ALA B 1 165 ? -8.008 -18.875 5.801 1 95.88 165 ALA B N 1
ATOM 2889 C CA . ALA B 1 165 ? -8.875 -19.141 4.656 1 95.88 165 ALA B CA 1
ATOM 2890 C C . ALA B 1 165 ? -9.469 -20.547 4.738 1 95.88 165 ALA B C 1
ATOM 2892 O O . ALA B 1 165 ? -8.781 -21.5 5.129 1 95.88 165 ALA B O 1
ATOM 2893 N N . ASP B 1 166 ? -10.742 -20.688 4.348 1 94.56 166 ASP B N 1
ATOM 2894 C CA . ASP B 1 166 ? -11.43 -21.984 4.289 1 94.56 166 ASP B CA 1
ATOM 2895 C C . ASP B 1 166 ? -11.141 -22.703 2.975 1 94.56 166 ASP B C 1
ATOM 2897 O O . ASP B 1 166 ? -11.148 -23.938 2.92 1 94.56 166 ASP B O 1
ATOM 2901 N N . ARG B 1 167 ? -10.961 -21.938 1.962 1 94.81 167 ARG B N 1
ATOM 2902 C CA . ARG B 1 167 ? -10.734 -22.469 0.618 1 94.81 167 ARG B CA 1
ATOM 2903 C C . ARG B 1 167 ? -9.773 -21.578 -0.158 1 94.81 167 ARG B C 1
ATOM 2905 O O . ARG B 1 167 ? -9.828 -20.344 -0.049 1 94.81 167 ARG B O 1
ATOM 2912 N N . VAL B 1 168 ? -8.945 -22.219 -0.878 1 97.5 168 VAL B N 1
ATOM 2913 C CA . VAL B 1 168 ? -7.965 -21.516 -1.706 1 97.5 168 VAL B CA 1
ATOM 2914 C C . VAL B 1 168 ? -8.055 -22.016 -3.146 1 97.5 168 VAL B C 1
ATOM 2916 O O . VAL B 1 168 ? -8.078 -23.234 -3.389 1 97.5 168 VAL B O 1
ATOM 2919 N N . GLY B 1 169 ? -8.227 -21.109 -4.082 1 97.5 169 GLY B N 1
ATOM 2920 C CA . GLY B 1 169 ? -8.242 -21.438 -5.496 1 97.5 169 GLY B CA 1
ATOM 2921 C C . GLY B 1 169 ? -7.152 -20.734 -6.281 1 97.5 169 GLY B C 1
ATOM 2922 O O . GLY B 1 169 ? -6.906 -19.547 -6.078 1 97.5 169 GLY B O 1
ATOM 2923 N N . LEU B 1 170 ? -6.508 -21.453 -7.098 1 97.56 170 LEU B N 1
ATOM 2924 C CA . LEU B 1 170 ? -5.539 -20.922 -8.047 1 97.56 170 LEU B CA 1
ATOM 2925 C C . LEU B 1 170 ? -5.953 -21.219 -9.484 1 97.56 170 LEU B C 1
ATOM 2927 O O . LEU B 1 170 ? -5.781 -22.344 -9.961 1 97.56 170 LEU B O 1
ATOM 2931 N N . CYS B 1 171 ? -6.465 -20.188 -10.117 1 96.81 171 CYS B N 1
ATOM 2932 C CA . CYS B 1 171 ? -6.871 -20.312 -11.508 1 96.81 171 CYS B CA 1
ATOM 2933 C C . CYS B 1 171 ? -5.703 -20.016 -12.445 1 96.81 171 CYS B C 1
ATOM 2935 O O . CYS B 1 171 ? -5.172 -18.906 -12.453 1 96.81 171 CYS B O 1
ATOM 2937 N N . SER B 1 172 ? -5.34 -20.953 -13.172 1 91.94 172 SER B N 1
ATOM 2938 C CA . SER B 1 172 ? -4.242 -20.859 -14.125 1 91.94 172 SER B CA 1
ATOM 2939 C C . SER B 1 172 ? -4.68 -21.328 -15.516 1 91.94 172 SER B C 1
ATOM 2941 O O . SER B 1 172 ? -5.867 -21.547 -15.75 1 91.94 172 SER B O 1
ATOM 2943 N N . THR B 1 173 ? -3.773 -21.328 -16.453 1 85.81 173 THR B N 1
ATOM 2944 C CA . THR B 1 173 ? -4.145 -21.703 -17.812 1 85.81 173 THR B CA 1
ATOM 2945 C C . THR B 1 173 ? -4.148 -23.234 -17.969 1 85.81 173 THR B C 1
ATOM 2947 O O . THR B 1 173 ? -4.605 -23.75 -18.984 1 85.81 173 THR B O 1
ATOM 2950 N N . VAL B 1 174 ? -3.707 -23.953 -16.969 1 88.44 174 VAL B N 1
ATOM 2951 C CA . VAL B 1 174 ? -3.713 -25.406 -17.016 1 88.44 174 VAL B CA 1
ATOM 2952 C C . VAL B 1 174 ? -4.914 -25.953 -16.25 1 88.44 174 VAL B C 1
ATOM 2954 O O . VAL B 1 174 ? -5.352 -25.344 -15.266 1 88.44 174 VAL B O 1
ATOM 2957 N N . PRO B 1 175 ? -5.469 -27.094 -16.688 1 94.19 175 PRO B N 1
ATOM 2958 C CA . PRO B 1 175 ? -6.668 -27.625 -16.047 1 94.19 175 PRO B CA 1
ATOM 2959 C C . PRO B 1 175 ? -6.398 -28.141 -14.641 1 94.19 175 PRO B C 1
ATOM 2961 O O . PRO B 1 175 ? -7.34 -28.391 -13.875 1 94.19 175 PRO B O 1
ATOM 2964 N N . GLY B 1 176 ? -5.176 -28.359 -14.219 1 95.06 176 GLY B N 1
ATOM 2965 C CA . GLY B 1 176 ? -4.68 -28.891 -12.961 1 95.06 176 GLY B CA 1
ATOM 2966 C C . GLY B 1 176 ? -3.227 -29.312 -13.023 1 95.06 176 GLY B C 1
ATOM 2967 O O . GLY B 1 176 ? -2.533 -29.031 -14.008 1 95.06 176 GLY B O 1
ATOM 2968 N N . VAL B 1 177 ? -2.756 -29.859 -11.969 1 93.56 177 VAL B N 1
ATOM 2969 C CA . VAL B 1 177 ? -1.438 -30.484 -12.016 1 93.56 177 VAL B CA 1
ATOM 2970 C C . VAL B 1 177 ? -1.505 -31.766 -12.828 1 93.56 177 VAL B C 1
ATOM 2972 O O . VAL B 1 177 ? -2.336 -32.625 -12.555 1 93.56 177 VAL B O 1
ATOM 2975 N N . LEU B 1 178 ? -0.638 -31.828 -13.828 1 93 178 LEU B N 1
ATOM 2976 C CA . LEU B 1 178 ? -0.684 -32.969 -14.734 1 93 178 LEU B CA 1
ATOM 2977 C C . LEU B 1 178 ? 0.324 -34.031 -14.32 1 93 178 LEU B C 1
ATOM 2979 O O . LEU B 1 178 ? 1.434 -33.719 -13.883 1 93 178 LEU B O 1
ATOM 2983 N N . ASP B 1 179 ? -0.062 -35.281 -14.516 1 90.12 179 ASP B N 1
ATOM 2984 C CA . ASP B 1 179 ? 0.885 -36.375 -14.312 1 90.12 179 ASP B CA 1
ATOM 2985 C C . ASP B 1 179 ? 1.717 -36.625 -15.562 1 90.12 179 ASP B C 1
ATOM 2987 O O . ASP B 1 179 ? 1.667 -35.844 -16.516 1 90.12 179 ASP B O 1
ATOM 2991 N N . ALA B 1 180 ? 2.551 -37.625 -15.469 1 86.81 180 ALA B N 1
ATOM 2992 C CA . ALA B 1 180 ? 3.484 -37.906 -16.547 1 86.81 180 ALA B CA 1
ATOM 2993 C C . ALA B 1 180 ? 2.738 -38.25 -17.844 1 86.81 180 ALA B C 1
ATOM 2995 O O . ALA B 1 180 ? 3.279 -38.094 -18.938 1 86.81 180 ALA B O 1
ATOM 2996 N N . ASP B 1 181 ? 1.51 -38.656 -17.812 1 90.62 181 ASP B N 1
ATOM 2997 C CA . ASP B 1 181 ? 0.711 -39.031 -18.969 1 90.62 181 ASP B CA 1
ATOM 2998 C C . ASP B 1 181 ? -0.115 -37.844 -19.469 1 90.62 181 ASP B C 1
ATOM 3000 O O . ASP B 1 181 ? -0.847 -37.969 -20.453 1 90.62 181 ASP B O 1
ATOM 3004 N N . GLY B 1 182 ? -0.052 -36.75 -18.781 1 90.69 182 GLY B N 1
ATOM 3005 C CA . GLY B 1 182 ? -0.779 -35.531 -19.188 1 90.69 182 GLY B CA 1
ATOM 3006 C C . GLY B 1 182 ? -2.176 -35.469 -18.609 1 90.69 182 GLY B C 1
ATOM 3007 O O . GLY B 1 182 ? -2.98 -34.625 -19.016 1 90.69 182 GLY B O 1
ATOM 3008 N N . ASP B 1 183 ? -2.453 -36.375 -17.703 1 93.69 183 ASP B N 1
ATOM 3009 C CA . ASP B 1 183 ? -3.758 -36.375 -17.047 1 93.69 183 ASP B CA 1
ATOM 3010 C C . ASP B 1 183 ? -3.719 -35.562 -15.766 1 93.69 183 ASP B C 1
ATOM 3012 O O . ASP B 1 183 ? -2.699 -35.5 -15.078 1 93.69 183 ASP B O 1
ATOM 3016 N N . VAL B 1 184 ? -4.852 -34.938 -15.43 1 95.69 184 VAL B N 1
ATOM 3017 C CA . VAL B 1 184 ? -4.949 -34.156 -14.211 1 95.69 184 VAL B CA 1
ATOM 3018 C C . VAL B 1 184 ? -4.895 -35.062 -12.992 1 95.69 184 VAL B C 1
ATOM 3020 O O . VAL B 1 184 ? -5.641 -36.031 -12.898 1 95.69 184 VAL B O 1
ATOM 3023 N N . ILE B 1 185 ? -3.975 -34.781 -12.078 1 95 185 ILE B N 1
ATOM 3024 C CA . ILE B 1 185 ? -3.945 -35.469 -10.789 1 95 185 ILE B CA 1
ATOM 3025 C C . ILE B 1 185 ? -5.078 -34.938 -9.906 1 95 185 ILE B C 1
ATOM 3027 O O . ILE B 1 185 ? -5.121 -33.75 -9.578 1 95 185 ILE B O 1
ATOM 3031 N N . PRO B 1 186 ? -6.016 -35.844 -9.508 1 95.88 186 PRO B N 1
ATOM 3032 C CA . PRO B 1 186 ? -7.172 -35.312 -8.781 1 95.88 186 PRO B CA 1
ATOM 3033 C C . PRO B 1 186 ? -6.805 -34.75 -7.41 1 95.88 186 PRO B C 1
ATOM 3035 O O . PRO B 1 186 ? -7.402 -33.75 -6.965 1 95.88 186 PRO B O 1
ATOM 3038 N N . GLU B 1 187 ? -5.832 -35.438 -6.73 1 96.12 187 GLU B N 1
ATOM 3039 C CA . GLU B 1 187 ? -5.484 -35 -5.379 1 96.12 187 GLU B CA 1
ATOM 3040 C C . GLU B 1 187 ? -4 -35.219 -5.098 1 96.12 187 GLU B C 1
ATOM 3042 O O . GLU B 1 187 ? -3.424 -36.219 -5.508 1 96.12 187 GLU B O 1
ATOM 3047 N N . ILE B 1 188 ? -3.4 -34.219 -4.457 1 94.75 188 ILE B N 1
ATOM 3048 C CA . ILE B 1 188 ? -2.02 -34.312 -3.992 1 94.75 188 ILE B CA 1
ATOM 3049 C C . ILE B 1 188 ? -1.967 -34.062 -2.484 1 94.75 188 ILE B C 1
ATOM 3051 O O . ILE B 1 188 ? -2.361 -33 -2.004 1 94.75 188 ILE B O 1
ATOM 3055 N N . THR B 1 189 ? -1.519 -35.031 -1.682 1 94.38 189 THR B N 1
ATOM 3056 C CA . THR B 1 189 ? -1.458 -34.906 -0.231 1 94.38 189 THR B CA 1
ATOM 3057 C C . THR B 1 189 ? -0.01 -34.844 0.248 1 94.38 189 THR B C 1
ATOM 3059 O O . THR B 1 189 ? 0.259 -34.469 1.391 1 94.38 189 THR B O 1
ATOM 3062 N N . ALA B 1 190 ? 0.868 -35.281 -0.606 1 92.19 190 ALA B N 1
ATOM 3063 C CA . ALA B 1 190 ? 2.314 -35.188 -0.411 1 92.19 190 ALA B CA 1
ATOM 3064 C C . ALA B 1 190 ? 3.031 -34.906 -1.729 1 92.19 190 ALA B C 1
ATOM 3066 O O . ALA B 1 190 ? 2.521 -35.25 -2.803 1 92.19 190 ALA B O 1
ATOM 3067 N N . PHE B 1 191 ? 4.16 -34.25 -1.573 1 89 191 PHE B N 1
ATOM 3068 C CA . PHE B 1 191 ? 4.883 -33.875 -2.787 1 89 191 PHE B CA 1
ATOM 3069 C C . PHE B 1 191 ? 5.168 -35.125 -3.637 1 89 191 PHE B C 1
ATOM 3071 O O . PHE B 1 191 ? 5.152 -35.062 -4.867 1 89 191 PHE B O 1
ATOM 3078 N N . ALA B 1 192 ? 5.375 -36.219 -2.986 1 86.38 192 ALA B N 1
ATOM 3079 C CA . ALA B 1 192 ? 5.684 -37.469 -3.662 1 86.38 192 ALA B CA 1
ATOM 3080 C C . ALA B 1 192 ? 4.566 -37.875 -4.617 1 86.38 192 ALA B C 1
ATOM 3082 O O . ALA B 1 192 ? 4.812 -38.531 -5.637 1 86.38 192 ALA B O 1
ATOM 3083 N N . ASP B 1 193 ? 3.346 -37.5 -4.34 1 87.56 193 ASP B N 1
ATOM 3084 C CA . ASP B 1 193 ? 2.189 -37.844 -5.164 1 87.56 193 ASP B CA 1
ATOM 3085 C C . ASP B 1 193 ? 2.326 -37.25 -6.566 1 87.56 193 ASP B C 1
ATOM 3087 O O . ASP B 1 193 ? 1.673 -37.719 -7.504 1 87.56 193 ASP B O 1
ATOM 3091 N N . ALA B 1 194 ? 3.156 -36.188 -6.691 1 85.88 194 ALA B N 1
ATOM 3092 C CA . ALA B 1 194 ? 3.287 -35.531 -7.98 1 85.88 194 ALA B CA 1
ATOM 3093 C C . ALA B 1 194 ? 4.75 -35.438 -8.406 1 85.88 194 ALA B C 1
ATOM 3095 O O . ALA B 1 194 ? 5.07 -34.812 -9.422 1 85.88 194 ALA B O 1
ATOM 3096 N N . ALA B 1 195 ? 5.648 -35.938 -7.703 1 80.5 195 ALA B N 1
ATOM 3097 C CA . ALA B 1 195 ? 7.086 -35.781 -7.895 1 80.5 195 ALA B CA 1
ATOM 3098 C C . ALA B 1 195 ? 7.508 -36.219 -9.289 1 80.5 195 ALA B C 1
ATOM 3100 O O . ALA B 1 195 ? 8.328 -35.562 -9.938 1 80.5 195 ALA B O 1
ATOM 3101 N N . ASP B 1 196 ? 6.98 -37.344 -9.703 1 78 196 ASP B N 1
ATOM 3102 C CA . ASP B 1 196 ? 7.363 -37.875 -11.008 1 78 196 ASP B CA 1
ATOM 3103 C C . ASP B 1 196 ? 6.98 -36.938 -12.133 1 78 196 ASP B C 1
ATOM 3105 O O . ASP B 1 196 ? 7.684 -36.844 -13.141 1 78 196 ASP B O 1
ATOM 3109 N N . ALA B 1 197 ? 5.914 -36.25 -11.93 1 76.56 197 ALA B N 1
ATOM 3110 C CA . ALA B 1 197 ? 5.402 -35.344 -12.945 1 76.56 197 ALA B CA 1
ATOM 3111 C C . ALA B 1 197 ? 6.078 -33.969 -12.836 1 76.56 197 ALA B C 1
ATOM 3113 O O . ALA B 1 197 ? 6.238 -33.281 -13.836 1 76.56 197 ALA B O 1
ATOM 3114 N N . LEU B 1 198 ? 6.504 -33.625 -11.695 1 74.81 198 LEU B N 1
ATOM 3115 C CA . LEU B 1 198 ? 7.004 -32.281 -11.406 1 74.81 198 LEU B CA 1
ATOM 3116 C C . LEU B 1 198 ? 8.531 -32.281 -11.414 1 74.81 198 LEU B C 1
ATOM 3118 O O . LEU B 1 198 ? 9.133 -31.203 -11.539 1 74.81 198 LEU B O 1
ATOM 3122 N N . GLY B 1 199 ? 9.188 -33.531 -11.047 1 60.56 199 GLY B N 1
ATOM 3123 C CA . GLY B 1 199 ? 10.633 -33.656 -10.93 1 60.56 199 GLY B CA 1
ATOM 3124 C C . GLY B 1 199 ? 11.375 -33.25 -12.18 1 60.56 199 GLY B C 1
ATOM 3125 O O . GLY B 1 199 ? 12.516 -32.75 -12.102 1 60.56 199 GLY B O 1
ATOM 3126 N N . GLY B 1 200 ? 10.891 -33.594 -13.344 1 47.97 200 GLY B N 1
ATOM 3127 C CA . GLY B 1 200 ? 11.625 -33.344 -14.57 1 47.97 200 GLY B CA 1
ATOM 3128 C C . GLY B 1 200 ? 11.398 -31.922 -15.102 1 47.97 200 GLY B C 1
ATOM 3129 O O . GLY B 1 200 ? 11.898 -31.578 -16.172 1 47.97 200 GLY B O 1
ATOM 3130 N N . SER B 1 201 ? 10.453 -31.359 -14.648 1 47.06 201 SER B N 1
ATOM 3131 C CA . SER B 1 201 ? 10.102 -30.109 -15.336 1 47.06 201 SER B CA 1
ATOM 3132 C C . SER B 1 201 ? 11.055 -28.984 -14.961 1 47.06 201 SER B C 1
ATOM 3134 O O . SER B 1 201 ? 11.102 -28.562 -13.805 1 47.06 201 SER B O 1
ATOM 3136 N N . ASP B 1 202 ? 12.133 -28.953 -15.5 1 42.28 202 ASP B N 1
ATOM 3137 C CA . ASP B 1 202 ? 13.172 -27.938 -15.562 1 42.28 202 ASP B CA 1
ATOM 3138 C C . ASP B 1 202 ? 12.562 -26.547 -15.812 1 42.28 202 ASP B C 1
ATOM 3140 O O . ASP B 1 202 ? 13.289 -25.562 -15.953 1 42.28 202 ASP B O 1
ATOM 3144 N N . SER B 1 203 ? 11.391 -26.484 -16.391 1 42.5 203 SER B N 1
ATOM 3145 C CA . SER B 1 203 ? 11.039 -25.156 -16.859 1 42.5 203 SER B CA 1
ATOM 3146 C C . SER B 1 203 ? 10.719 -24.219 -15.695 1 42.5 203 SER B C 1
ATOM 3148 O O . SER B 1 203 ? 9.641 -24.297 -15.102 1 42.5 203 SER B O 1
ATOM 3150 N N . THR B 1 204 ? 11.695 -23.922 -14.82 1 43.31 204 THR B N 1
ATOM 3151 C CA . THR B 1 204 ? 11.688 -22.969 -13.711 1 43.31 204 THR B CA 1
ATOM 3152 C C . THR B 1 204 ? 11.305 -21.578 -14.203 1 43.31 204 THR B C 1
ATOM 3154 O O . THR B 1 204 ? 11.984 -21 -15.047 1 43.31 204 THR B O 1
ATOM 3157 N N . ASP B 1 205 ? 10.008 -21.219 -14.211 1 48.59 205 ASP B N 1
ATOM 3158 C CA . ASP B 1 205 ? 9.703 -19.812 -14.453 1 48.59 205 ASP B CA 1
ATOM 3159 C C . ASP B 1 205 ? 10.188 -18.938 -13.297 1 48.59 205 ASP B C 1
ATOM 3161 O O . ASP B 1 205 ? 10.781 -19.438 -12.336 1 48.59 205 ASP B O 1
ATOM 3165 N N . VAL B 1 206 ? 10.258 -17.578 -13.461 1 42.22 206 VAL B N 1
ATOM 3166 C CA . VAL B 1 206 ? 10.758 -16.531 -12.562 1 42.22 206 VAL B CA 1
ATOM 3167 C C . VAL B 1 206 ? 10.188 -16.75 -11.164 1 42.22 206 VAL B C 1
ATOM 3169 O O . VAL B 1 206 ? 10.75 -16.266 -10.18 1 42.22 206 VAL B O 1
ATOM 3172 N N . THR B 1 207 ? 9.109 -17.531 -10.961 1 49.88 207 THR B N 1
ATOM 3173 C CA . THR B 1 207 ? 8.453 -17.719 -9.672 1 49.88 207 THR B CA 1
ATOM 3174 C C . THR B 1 207 ? 8.609 -19.156 -9.188 1 49.88 207 THR B C 1
ATOM 3176 O O . THR B 1 207 ? 8 -19.547 -8.188 1 49.88 207 THR B O 1
ATOM 3179 N N . GLY B 1 208 ? 9.461 -20.047 -9.664 1 55.47 208 GLY B N 1
ATOM 3180 C CA . GLY B 1 208 ? 9.797 -21.391 -9.211 1 55.47 208 GLY B CA 1
ATOM 3181 C C . GLY B 1 208 ? 8.992 -22.484 -9.906 1 55.47 208 GLY B C 1
ATOM 3182 O O . GLY B 1 208 ? 9.188 -23.672 -9.641 1 55.47 208 GLY B O 1
ATOM 3183 N N . GLY B 1 209 ? 7.992 -22.141 -10.742 1 75.81 209 GLY B N 1
ATOM 3184 C CA . GLY B 1 209 ? 7.27 -23.109 -11.539 1 75.81 209 GLY B CA 1
ATOM 3185 C C . GLY B 1 209 ? 6.211 -23.859 -10.75 1 75.81 209 GLY B C 1
ATOM 3186 O O . GLY B 1 209 ? 5.859 -23.469 -9.641 1 75.81 209 GLY B O 1
ATOM 3187 N N . MET B 1 210 ? 5.684 -24.953 -11.273 1 83 210 MET B N 1
ATOM 3188 C CA . MET B 1 210 ? 4.574 -25.719 -10.711 1 83 210 MET B CA 1
ATOM 3189 C C . MET B 1 210 ? 5.02 -26.484 -9.477 1 83 210 MET B C 1
ATOM 3191 O O . MET B 1 210 ? 4.262 -26.625 -8.508 1 83 210 MET B O 1
ATOM 3195 N N . ALA B 1 211 ? 6.27 -27.016 -9.469 1 84.69 211 ALA B N 1
ATOM 3196 C CA . ALA B 1 211 ? 6.789 -27.75 -8.305 1 84.69 211 ALA B CA 1
ATOM 3197 C C . ALA B 1 211 ? 6.801 -26.859 -7.066 1 84.69 211 ALA B C 1
ATOM 3199 O O . ALA B 1 211 ? 6.352 -27.266 -5.996 1 84.69 211 ALA B O 1
ATOM 3200 N N . ALA B 1 212 ? 7.328 -25.672 -7.219 1 84.81 212 ALA B N 1
ATOM 3201 C CA . ALA B 1 212 ? 7.379 -24.719 -6.109 1 84.81 212 ALA B CA 1
ATOM 3202 C C . ALA B 1 212 ? 5.973 -24.359 -5.633 1 84.81 212 ALA B C 1
ATOM 3204 O O . ALA B 1 212 ? 5.73 -24.266 -4.426 1 84.81 212 ALA B O 1
ATOM 3205 N N . LYS B 1 213 ? 5.125 -24.234 -6.551 1 89.12 213 LYS B N 1
ATOM 3206 C CA . LYS B 1 213 ? 3.732 -23.938 -6.242 1 89.12 213 LYS B CA 1
ATOM 3207 C C . LYS B 1 213 ? 3.098 -25.047 -5.41 1 89.12 213 LYS B C 1
ATOM 3209 O O . LYS B 1 213 ? 2.459 -24.766 -4.391 1 89.12 213 LYS B O 1
ATOM 3214 N N . VAL B 1 214 ? 3.262 -26.266 -5.785 1 90.69 214 VAL B N 1
ATOM 3215 C CA . VAL B 1 214 ? 2.686 -27.406 -5.082 1 90.69 214 VAL B CA 1
ATOM 3216 C C . VAL B 1 214 ? 3.258 -27.484 -3.67 1 90.69 214 VAL B C 1
ATOM 3218 O O . VAL B 1 214 ? 2.518 -27.688 -2.703 1 90.69 214 VAL B O 1
ATOM 3221 N N . ARG B 1 215 ? 4.543 -27.297 -3.543 1 89.44 215 ARG B N 1
ATOM 3222 C CA . ARG B 1 215 ? 5.172 -27.344 -2.229 1 89.44 215 ARG B CA 1
ATOM 3223 C C . ARG B 1 215 ? 4.586 -26.281 -1.307 1 89.44 215 ARG B C 1
ATOM 3225 O O . ARG B 1 215 ? 4.297 -26.547 -0.139 1 89.44 215 ARG B O 1
ATOM 3232 N N . LYS B 1 216 ? 4.402 -25.094 -1.83 1 90.19 216 LYS B N 1
ATOM 3233 C CA . LYS B 1 216 ? 3.836 -23.984 -1.067 1 90.19 216 LYS B CA 1
ATOM 3234 C C . LYS B 1 216 ? 2.408 -24.297 -0.625 1 90.19 216 LYS B C 1
ATOM 3236 O O . LYS B 1 216 ? 2.039 -24.047 0.523 1 90.19 216 LYS B O 1
ATOM 3241 N N . LEU B 1 217 ? 1.704 -24.891 -1.478 1 92.88 217 LEU B N 1
ATOM 3242 C CA . LEU B 1 217 ? 0.289 -25.125 -1.219 1 92.88 217 LEU B CA 1
ATOM 3243 C C . LEU B 1 217 ? 0.103 -26.281 -0.246 1 92.88 217 LEU B C 1
ATOM 3245 O O . LEU B 1 217 ? -0.854 -26.297 0.533 1 92.88 217 LEU B O 1
ATOM 3249 N N . LEU B 1 218 ? 1.042 -27.266 -0.26 1 91.62 218 LEU B N 1
ATOM 3250 C CA . LEU B 1 218 ? 0.993 -28.375 0.678 1 91.62 218 LEU B CA 1
ATOM 3251 C C . LEU B 1 218 ? 1.193 -27.891 2.109 1 91.62 218 LEU B C 1
ATOM 3253 O O . LEU B 1 218 ? 0.731 -28.531 3.057 1 91.62 218 LEU B O 1
ATOM 3257 N N . ALA B 1 219 ? 1.817 -26.797 2.178 1 87.38 219 ALA B N 1
ATOM 3258 C CA . ALA B 1 219 ? 2.127 -26.266 3.5 1 87.38 219 ALA B CA 1
ATOM 3259 C C . ALA B 1 219 ? 0.952 -25.469 4.059 1 87.38 219 ALA B C 1
ATOM 3261 O O . ALA B 1 219 ? 0.978 -25.047 5.215 1 87.38 219 ALA B O 1
ATOM 3262 N N . LEU B 1 220 ? -0.042 -25.406 3.232 1 89.25 220 LEU B N 1
ATOM 3263 C CA . LEU B 1 220 ? -1.218 -24.656 3.66 1 89.25 220 LEU B CA 1
ATOM 3264 C C . LEU B 1 220 ? -2.127 -25.516 4.531 1 89.25 220 LEU B C 1
ATOM 3266 O O . LEU B 1 220 ? -2.191 -26.734 4.355 1 89.25 220 LEU B O 1
ATOM 3270 N N . GLY B 1 221 ? -2.689 -25.109 5.578 1 80.12 221 GLY B N 1
ATOM 3271 C CA . GLY B 1 221 ? -3.668 -25.828 6.391 1 80.12 221 GLY B CA 1
ATOM 3272 C C . GLY B 1 221 ? -5.004 -26 5.695 1 80.12 221 GLY B C 1
ATOM 3273 O O . GLY B 1 221 ? -5.777 -26.891 6.043 1 80.12 221 GLY B O 1
ATOM 3274 N N . ALA B 1 222 ? -5.348 -25.266 4.707 1 86.19 222 ALA B N 1
ATOM 3275 C CA . ALA B 1 222 ? -6.598 -25.328 3.957 1 86.19 222 ALA B CA 1
ATOM 3276 C C . ALA B 1 222 ? -6.398 -25.984 2.602 1 86.19 222 ALA B C 1
ATOM 3278 O O . ALA B 1 222 ? -5.32 -25.906 2.01 1 86.19 222 ALA B O 1
ATOM 3279 N N . PRO B 1 223 ? -7.465 -26.672 2.074 1 92.69 223 PRO B N 1
ATOM 3280 C CA . PRO B 1 223 ? -7.355 -27.25 0.727 1 92.69 223 PRO B CA 1
ATOM 3281 C C . PRO B 1 223 ? -7.176 -26.172 -0.349 1 92.69 223 PRO B C 1
ATOM 3283 O O . PRO B 1 223 ? -7.863 -25.156 -0.326 1 92.69 223 PRO B O 1
ATOM 3286 N N . ALA B 1 224 ? -6.273 -26.406 -1.171 1 97.25 224 ALA B N 1
ATOM 3287 C CA . ALA B 1 224 ? -6.027 -25.531 -2.316 1 97.25 224 ALA B CA 1
ATOM 3288 C C . ALA B 1 224 ? -6.387 -26.234 -3.625 1 97.25 224 ALA B C 1
ATOM 3290 O O . ALA B 1 224 ? -6.137 -27.438 -3.785 1 97.25 224 ALA B O 1
ATOM 3291 N N . HIS B 1 225 ? -6.996 -25.562 -4.516 1 97.69 225 HIS B N 1
ATOM 3292 C CA . HIS B 1 225 ? -7.418 -26.094 -5.809 1 97.69 225 HIS B CA 1
ATOM 3293 C C . HIS B 1 225 ? -6.664 -25.422 -6.949 1 97.69 225 HIS B C 1
ATOM 3295 O O . HIS B 1 225 ? -6.652 -24.188 -7.047 1 97.69 225 HIS B O 1
ATOM 3301 N N . VAL B 1 226 ? -6.039 -26.172 -7.762 1 96.75 226 VAL B N 1
ATOM 3302 C CA . VAL B 1 226 ? -5.422 -25.672 -8.984 1 96.75 226 VAL B CA 1
ATOM 3303 C C . VAL B 1 226 ? -6.266 -26.078 -10.195 1 96.75 226 VAL B C 1
ATOM 3305 O O . VAL B 1 226 ? -6.52 -27.266 -10.414 1 96.75 226 VAL B O 1
ATOM 3308 N N . PHE B 1 227 ? -6.691 -25.125 -10.992 1 97.44 227 PHE B N 1
ATOM 3309 C CA . PHE B 1 227 ? -7.613 -25.422 -12.086 1 97.44 227 PHE B CA 1
ATOM 3310 C C . PHE B 1 227 ? -7.504 -24.375 -13.188 1 97.44 227 PHE B C 1
ATOM 3312 O O . PHE B 1 227 ? -6.832 -23.344 -13.016 1 97.44 227 PHE B O 1
ATOM 3319 N N . GLY B 1 228 ? -8.117 -24.641 -14.336 1 95.69 228 GLY B N 1
ATOM 3320 C CA . GLY B 1 228 ? -8.18 -23.688 -15.438 1 95.69 228 GLY B CA 1
ATOM 3321 C C . GLY B 1 228 ? -9.422 -22.812 -15.414 1 95.69 228 GLY B C 1
ATOM 3322 O O . GLY B 1 228 ? -10.266 -22.953 -14.523 1 95.69 228 GLY B O 1
ATOM 3323 N N . PRO B 1 229 ? -9.477 -21.859 -16.375 1 94.81 229 PRO B N 1
ATOM 3324 C CA . PRO B 1 229 ? -10.586 -20.906 -16.406 1 94.81 229 PRO B CA 1
ATOM 3325 C C . PRO B 1 229 ? -11.953 -21.594 -16.438 1 94.81 229 PRO B C 1
ATOM 3327 O O . PRO B 1 229 ? -12.914 -21.078 -15.852 1 94.81 229 PRO B O 1
ATOM 3330 N N . GLU B 1 230 ? -12.008 -22.75 -17 1 93.88 230 GLU B N 1
ATOM 3331 C CA . GLU B 1 230 ? -13.266 -23.484 -17.094 1 93.88 230 GLU B CA 1
ATOM 3332 C C . GLU B 1 230 ? -13.719 -23.984 -15.734 1 93.88 230 GLU B C 1
ATOM 3334 O O . GLU B 1 230 ? -14.891 -24.344 -15.547 1 93.88 230 GLU B O 1
ATOM 3339 N N . GLY B 1 231 ? -12.805 -24.062 -14.812 1 95.81 231 GLY B N 1
ATOM 3340 C CA . GLY B 1 231 ? -13.094 -24.562 -13.469 1 95.81 231 GLY B CA 1
ATOM 3341 C C . GLY B 1 231 ? -13.508 -23.453 -12.508 1 95.81 231 GLY B C 1
ATOM 3342 O O . GLY B 1 231 ? -13.898 -23.734 -11.375 1 95.81 231 GLY B O 1
ATOM 3343 N N . LEU B 1 232 ? -13.445 -22.219 -12.945 1 95.06 232 LEU B N 1
ATOM 3344 C CA . LEU B 1 232 ? -13.672 -21.078 -12.07 1 95.06 232 LEU B CA 1
ATOM 3345 C C . LEU B 1 232 ? -15.086 -21.109 -11.484 1 95.06 232 LEU B C 1
ATOM 3347 O O . LEU B 1 232 ? -15.266 -20.953 -10.281 1 95.06 232 LEU B O 1
ATOM 3351 N N . SER B 1 233 ? -16.078 -21.344 -12.352 1 93.12 233 SER B N 1
ATOM 3352 C CA . SER B 1 233 ? -17.469 -21.391 -11.906 1 93.12 233 SER B CA 1
ATOM 3353 C C . SER B 1 233 ? -17.688 -22.516 -10.898 1 93.12 233 SER B C 1
ATOM 3355 O O . SER B 1 233 ? -18.391 -22.344 -9.906 1 93.12 233 SER B O 1
ATOM 3357 N N . ALA B 1 234 ? -17.125 -23.672 -11.172 1 95.19 234 ALA B N 1
ATOM 3358 C CA . ALA B 1 234 ? -17.234 -24.797 -10.258 1 95.19 234 ALA B CA 1
ATOM 3359 C C . ALA B 1 234 ? -16.609 -24.484 -8.906 1 95.19 234 ALA B C 1
ATOM 3361 O O . ALA B 1 234 ? -17.172 -24.797 -7.859 1 95.19 234 ALA B O 1
ATOM 3362 N N . PHE B 1 235 ? -15.469 -23.875 -8.922 1 96.19 235 PHE B N 1
ATOM 3363 C CA . PHE B 1 235 ? -14.789 -23.516 -7.684 1 96.19 235 PHE B CA 1
ATOM 3364 C C . PHE B 1 235 ? -15.656 -22.578 -6.848 1 96.19 235 PHE B C 1
ATOM 3366 O O . PHE B 1 235 ? -15.82 -22.781 -5.645 1 96.19 235 PHE B O 1
ATOM 3373 N N . VAL B 1 236 ? -16.219 -21.547 -7.477 1 93.12 236 VAL B N 1
ATOM 3374 C CA . VAL B 1 236 ? -17.047 -20.531 -6.809 1 93.12 236 VAL B CA 1
ATOM 3375 C C . VAL B 1 236 ? -18.297 -21.188 -6.23 1 93.12 236 VAL B C 1
ATOM 3377 O O . VAL B 1 236 ? -18.781 -20.781 -5.18 1 93.12 236 VAL B O 1
ATOM 3380 N N . ALA B 1 237 ? -18.781 -22.25 -6.879 1 92.31 237 ALA B N 1
ATOM 3381 C CA . ALA B 1 237 ? -19.969 -22.969 -6.43 1 92.31 237 ALA B CA 1
ATOM 3382 C C . ALA B 1 237 ? -19.641 -23.906 -5.266 1 92.31 237 ALA B C 1
ATOM 3384 O O . ALA B 1 237 ? -20.531 -24.562 -4.719 1 92.31 237 ALA B O 1
ATOM 3385 N N . GLY B 1 238 ? -18.344 -23.969 -4.914 1 92.88 238 GLY B N 1
ATOM 3386 C CA . GLY B 1 238 ? -17.953 -24.797 -3.777 1 92.88 238 GLY B CA 1
ATOM 3387 C C . GLY B 1 238 ? -17.484 -26.172 -4.172 1 92.88 238 GLY B C 1
ATOM 3388 O O . GLY B 1 238 ? -17.234 -27.031 -3.311 1 92.88 238 GLY B O 1
ATOM 3389 N N . GLU B 1 239 ? -17.328 -26.391 -5.48 1 95.25 239 GLU B N 1
ATOM 3390 C CA . GLU B 1 239 ? -16.844 -27.672 -5.973 1 95.25 239 GLU B CA 1
ATOM 3391 C C . GLU B 1 239 ? -15.32 -27.719 -5.98 1 95.25 239 GLU B C 1
ATOM 3393 O O . GLU B 1 239 ? -14.664 -26.812 -5.465 1 95.25 239 GLU B O 1
ATOM 3398 N N . SER B 1 240 ? -14.75 -28.875 -6.391 1 95.5 240 SER B N 1
ATOM 3399 C CA . SER B 1 240 ? -13.305 -29.078 -6.367 1 95.5 240 SER B CA 1
ATOM 3400 C C . SER B 1 240 ? -12.758 -29.312 -7.773 1 95.5 240 SER B C 1
ATOM 3402 O O . SER B 1 240 ? -12.297 -30.406 -8.094 1 95.5 240 SER B O 1
ATOM 3404 N N . PRO B 1 241 ? -12.773 -28.281 -8.562 1 96.44 241 PRO B N 1
ATOM 3405 C CA . PRO B 1 241 ? -12.219 -28.469 -9.906 1 96.44 241 PRO B CA 1
ATOM 3406 C C . PRO B 1 241 ? -10.711 -28.688 -9.891 1 96.44 241 PRO B C 1
ATOM 3408 O O . PRO B 1 241 ? -10.023 -28.25 -8.977 1 96.44 241 PRO B O 1
ATOM 3411 N N . GLY B 1 242 ? -10.227 -29.375 -10.938 1 97.44 242 GLY B N 1
ATOM 3412 C CA . GLY B 1 242 ? -8.797 -29.547 -11.148 1 97.44 242 GLY B CA 1
ATOM 3413 C C . GLY B 1 242 ? -8.141 -30.422 -10.102 1 97.44 242 GLY B C 1
ATOM 3414 O O . GLY B 1 242 ? -8.602 -31.531 -9.844 1 97.44 242 GLY B O 1
ATOM 3415 N N . THR B 1 243 ? -7.031 -29.984 -9.586 1 97.38 243 THR B N 1
ATOM 3416 C CA . THR B 1 243 ? -6.266 -30.734 -8.586 1 97.38 243 THR B CA 1
ATOM 3417 C C . THR B 1 243 ? -6.48 -30.141 -7.199 1 97.38 243 THR B C 1
ATOM 3419 O O . THR B 1 243 ? -6.332 -28.922 -7.004 1 97.38 243 THR B O 1
ATOM 3422 N N . VAL B 1 244 ? -6.867 -30.984 -6.25 1 97.19 244 VAL B N 1
ATOM 3423 C CA . VAL B 1 244 ? -6.926 -30.562 -4.855 1 97.19 244 VAL B CA 1
ATOM 3424 C C . VAL B 1 244 ? -5.602 -30.875 -4.164 1 97.19 244 VAL B C 1
ATOM 3426 O O . VAL B 1 244 ? -5.129 -32 -4.199 1 97.19 244 VAL B O 1
ATOM 3429 N N . ILE B 1 245 ? -5.012 -29.875 -3.629 1 95.56 245 ILE B N 1
ATOM 3430 C CA . ILE B 1 245 ? -3.766 -30.016 -2.883 1 95.56 245 ILE B CA 1
ATOM 3431 C C . ILE B 1 245 ? -4.027 -29.781 -1.396 1 95.56 245 ILE B C 1
ATOM 3433 O O . ILE B 1 245 ? -4.457 -28.703 -0.996 1 95.56 245 ILE B O 1
ATOM 3437 N N . ARG B 1 246 ? -3.736 -30.75 -0.563 1 91.94 246 ARG B N 1
ATOM 3438 C CA . ARG B 1 246 ? -3.982 -30.672 0.873 1 91.94 246 ARG B CA 1
ATOM 3439 C C . ARG B 1 246 ? -2.92 -31.438 1.651 1 91.94 246 ARG B C 1
ATOM 3441 O O . ARG B 1 246 ? -2.861 -32.656 1.587 1 91.94 246 ARG B O 1
ATOM 3448 N N . GLY B 1 247 ? -2.146 -30.641 2.377 1 84.62 247 GLY B N 1
ATOM 3449 C CA . GLY B 1 247 ? -1.135 -31.297 3.18 1 84.62 247 GLY B CA 1
ATOM 3450 C C . GLY B 1 247 ? -1.72 -32.156 4.289 1 84.62 247 GLY B C 1
ATOM 3451 O O . GLY B 1 247 ? -2.771 -31.828 4.844 1 84.62 247 GLY B O 1
ATOM 3452 N N . GLU B 1 248 ? -1.167 -33.344 4.578 1 70.56 248 GLU B N 1
ATOM 3453 C CA . GLU B 1 248 ? -1.575 -34.219 5.68 1 70.56 248 GLU B CA 1
ATOM 3454 C C . GLU B 1 248 ? -1.204 -33.594 7.027 1 70.56 248 GLU B C 1
ATOM 3456 O O . GLU B 1 248 ? -0.248 -32.844 7.129 1 70.56 248 GLU B O 1
#

Sequence (496 aa):
MSLVVLKLGGSVVTDKDEPETVDEAGLAAAADAVAPLAESRRVVVVHGGGSFGHHHAAEHGVSSESGSHDARGVRAIHDAMKRLNDAVLDALEERGVAALPVHPLSAGAREADGSLSLPLAATETMLDEGFVPVLHGDVISHAGKGATIVSGDDLVVSLASGLGADRVGLCSTVPGVLDADGDVIPEITAFADAADALGGSDSTDVTGGMAAKVRKLLALGAPAHVFGPEGLSAFVAGESPGTVIRGEMSLVVLKLGGSVVTDKDEPETVDEAGLAAAADAVAPLAESRRVVVVHGGGSFGHHHAAEHGVSSESGSHDARGVRAIHDAMKRLNDAVLDALEERGVAALPVHPLSAGAREADGSLSLPLAATETMLDEGFVPVLHGDVISHAGKGATIVSGDDLVVSLASGLGADRVGLCSTVPGVLDADGDVIPEITAFADAADALGGSDSTDVTGGMAAKVRKLLALGAPAHVFGPEGLSAFVAGESPGTVIRGE

Organism: Haloferax volcanii (strain ATCC 29605 / DSM 3757 / JCM 8879 / NBRC 14742 / NCIMB 2012 / VKM B-1768 / DS2) (NCBI:txid309800)

Foldseek 3Di:
DAEEEEEAEQVQFAPQVDALGGPPVSLLLLLVLVLVLLVVHQYEYEYEQRRQQPVLCVVQVFFLVAADQPVVSQVSNQVSFVVSQVVSCVSNVVSVAQEDEDEDQVAWEAEQVSQIDGDCVVVVVCSVVSHHYYYYWGWHQYVPRGIHTDHSLNVQLCCCQVVVHQEYEYADAAAAQAAPVRHFAAEAQDLVSRCNVVVPPPPQDSHGPPSVSLVSQLPHQHKYAYGYSVCSNVVSVVHHTTYIYYYD/DAEEEEEAEQVQFAPQVDALGGPPVSLLLLLVLVLVLLVVHQYEYEYEQRNQQPVLCVVQVFFLPAADQPVVSQVSNQVSFVVSQVVSCVSNVVSVAQEDEDEDQVAWEAEQVSQIDGDCVVVLVCSVVSHHYYYYWGWHQYVPRGIHTDHSLNVQLCCCQVVVHQEYEYADAAAAQAAPVRHFDAEDQDLVSRCNVVVPPPPQDSHGPPSVSLVSQLPHQHKYAYGYSVCSNVVSVVHHTTYIRYYD

InterPro domains:
  IPR001048 Aspartate/glutamate/uridylate kinase [PF00696] (3-219)
  IPR024192 Fosfomycin resistance kinase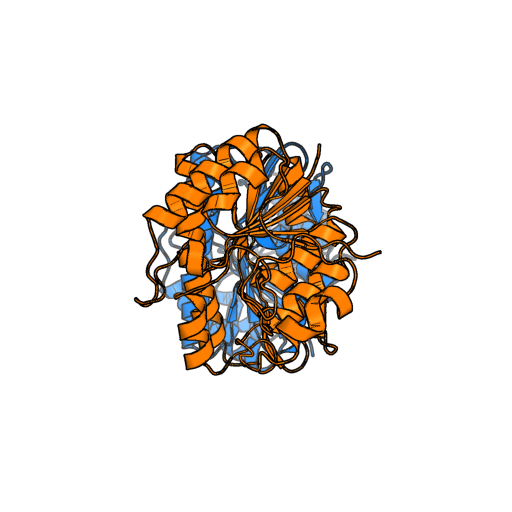, FomA-type [NF040647] (5-220)
  IPR024192 Fosfomycin resistance kinase, FomA-type [PIRSF016496] (2-246)
  IPR024192 Fosfomycin resistance kinase, FomA-type [cd04241] (3-245)
  IPR036393 Acetylglutamate kinase-like superfamily [G3DSA:3.40.1160.10] (1-246)
  IPR036393 Acetylglutamate kinase-like superfamily [SSF53633] (1-247)

Radius of gyration: 23.54 Å; Cα contacts (8 Å, |Δi|>4): 1229; chains: 2; bounding box: 45×77×55 Å

Secondary structure (DSSP, 8-state):
--EEEEEE-HHHHB-TTSTT-B-HHHHHHHHHHHHHHHHHSEEEEEE--HHHHHHHHHHTT--SSS-B--HHHHHHHHHHHHHHHHHHHHHHHHTT--EEE--HHHH-EE-TTS-EE---HHHHHHHHTT-EEEEE-EEEEETTTEEEEE-HHHHHHHHHHHHT-SEEEEE-SSSS-B-TTSPBPSEESSTHHHHHHHTT-----TT-HHHHHHHHHHT-SS-EEEE-GGGHHHHHTT---SEEE---/--EEEEEE-HHHHB-TTSTT-B-HHHHHHHHHHHHHHHHHSEEEEEE--HHHHHHHHHHTT--SSS-B--HHHHHHHHHHHHHHHHHHHHHHHHTT--EEE--HHHH-EE-TTS-EE---HHHHHHHHTT-EEEEE-EEEEETTTEEEEE-HHHHHHHHHHHHT-SEEEEE-SSSS-B-TTSPBPSEESSTHHHHHHHTT-----TT-HHHHHHHHHHT-SS-EEEE-GGGHHHHHTT---SEEE---